Protein AF-0000000084939589 (afdb_homodimer)

Radius of gyration: 26.12 Å; Cα contacts (8 Å, |Δi|>4): 1296; chains: 2; bounding box: 62×68×57 Å

Foldseek 3Di:
DAKEWEWEDDLFKIKIFIDDPNHTPDIDIGGDNVADADVQAGAVVVVVVVVVVVCVPPDAQYEYEYADAAFDDFVQGAHDDDDSHDPRPDRSCVVNVVPPRHDYYTYYHQLLLLFLLLLVVVVDPVFQWEKEWEAALFIFIWIGHRNHTDLDPRRCPRVQQCDFLDDPDPPRRHGRRCQAHPSNLVVVVCVVVVHPDDDDPVNLVVCVVVVPPVSVVSLLSNLLSLLVSLVVCCVVRVGQAYAYAYPCLVPPVSLVSNLVSNVVVLVVVPCSVVDPDRSSVHYYYRPCHPCSNRSSRVVVVVVVVVVVVD/DAKEWEWEDDLFKIKIFIDDPNHTPDIDIGGDNVADADVQAGAVVVVVVSVVVVCVPPDAQYEYEYADAAFDDFVQGAHDDDDSHDPRPDRPCVVNVVPPRHDYYTYYHQLLLLFLLLLVVVVDPVFQWEKEWEAALFIFIWIGHRNHTDLDPRRCPGVQQCDFLDDPDPPRRHGRRCQAHPSNLVVVVCVVVVHPDDADPVNLVVCVVVVPPVSVVSLLSNLLSLLVSLVVCCVVRVGQAYEYAYPCLVPPVSVVSNLVSNVVVLVVVPCSVVDPDRSSVHYYYRPCHPCSNRSSRVVVVVVVVVVVVD

pLDDT: mean 92.33, std 8.98, range [49.62, 98.75]

Nearest PDB structures (foldseek):
  4htl-assembly1_A  TM=8.713E-01  e=1.530E-22  Listeria monocytogenes EGD-e
  6jdc-assembly1_A-2  TM=8.194E-01  e=4.041E-21  Haemophilus influenzae 86-028NP
  4ija-assembly1_B  TM=8.456E-01  e=1.588E-20  Staphylococcus aureus subsp. aureus N315
  6jdo-assembly1_A  TM=7.759E-01  e=5.127E-21  Pasteurella multocida
  4ija-assembly1_A  TM=8.273E-01  e=5.543E-20  Staphylococcus aureus subsp. aureus N315

Structure (mmCIF, N/CA/C/O backbone):
data_AF-0000000084939589-model_v1
#
loop_
_entity.id
_entity.type
_entity.pdbx_description
1 polymer 'Transcriptional regulator/sugar kinase'
#
loop_
_atom_site.group_PDB
_atom_site.id
_atom_site.type_symbol
_atom_site.label_atom_id
_atom_site.label_alt_id
_atom_site.label_comp_id
_atom_site.label_asym_id
_atom_site.label_entity_id
_atom_site.label_seq_id
_atom_site.pdbx_PDB_ins_code
_atom_site.Cartn_x
_atom_site.Cartn_y
_atom_site.Cartn_z
_atom_site.occupancy
_atom_site.B_iso_or_equiv
_atom_site.auth_seq_id
_atom_site.auth_comp_id
_atom_site.auth_asym_id
_atom_site.auth_atom_id
_atom_site.pdbx_PDB_model_num
ATOM 1 N N . MET A 1 1 ? -28.562 29.375 7.695 1 58.03 1 MET A N 1
ATOM 2 C CA . MET A 1 1 ? -27.125 29.453 7.457 1 58.03 1 MET A CA 1
ATOM 3 C C . MET A 1 1 ? -26.375 28.359 8.203 1 58.03 1 MET A C 1
ATOM 5 O O . MET A 1 1 ? -26.562 28.188 9.414 1 58.03 1 MET A O 1
ATOM 9 N N . ASN A 1 2 ? -25.719 27.391 7.355 1 87.06 2 ASN A N 1
ATOM 10 C CA . ASN A 1 2 ? -25.047 26.25 7.977 1 87.06 2 ASN A CA 1
ATOM 11 C C . ASN A 1 2 ? -23.562 26.516 8.164 1 87.06 2 ASN A C 1
ATOM 13 O O . ASN A 1 2 ? -22.828 26.641 7.184 1 87.06 2 ASN A O 1
ATOM 17 N N . LYS A 1 3 ? -23.172 27.016 9.453 1 97 3 LYS A N 1
ATOM 18 C CA . LYS A 1 3 ? -21.797 27.375 9.789 1 97 3 LYS A CA 1
ATOM 19 C C . LYS A 1 3 ? -21.016 26.141 10.219 1 97 3 LYS A C 1
ATOM 21 O O . LYS A 1 3 ? -21.484 25.328 11.016 1 97 3 LYS A O 1
ATOM 26 N N . LYS A 1 4 ? -19.859 25.984 9.641 1 98.31 4 LYS A N 1
ATOM 27 C CA . LYS A 1 4 ? -18.938 24.922 10.016 1 98.31 4 LYS A CA 1
ATOM 28 C C . LYS A 1 4 ? -17.562 25.484 10.391 1 98.31 4 LYS A C 1
ATOM 30 O O . LYS A 1 4 ? -16.969 26.234 9.617 1 98.31 4 LYS A O 1
ATOM 35 N N . ILE A 1 5 ? -17.109 25.203 11.555 1 98.44 5 ILE A N 1
ATOM 36 C CA . ILE A 1 5 ? -15.812 25.641 12.047 1 98.44 5 ILE A CA 1
ATOM 37 C C . ILE A 1 5 ? -14.852 24.453 12.117 1 98.44 5 ILE A C 1
ATOM 39 O O . ILE A 1 5 ? -15.148 23.438 12.742 1 98.44 5 ILE A O 1
ATOM 43 N N . THR A 1 6 ? -13.703 24.578 11.414 1 98.75 6 THR A N 1
ATOM 44 C CA . THR A 1 6 ? -12.766 23.469 11.297 1 98.75 6 THR A CA 1
ATOM 45 C C . THR A 1 6 ? -11.391 23.875 11.805 1 98.75 6 THR A C 1
ATOM 47 O O . THR A 1 6 ? -10.977 25.016 11.656 1 98.75 6 THR A O 1
ATOM 50 N N . TYR A 1 7 ? -10.711 22.953 12.422 1 98.56 7 TYR A N 1
ATOM 51 C CA . TYR A 1 7 ? -9.359 23.125 12.938 1 98.56 7 TYR A CA 1
ATOM 52 C C . TYR A 1 7 ? -8.445 22 12.453 1 98.56 7 TYR A C 1
ATOM 54 O O . TYR A 1 7 ? -8.859 20.844 12.398 1 98.56 7 TYR A O 1
ATOM 62 N N . ASP A 1 8 ? -7.277 22.312 12.086 1 97.69 8 ASP A N 1
ATOM 63 C CA . ASP A 1 8 ? -6.203 21.375 11.773 1 97.69 8 ASP A CA 1
ATOM 64 C C . ASP A 1 8 ? -5.027 21.547 12.734 1 97.69 8 ASP A C 1
ATOM 66 O O . ASP A 1 8 ? -4.312 22.547 12.672 1 97.69 8 ASP A O 1
ATOM 70 N N . LEU A 1 9 ? -4.836 20.562 13.586 1 95.31 9 LEU A N 1
ATOM 71 C CA . LEU A 1 9 ? -3.807 20.641 14.617 1 95.31 9 LEU A CA 1
ATOM 72 C C . LEU A 1 9 ? -2.434 20.312 14.039 1 95.31 9 LEU A C 1
ATOM 74 O O . LEU A 1 9 ? -2.223 19.234 13.492 1 95.31 9 LEU A O 1
ATOM 78 N N . GLY A 1 10 ? -1.564 21.266 14.141 1 87 10 GLY A N 1
ATOM 79 C CA . GLY A 1 10 ? -0.163 21.031 13.836 1 87 10 GLY A CA 1
ATOM 80 C C . GLY A 1 10 ? 0.704 20.875 15.07 1 87 10 GLY A C 1
ATOM 81 O O . GLY A 1 10 ? 0.193 20.828 16.188 1 87 10 GLY A O 1
ATOM 82 N N . GLY A 1 11 ? 1.977 20.797 14.891 1 77 11 GLY A N 1
ATOM 83 C CA . GLY A 1 11 ? 2.895 20.609 16 1 77 11 GLY A CA 1
ATOM 84 C C . GLY A 1 11 ? 3.064 21.844 16.859 1 77 11 GLY A C 1
ATOM 85 O O . GLY A 1 11 ? 3.418 21.766 18.031 1 77 11 GLY A O 1
ATOM 86 N N . SER A 1 12 ? 2.859 23.047 16.25 1 81.94 12 SER A N 1
ATOM 87 C CA . SER A 1 12 ? 3.117 24.281 17 1 81.94 12 SER A CA 1
ATOM 88 C C . SER A 1 12 ? 1.988 25.281 16.812 1 81.94 12 SER A C 1
ATOM 90 O O . SER A 1 12 ? 1.967 26.328 17.469 1 81.94 12 SER A O 1
ATOM 92 N N . SER A 1 13 ? 1.131 24.969 15.938 1 90.94 13 SER A N 1
ATOM 93 C CA . SER A 1 13 ? 0.028 25.875 15.641 1 90.94 13 SER A CA 1
ATOM 94 C C . SER A 1 13 ? -1.214 25.109 15.195 1 90.94 13 SER A C 1
ATOM 96 O O . SER A 1 13 ? -1.143 23.922 14.906 1 90.94 13 SER A O 1
ATOM 98 N N . ILE A 1 14 ? -2.314 25.812 15.234 1 96.44 14 ILE A N 1
ATOM 99 C CA . ILE A 1 14 ? -3.605 25.297 14.797 1 96.44 14 ILE A CA 1
ATOM 100 C C . ILE A 1 14 ? -4.152 26.156 13.656 1 96.44 14 ILE A C 1
ATOM 102 O O . ILE A 1 14 ? -4.301 27.359 13.797 1 96.44 14 ILE A O 1
ATOM 106 N N . LYS A 1 15 ? -4.402 25.531 12.555 1 96.81 15 LYS A N 1
ATOM 107 C CA . LYS A 1 15 ? -5.074 26.234 11.469 1 96.81 15 LYS A CA 1
ATOM 108 C C . LYS A 1 15 ? -6.59 26.172 11.625 1 96.81 15 LYS A C 1
ATOM 110 O O . LYS A 1 15 ? -7.141 25.125 11.992 1 96.81 15 LYS A O 1
ATOM 115 N N . LYS A 1 16 ? -7.211 27.297 11.414 1 98.25 16 LYS A N 1
ATOM 116 C CA . LYS A 1 16 ? -8.656 27.422 11.539 1 98.25 16 LYS A CA 1
ATOM 117 C C . LYS A 1 16 ? -9.289 27.922 10.242 1 98.25 16 LYS A C 1
ATOM 119 O O . LYS A 1 16 ? -8.789 28.875 9.648 1 98.25 16 LYS A O 1
ATOM 124 N N . ILE A 1 17 ? -10.305 27.266 9.742 1 98.5 17 ILE A N 1
ATOM 125 C CA . ILE A 1 17 ? -11.117 27.766 8.641 1 98.5 17 ILE A CA 1
ATOM 126 C C . ILE A 1 17 ? -12.594 27.719 9.016 1 98.5 17 ILE A C 1
ATOM 128 O O . ILE A 1 17 ? -13.086 26.688 9.492 1 98.5 17 ILE A O 1
ATOM 132 N N . VAL A 1 18 ? -13.273 28.812 8.859 1 98.19 18 VAL A N 1
ATOM 133 C CA . VAL A 1 18 ? -14.711 28.891 9.078 1 98.19 18 VAL A CA 1
ATOM 134 C C . VAL A 1 18 ? -15.438 28.922 7.738 1 98.19 18 VAL A C 1
ATOM 136 O O . VAL A 1 18 ? -15.117 29.734 6.867 1 98.19 18 VAL A O 1
ATOM 139 N N . PHE A 1 19 ? -16.328 27.969 7.609 1 98 19 PHE A N 1
ATOM 140 C CA . PHE A 1 19 ? -17.156 27.906 6.414 1 98 19 PHE A CA 1
ATOM 141 C C . PHE A 1 19 ? -18.578 28.359 6.715 1 98 19 PHE A C 1
ATOM 143 O O . PHE A 1 19 ? -19.141 28 7.75 1 98 19 PHE A O 1
ATOM 150 N N . ASN A 1 20 ? -19.125 29.203 5.848 1 96.56 20 ASN A N 1
ATOM 151 C CA . ASN A 1 20 ? -20.531 29.609 5.863 1 96.56 20 ASN A CA 1
ATOM 152 C C . ASN A 1 20 ? -21.203 29.297 4.531 1 96.56 20 ASN A C 1
ATOM 154 O O . ASN A 1 20 ? -20.766 29.766 3.48 1 96.56 20 ASN A O 1
ATOM 158 N N . ASP A 1 21 ? -22.234 28.5 4.547 1 95 21 ASP A N 1
ATOM 159 C CA . ASP A 1 21 ? -22.922 28.047 3.342 1 95 21 ASP A CA 1
ATOM 160 C C . ASP A 1 21 ? -21.938 27.484 2.322 1 95 21 ASP A C 1
ATOM 162 O O . ASP A 1 21 ? -21.938 27.891 1.161 1 95 21 ASP A O 1
ATOM 166 N N . ASP A 1 22 ? -20.938 26.734 2.865 1 93.12 22 ASP A N 1
ATOM 167 C CA . ASP A 1 22 ? -19.984 25.922 2.121 1 93.12 22 ASP A CA 1
ATOM 168 C C . ASP A 1 22 ? -18.938 26.797 1.432 1 93.12 22 ASP A C 1
ATOM 170 O O . ASP A 1 22 ? -18.25 26.344 0.52 1 93.12 22 ASP A O 1
ATOM 174 N N . LYS A 1 23 ? -18.922 28.062 1.898 1 96 23 LYS A N 1
ATOM 175 C CA . LYS A 1 23 ? -17.891 28.984 1.429 1 96 23 LYS A CA 1
ATOM 176 C C . LYS A 1 23 ? -16.984 29.438 2.576 1 96 23 LYS A C 1
ATOM 178 O O . LYS A 1 23 ? -17.438 29.578 3.711 1 96 23 LYS A O 1
ATOM 183 N N . VAL A 1 24 ? -15.773 29.688 2.23 1 97.19 24 VAL A N 1
ATOM 184 C CA . VAL A 1 24 ? -14.836 30.141 3.248 1 97.19 24 VAL A CA 1
ATOM 185 C C . VAL A 1 24 ? -15.195 31.547 3.695 1 97.19 24 VAL A C 1
ATOM 187 O O . VAL A 1 24 ? -15.219 32.469 2.883 1 97.19 24 VAL A O 1
ATOM 190 N N . GLU A 1 25 ? -15.492 31.641 4.938 1 95.31 25 GLU A N 1
ATOM 191 C CA . GLU A 1 25 ? -15.75 32.938 5.52 1 95.31 25 GLU A CA 1
ATOM 192 C C . GLU A 1 25 ? -14.461 33.594 5.988 1 95.31 25 GLU A C 1
ATOM 194 O O . GLU A 1 25 ? -14.211 34.781 5.688 1 95.31 25 GLU A O 1
ATOM 199 N N . PHE A 1 26 ? -13.625 32.781 6.754 1 94.69 26 PHE A N 1
ATOM 200 C CA . PHE A 1 26 ? -12.312 33.312 7.117 1 94.69 26 PHE A CA 1
ATOM 201 C C . PHE A 1 26 ? -11.375 32.188 7.535 1 94.69 26 PHE A C 1
ATOM 203 O O . PHE A 1 26 ? -11.812 31.078 7.797 1 94.69 26 PHE A O 1
ATOM 210 N N . LYS A 1 27 ? -10.133 32.562 7.523 1 96.88 27 LYS A N 1
ATOM 211 C CA . LYS A 1 27 ? -9.039 31.688 7.969 1 96.88 27 LYS A CA 1
ATOM 212 C C . LYS A 1 27 ? -8.242 32.344 9.094 1 96.88 27 LYS A C 1
ATOM 214 O O . LYS A 1 27 ? -8.148 33.594 9.156 1 96.88 27 LYS A O 1
ATOM 219 N N . ASP A 1 28 ? -7.773 31.547 9.984 1 96.56 28 ASP A N 1
ATOM 220 C CA . ASP A 1 28 ? -6.973 32.031 11.102 1 96.56 28 ASP A CA 1
ATOM 221 C C . ASP A 1 28 ? -5.945 31 11.539 1 96.56 28 ASP A C 1
ATOM 223 O O . ASP A 1 28 ? -5.973 29.859 11.078 1 96.56 28 ASP A O 1
ATOM 227 N N . ILE A 1 29 ? -4.992 31.453 12.234 1 95.75 29 ILE A N 1
ATOM 228 C CA . ILE A 1 29 ? -3.992 30.562 12.828 1 95.75 29 ILE A CA 1
ATOM 229 C C . ILE A 1 29 ? -3.877 30.844 14.328 1 95.75 29 ILE A C 1
ATOM 231 O O . ILE A 1 29 ? -3.746 32 14.734 1 95.75 29 ILE A O 1
ATOM 235 N N . LEU A 1 30 ? -4.027 29.766 15.148 1 95.19 30 LEU A N 1
ATOM 236 C CA . LEU A 1 30 ? -3.82 29.859 16.594 1 95.19 30 LEU A CA 1
ATOM 237 C C . LEU A 1 30 ? -2.469 29.266 16.969 1 95.19 30 LEU A C 1
ATOM 239 O O . LEU A 1 30 ? -2.119 28.172 16.531 1 95.19 30 LEU A O 1
ATOM 243 N N . TYR A 1 31 ? -1.761 29.953 17.734 1 91.38 31 TYR A N 1
ATOM 244 C CA . TYR A 1 31 ? -0.448 29.469 18.141 1 91.38 31 TYR A CA 1
ATOM 245 C C . TYR A 1 31 ? -0.47 29.016 19.594 1 91.38 31 TYR A C 1
ATOM 247 O O . TYR A 1 31 ? -1.193 29.578 20.422 1 91.38 31 TYR A O 1
ATOM 255 N N . PHE A 1 32 ? 0.268 27.984 19.922 1 88.62 32 PHE A N 1
ATOM 256 C CA . PHE A 1 32 ? 0.357 27.5 21.297 1 88.62 32 PHE A CA 1
ATOM 257 C C . PHE A 1 32 ? 1.798 27.156 21.656 1 88.62 32 PHE A C 1
ATOM 259 O O . PHE A 1 32 ? 2.051 26.172 22.344 1 88.62 32 PHE A O 1
ATOM 266 N N . THR A 1 33 ? 2.664 27.938 21.234 1 81.25 33 THR A N 1
ATOM 267 C CA . THR A 1 33 ? 4.086 27.719 21.469 1 81.25 33 THR A CA 1
ATOM 268 C C . THR A 1 33 ? 4.418 27.859 22.953 1 81.25 33 THR A C 1
ATOM 270 O O . THR A 1 33 ? 5.488 27.453 23.391 1 81.25 33 THR A O 1
ATOM 273 N N . HIS A 1 34 ? 3.531 28.375 23.703 1 84.5 34 HIS A N 1
ATOM 274 C CA . HIS A 1 34 ? 3.77 28.609 25.125 1 84.5 34 HIS A CA 1
ATOM 275 C C . HIS A 1 34 ? 3.5 27.359 25.953 1 84.5 34 HIS A C 1
ATOM 277 O O . HIS A 1 34 ? 3.871 27.297 27.125 1 84.5 34 HIS A O 1
ATOM 283 N N . LEU A 1 35 ? 2.873 26.375 25.297 1 88.69 35 LEU A N 1
ATOM 284 C CA . LEU A 1 35 ? 2.537 25.172 26.047 1 88.69 35 LEU A CA 1
ATOM 285 C C . LEU A 1 35 ? 3.793 24.375 26.391 1 88.69 35 LEU A C 1
ATOM 287 O O . LEU A 1 35 ? 4.691 24.25 25.547 1 88.69 35 LEU A O 1
ATOM 291 N N . GLU A 1 36 ? 3.855 23.906 27.578 1 86.5 36 GLU A N 1
ATOM 292 C CA . GLU A 1 36 ? 4.969 23.078 28.016 1 86.5 36 GLU A CA 1
ATOM 293 C C . GLU A 1 36 ? 4.93 21.703 27.344 1 86.5 36 GLU A C 1
ATOM 295 O O . GLU A 1 36 ? 3.893 21.047 27.344 1 86.5 36 GLU A O 1
ATOM 300 N N . LYS A 1 37 ? 6.059 21.391 26.859 1 86.12 37 LYS A N 1
ATOM 301 C CA . LYS A 1 37 ? 6.156 20.109 26.172 1 86.12 37 LYS A CA 1
ATOM 302 C C . LYS A 1 37 ? 6.641 19.016 27.125 1 86.12 37 LYS A C 1
ATOM 304 O O . LYS A 1 37 ? 7.355 19.297 28.094 1 86.12 37 LYS A O 1
ATOM 309 N N . LYS A 1 38 ? 6.117 17.953 27.016 1 85.06 38 LYS A N 1
ATOM 310 C CA . LYS A 1 38 ? 6.68 16.75 27.594 1 85.06 38 LYS A CA 1
ATOM 311 C C . LYS A 1 38 ? 7.559 16 26.594 1 85.06 38 LYS A C 1
ATOM 313 O O . LYS A 1 38 ? 7.055 15.227 25.781 1 85.06 38 LYS A O 1
ATOM 318 N N . GLY A 1 39 ? 8.867 16.25 26.688 1 78.88 39 GLY A N 1
ATOM 319 C CA . GLY A 1 39 ? 9.703 15.781 25.594 1 78.88 39 GLY A CA 1
ATOM 320 C C . GLY A 1 39 ? 9.445 16.5 24.281 1 78.88 39 GLY A C 1
ATOM 321 O O . GLY A 1 39 ? 9.531 17.734 24.219 1 78.88 39 GLY A O 1
ATOM 322 N N . PHE A 1 40 ? 9.109 15.719 23.328 1 77 40 PHE A N 1
ATOM 323 C CA . PHE A 1 40 ? 8.836 16.312 22.016 1 77 40 PHE A CA 1
ATOM 324 C C . PHE A 1 40 ? 7.332 16.422 21.781 1 77 40 PHE A C 1
ATOM 326 O O . PHE A 1 40 ? 6.895 16.922 20.75 1 77 40 PHE A O 1
ATOM 333 N N . GLN A 1 41 ? 6.578 16.031 22.812 1 86.44 41 GLN A N 1
ATOM 334 C CA . GLN A 1 41 ? 5.129 15.977 22.641 1 86.44 41 GLN A CA 1
ATOM 335 C C . GLN A 1 41 ? 4.449 17.094 23.438 1 86.44 41 GLN A C 1
ATOM 337 O O . GLN A 1 41 ? 4.992 17.578 24.422 1 86.44 41 GLN A O 1
ATOM 342 N N . VAL A 1 42 ? 3.297 17.531 23 1 90.25 42 VAL A N 1
ATOM 343 C CA . VAL A 1 42 ? 2.443 18.5 23.672 1 90.25 42 VAL A CA 1
ATOM 344 C C . VAL A 1 42 ? 1.183 17.812 24.188 1 90.25 42 VAL A C 1
ATOM 346 O O . VAL A 1 42 ? 0.61 16.953 23.5 1 90.25 42 VAL A O 1
ATOM 349 N N . PRO A 1 43 ? 0.78 18.156 25.344 1 91.88 43 PRO A N 1
ATOM 350 C CA . PRO A 1 43 ? -0.464 17.562 25.828 1 91.88 43 PRO A CA 1
ATOM 351 C C . PRO A 1 43 ? -1.676 17.938 24.984 1 91.88 43 PRO A C 1
ATOM 353 O O . PRO A 1 43 ? -2.016 19.125 24.891 1 91.88 43 PRO A O 1
ATOM 356 N N . LEU A 1 44 ? -2.348 16.969 24.5 1 93.44 44 LEU A N 1
ATOM 357 C CA . LEU A 1 44 ? -3.439 17.203 23.562 1 93.44 44 LEU A CA 1
ATOM 358 C C . LEU A 1 44 ? -4.57 17.984 24.234 1 93.44 44 LEU A C 1
ATOM 360 O O . LEU A 1 44 ? -5.168 18.859 23.609 1 93.44 44 LEU A O 1
ATOM 364 N N . GLU A 1 45 ? -4.898 17.641 25.453 1 93 45 GLU A N 1
ATOM 365 C CA . GLU A 1 45 ? -6 18.281 26.156 1 93 45 GLU A CA 1
ATOM 366 C C . GLU A 1 45 ? -5.812 19.797 26.219 1 93 45 GLU A C 1
ATOM 368 O O . GLU A 1 45 ? -6.773 20.547 26.078 1 93 45 GLU A O 1
ATOM 373 N N . LYS A 1 46 ? -4.547 20.219 26.438 1 93.56 46 LYS A N 1
ATOM 374 C CA . LYS A 1 46 ? -4.246 21.641 26.5 1 93.56 46 LYS A CA 1
ATOM 375 C C . LYS A 1 46 ? -4.449 22.312 25.141 1 93.56 46 LYS A C 1
ATOM 377 O O . LYS A 1 46 ? -4.883 23.469 25.078 1 93.56 46 LYS A O 1
ATOM 382 N N . VAL A 1 47 ? -4.086 21.594 24.156 1 94.69 47 VAL A N 1
ATOM 383 C CA . VAL A 1 47 ? -4.277 22.125 22.812 1 94.69 47 VAL A CA 1
ATOM 384 C C . VAL A 1 47 ? -5.77 22.266 22.516 1 94.69 47 VAL A C 1
ATOM 386 O O . VAL A 1 47 ? -6.207 23.281 21.953 1 94.69 47 VAL A O 1
ATOM 389 N N . LEU A 1 48 ? -6.555 21.297 22.922 1 95.19 48 LEU A N 1
ATOM 390 C CA . LEU A 1 48 ? -8 21.328 22.703 1 95.19 48 LEU A CA 1
ATOM 391 C C . LEU A 1 48 ? -8.648 22.438 23.516 1 95.19 48 LEU A C 1
ATOM 393 O O . LEU A 1 48 ? -9.656 23.016 23.094 1 95.19 48 LEU A O 1
ATOM 397 N N . ASP A 1 49 ? -8.023 22.781 24.641 1 95.25 49 ASP A N 1
ATOM 398 C CA . ASP A 1 49 ? -8.516 23.906 25.438 1 95.25 49 ASP A CA 1
ATOM 399 C C . ASP A 1 49 ? -8.43 25.219 24.656 1 95.25 49 ASP A C 1
ATOM 401 O O . ASP A 1 49 ? -9.273 26.094 24.812 1 95.25 49 ASP A O 1
ATOM 405 N N . ILE A 1 50 ? -7.422 25.312 23.875 1 96.06 50 ILE A N 1
ATOM 406 C CA . ILE A 1 50 ? -7.25 26.5 23.062 1 96.06 50 ILE A CA 1
ATOM 407 C C . ILE A 1 50 ? -8.406 26.625 22.062 1 96.06 50 ILE A C 1
ATOM 409 O O . ILE A 1 50 ? -8.938 27.719 21.859 1 96.06 50 ILE A O 1
ATOM 413 N N . ILE A 1 51 ? -8.773 25.531 21.469 1 97.06 51 ILE A N 1
ATOM 414 C CA . ILE A 1 51 ? -9.891 25.5 20.547 1 97.06 51 ILE A CA 1
ATOM 415 C C . ILE A 1 51 ? -11.188 25.844 21.281 1 97.06 51 ILE A C 1
ATOM 417 O O . ILE A 1 51 ? -11.992 26.641 20.797 1 97.06 51 ILE A O 1
ATOM 421 N N . LEU A 1 52 ? -11.359 25.234 22.422 1 96.12 52 LEU A N 1
ATOM 422 C CA . LEU A 1 52 ? -12.547 25.5 23.234 1 96.12 52 LEU A CA 1
ATOM 423 C C . LEU A 1 52 ? -12.672 26.984 23.547 1 96.12 52 LEU A C 1
ATOM 425 O O . LEU A 1 52 ? -13.758 27.562 23.453 1 96.12 52 LEU A O 1
ATOM 429 N N . ASP A 1 53 ? -11.539 27.578 23.922 1 95.75 53 ASP A N 1
ATOM 430 C CA . ASP A 1 53 ? -11.516 29 24.25 1 95.75 53 ASP A CA 1
ATOM 431 C C . ASP A 1 53 ? -11.852 29.859 23.031 1 95.75 53 ASP A C 1
ATOM 433 O O . ASP A 1 53 ? -12.516 30.891 23.156 1 95.75 53 ASP A O 1
ATOM 437 N N . ASP A 1 54 ? -11.344 29.438 21.922 1 96.19 54 ASP A N 1
ATOM 438 C CA . ASP A 1 54 ? -11.602 30.141 20.672 1 96.19 54 ASP A CA 1
ATOM 439 C C . ASP A 1 54 ? -13.086 30.109 20.297 1 96.19 54 ASP A C 1
ATOM 441 O O . ASP A 1 54 ? -13.602 31.031 19.672 1 96.19 54 ASP A O 1
ATOM 445 N N . LEU A 1 55 ? -13.773 29.062 20.719 1 96.81 55 LEU A N 1
ATOM 446 C CA . LEU A 1 55 ? -15.148 28.812 20.312 1 96.81 55 LEU A CA 1
ATOM 447 C C . LEU A 1 55 ? -16.125 29.406 21.328 1 96.81 55 LEU A C 1
ATOM 449 O O . LEU A 1 55 ? -17.328 29.531 21.047 1 96.81 55 LEU A O 1
ATOM 453 N N . LYS A 1 56 ? -15.688 29.812 22.484 1 92.06 56 LYS A N 1
ATOM 454 C CA . LYS A 1 56 ? -16.547 30.219 23.594 1 92.06 56 LYS A CA 1
ATOM 455 C C . LYS A 1 56 ? -17.406 31.422 23.234 1 92.06 56 LYS A C 1
ATOM 457 O O . LYS A 1 56 ? -18.531 31.562 23.734 1 92.06 56 LYS A O 1
ATOM 462 N N . ASN A 1 57 ? -16.953 32.25 22.359 1 89.19 57 ASN A N 1
ATOM 463 C CA . ASN A 1 57 ? -17.672 33.469 22.062 1 89.19 57 ASN A CA 1
ATOM 464 C C . ASN A 1 57 ? -18.516 33.312 20.781 1 89.19 57 ASN A C 1
ATOM 466 O O . ASN A 1 57 ? -19.141 34.281 20.328 1 89.19 57 ASN A O 1
ATOM 470 N N . GLU A 1 58 ? -18.484 32.156 20.219 1 92.56 58 GLU A N 1
ATOM 471 C CA . GLU A 1 58 ? -19.312 31.922 19.047 1 92.56 58 GLU A CA 1
ATOM 472 C C . GLU A 1 58 ? -20.797 31.938 19.406 1 92.56 58 GLU A C 1
ATOM 474 O O . GLU A 1 58 ? -21.234 31.188 20.297 1 92.56 58 GLU A O 1
ATOM 479 N N . LYS A 1 59 ? -21.609 32.719 18.766 1 91.25 59 LYS A N 1
ATOM 480 C CA . LYS A 1 59 ? -23.016 32.875 19.094 1 91.25 59 LYS A CA 1
ATOM 481 C C . LYS A 1 59 ? -23.906 32.094 18.141 1 91.25 59 LYS A C 1
ATOM 483 O O . LYS A 1 59 ? -25.016 31.672 18.516 1 91.25 59 LYS A O 1
ATOM 488 N N . ASP A 1 60 ? -23.5 31.875 16.953 1 94.25 60 ASP A N 1
ATOM 489 C CA . ASP A 1 60 ? -24.266 31.125 15.969 1 94.25 60 ASP A CA 1
ATOM 490 C C . ASP A 1 60 ? -24.172 29.625 16.203 1 94.25 60 ASP A C 1
ATOM 492 O O . ASP A 1 60 ? -23.219 29.156 16.828 1 94.25 60 ASP A O 1
ATOM 496 N N . TYR A 1 61 ? -25.219 28.953 15.75 1 96.06 61 TYR A N 1
ATOM 497 C CA . TYR A 1 61 ? -25.125 27.5 15.695 1 96.06 61 TYR A CA 1
ATOM 498 C C . TYR A 1 61 ? -24.078 27.062 14.664 1 96.06 61 TYR A C 1
ATOM 500 O O . TYR A 1 61 ? -23.984 27.656 13.586 1 96.06 61 TYR A O 1
ATOM 508 N N . PHE A 1 62 ? -23.281 26.062 15.023 1 97.06 62 PHE A N 1
ATOM 509 C CA . PHE A 1 62 ? -22.219 25.641 14.109 1 97.06 62 PHE A CA 1
ATOM 510 C C . PHE A 1 62 ? -21.938 24.156 14.266 1 97.06 62 PHE A C 1
ATOM 512 O O . PHE A 1 62 ? -22.344 23.547 15.258 1 97.06 62 PHE A O 1
ATOM 519 N N . ASP A 1 63 ? -21.391 23.531 13.227 1 97.19 63 ASP A N 1
ATOM 520 C CA . ASP A 1 63 ? -20.734 22.234 13.297 1 97.19 63 ASP A CA 1
ATOM 521 C C . ASP A 1 63 ? -19.234 22.359 13.516 1 97.19 63 ASP A C 1
ATOM 523 O O . ASP A 1 63 ? -18.625 23.328 13.047 1 97.19 63 ASP A O 1
ATOM 527 N N . LEU A 1 64 ? -18.656 21.406 14.211 1 97.94 64 LEU A N 1
ATOM 528 C CA . LEU A 1 64 ? -17.234 21.453 14.547 1 97.94 64 LEU A CA 1
ATOM 529 C C . LEU A 1 64 ? -16.484 20.281 13.938 1 97.94 64 LEU A C 1
ATOM 531 O O . LEU A 1 64 ? -16.922 19.141 14.047 1 97.94 64 LEU A O 1
ATOM 535 N N . GLY A 1 65 ? -15.43 20.547 13.195 1 98.25 65 GLY A N 1
ATOM 536 C CA . GLY A 1 65 ? -14.508 19.531 12.711 1 98.25 65 GLY A CA 1
ATOM 537 C C . GLY A 1 65 ? -13.07 19.781 13.141 1 98.25 65 GLY A C 1
ATOM 538 O O . GLY A 1 65 ? -12.578 20.906 13.062 1 98.25 65 GLY A O 1
ATOM 539 N N . ILE A 1 66 ? -12.359 18.75 13.625 1 98.12 66 ILE A N 1
ATOM 540 C CA . ILE A 1 66 ? -10.961 18.891 14.031 1 98.12 66 ILE A CA 1
ATOM 541 C C . ILE A 1 66 ? -10.133 17.766 13.414 1 98.12 66 ILE A C 1
ATOM 543 O O . ILE A 1 66 ? -10.453 16.578 13.57 1 98.12 66 ILE A O 1
ATOM 547 N N . SER A 1 67 ? -9.125 18.078 12.68 1 97.5 67 SER A N 1
ATOM 548 C CA . SER A 1 67 ? -8.102 17.156 12.211 1 97.5 67 SER A CA 1
ATOM 549 C C . SER A 1 67 ? -6.957 17.031 13.211 1 97.5 67 SER A C 1
ATOM 551 O O . SER A 1 67 ? -6.379 18.047 13.625 1 97.5 67 SER A O 1
ATOM 553 N N . ILE A 1 68 ? -6.625 15.836 13.594 1 94.94 68 ILE A N 1
ATOM 554 C CA . ILE A 1 68 ? -5.703 15.594 14.703 1 94.94 68 ILE A CA 1
ATOM 555 C C . ILE A 1 68 ? -4.613 14.625 14.258 1 94.94 68 ILE A C 1
ATOM 557 O O . ILE A 1 68 ? -4.902 13.602 13.625 1 94.94 68 ILE A O 1
ATOM 561 N N . PRO A 1 69 ? -3.348 14.867 14.586 1 90.88 69 PRO A N 1
ATOM 562 C CA . PRO A 1 69 ? -2.295 13.891 14.32 1 90.88 69 PRO A CA 1
ATOM 563 C C . PRO A 1 69 ? -2.457 12.609 15.133 1 90.88 69 PRO A C 1
ATOM 565 O O . PRO A 1 69 ? -2.971 12.648 16.25 1 90.88 69 PRO A O 1
ATOM 568 N N . GLY A 1 70 ? -2.031 11.492 14.531 1 87.38 70 GLY A N 1
ATOM 569 C CA . GLY A 1 70 ? -2.053 10.219 15.234 1 87.38 70 GLY A CA 1
ATOM 570 C C . GLY A 1 70 ? -3.123 9.273 14.727 1 87.38 70 GLY A C 1
ATOM 571 O O . GLY A 1 70 ? -3.752 9.531 13.695 1 87.38 70 GLY A O 1
ATOM 572 N N . VAL A 1 71 ? -3.256 8.148 15.406 1 88.5 71 VAL A N 1
ATOM 573 C CA . VAL A 1 71 ? -4.273 7.164 15.062 1 88.5 71 VAL A CA 1
ATOM 574 C C . VAL A 1 71 ? -5.555 7.449 15.844 1 88.5 71 VAL A C 1
ATOM 576 O O . VAL A 1 71 ? -5.523 7.613 17.062 1 88.5 71 VAL A O 1
ATOM 579 N N . LEU A 1 72 ? -6.676 7.477 15.062 1 91.5 72 LEU A N 1
ATOM 580 C CA . LEU A 1 72 ? -7.945 7.898 15.648 1 91.5 72 LEU A CA 1
ATOM 581 C C . LEU A 1 72 ? -9.055 6.91 15.305 1 91.5 72 LEU A C 1
ATOM 583 O O . LEU A 1 72 ? -9.094 6.375 14.195 1 91.5 72 LEU A O 1
ATOM 587 N N . ASP A 1 73 ? -9.859 6.727 16.281 1 91.38 73 ASP A N 1
ATOM 588 C CA . ASP A 1 73 ? -11.203 6.238 15.977 1 91.38 73 ASP A CA 1
ATOM 589 C C . ASP A 1 73 ? -12.18 7.398 15.812 1 91.38 73 ASP A C 1
ATOM 591 O O . ASP A 1 73 ? -12.711 7.914 16.797 1 91.38 73 ASP A O 1
ATOM 595 N N . SER A 1 74 ? -12.375 7.789 14.586 1 91.31 74 SER A N 1
ATOM 596 C CA . SER A 1 74 ? -13.156 8.992 14.312 1 91.31 74 SER A CA 1
ATOM 597 C C . SER A 1 74 ? -14.633 8.773 14.641 1 91.31 74 SER A C 1
ATOM 599 O O . SER A 1 74 ? -15.359 9.727 14.914 1 91.31 74 SER A O 1
ATOM 601 N N . GLU A 1 75 ? -15.055 7.562 14.578 1 89.38 75 GLU A N 1
ATOM 602 C CA . GLU A 1 75 ? -16.453 7.262 14.906 1 89.38 75 GLU A CA 1
ATOM 603 C C . GLU A 1 75 ? -16.719 7.426 16.391 1 89.38 75 GLU A C 1
ATOM 605 O O . GLU A 1 75 ? -17.719 8.023 16.797 1 89.38 75 GLU A O 1
ATOM 610 N N . LYS A 1 76 ? -15.82 6.984 17.203 1 90.75 76 LYS A N 1
ATOM 611 C CA . LYS A 1 76 ? -15.984 7.078 18.656 1 90.75 76 LYS A CA 1
ATOM 612 C C . LYS A 1 76 ? -15.336 8.344 19.203 1 90.75 76 LYS A C 1
ATOM 614 O O . LYS A 1 76 ? -15.367 8.586 20.406 1 90.75 76 LYS A O 1
ATOM 619 N N . LYS A 1 77 ? -14.727 9.102 18.328 1 91.75 77 LYS A N 1
ATOM 620 C CA . LYS A 1 77 ? -14.062 10.352 18.672 1 91.75 77 LYS A CA 1
ATOM 621 C C . LYS A 1 77 ? -12.969 10.117 19.719 1 91.75 77 LYS A C 1
ATOM 623 O O . LYS A 1 77 ? -12.922 10.805 20.734 1 91.75 77 LYS A O 1
ATOM 628 N N . LYS A 1 78 ? -12.156 9.156 19.422 1 90.81 78 LYS A N 1
ATOM 629 C CA . LYS A 1 78 ? -11.086 8.781 20.328 1 90.81 78 LYS A CA 1
ATOM 630 C C . LYS A 1 78 ? -9.734 8.789 19.641 1 90.81 78 LYS A C 1
ATOM 632 O O . LYS A 1 78 ? -9.609 8.305 18.5 1 90.81 78 LYS A O 1
ATOM 637 N N . VAL A 1 79 ? -8.812 9.352 20.328 1 89.06 79 VAL A N 1
ATOM 638 C CA . VAL A 1 79 ? -7.426 9.227 19.891 1 89.06 79 VAL A CA 1
ATOM 639 C C . VAL A 1 79 ? -6.812 7.957 20.484 1 89.06 79 VAL A C 1
ATOM 641 O O . VAL A 1 79 ? -6.789 7.777 21.703 1 89.06 79 VAL A O 1
ATOM 644 N N . ILE A 1 80 ? -6.281 7.121 19.625 1 85.56 80 ILE A N 1
ATOM 645 C CA . ILE A 1 80 ? -5.863 5.781 20.047 1 85.56 80 ILE A CA 1
ATOM 646 C C . ILE A 1 80 ? -4.383 5.797 20.406 1 85.56 80 ILE A C 1
ATOM 648 O O . ILE A 1 80 ? -3.969 5.121 21.359 1 85.56 80 ILE A O 1
ATOM 652 N N . THR A 1 81 ? -3.604 6.52 19.672 1 81.81 81 THR A N 1
ATOM 653 C CA . THR A 1 81 ? -2.16 6.516 19.891 1 81.81 81 THR A CA 1
ATOM 654 C C . THR A 1 81 ? -1.639 7.938 20.078 1 81.81 81 THR A C 1
ATOM 656 O O . THR A 1 81 ? -2.186 8.883 19.516 1 81.81 81 THR A O 1
ATOM 659 N N . GLU A 1 82 ? -0.578 7.969 20.875 1 77.75 82 GLU A N 1
ATOM 660 C CA . GLU A 1 82 ? 0.141 9.234 20.984 1 77.75 82 GLU A CA 1
ATOM 661 C C . GLU A 1 82 ? 0.961 9.508 19.719 1 77.75 82 GLU A C 1
ATOM 663 O O . GLU A 1 82 ? 1.308 8.578 18.984 1 77.75 82 GLU A O 1
ATOM 668 N N . SER A 1 83 ? 1.189 10.695 19.469 1 81.62 83 SER A N 1
ATOM 669 C CA . SER A 1 83 ? 1.972 11.203 18.344 1 81.62 83 SER A CA 1
ATOM 670 C C . SER A 1 83 ? 2.678 12.508 18.719 1 81.62 83 SER A C 1
ATOM 672 O O . SER A 1 83 ? 3.514 12.531 19.625 1 81.62 83 SER A O 1
ATOM 674 N N . ALA A 1 84 ? 2.436 13.5 17.938 1 77.94 84 ALA A N 1
ATOM 675 C CA . ALA A 1 84 ? 2.938 14.812 18.344 1 77.94 84 ALA A CA 1
ATOM 676 C C . ALA A 1 84 ? 2.295 15.266 19.656 1 77.94 84 ALA A C 1
ATOM 678 O O . ALA A 1 84 ? 2.82 16.141 20.344 1 77.94 84 ALA A O 1
ATOM 679 N N . PHE A 1 85 ? 1.274 14.578 19.953 1 85.06 85 PHE A N 1
ATOM 680 C CA . PHE A 1 85 ? 0.528 14.898 21.172 1 85.06 85 PHE A CA 1
ATOM 681 C C . PHE A 1 85 ? 0.547 13.727 22.141 1 85.06 85 PHE A C 1
ATOM 683 O O . PHE A 1 85 ? 0.565 12.57 21.734 1 85.06 85 PHE A O 1
ATOM 690 N N . CYS A 1 86 ? 0.525 14.086 23.391 1 83.94 86 CYS A N 1
ATOM 691 C CA . CYS A 1 86 ? 0.48 13.07 24.438 1 83.94 86 CYS A CA 1
ATOM 692 C C . CYS A 1 86 ? -0.752 13.25 25.328 1 83.94 86 CYS A C 1
ATOM 694 O O . CYS A 1 86 ? -1.615 14.078 25.031 1 83.94 86 CYS A O 1
ATOM 696 N N . ASP A 1 87 ? -0.952 12.352 26.328 1 85 87 ASP A N 1
ATOM 697 C CA . ASP A 1 87 ? -2.088 12.383 27.234 1 85 87 ASP A CA 1
ATOM 698 C C . ASP A 1 87 ? -3.41 12.391 26.469 1 85 87 ASP A C 1
ATOM 700 O O . ASP A 1 87 ? -4.254 13.258 26.688 1 85 87 ASP A O 1
ATOM 704 N N . VAL A 1 88 ? -3.531 11.328 25.672 1 83.81 88 VAL A N 1
ATOM 705 C CA . VAL A 1 88 ? -4.637 11.359 24.719 1 83.81 88 VAL A CA 1
ATOM 706 C C . VAL A 1 88 ? -5.848 10.641 25.297 1 83.81 88 VAL A C 1
ATOM 708 O O . VAL A 1 88 ? -6.906 10.586 24.672 1 83.81 88 VAL A O 1
ATOM 711 N N . GLU A 1 89 ? -5.68 10.125 26.469 1 83.38 89 GLU A N 1
ATOM 712 C CA . GLU A 1 89 ? -6.766 9.359 27.078 1 83.38 89 GLU A CA 1
ATOM 713 C C . GLU A 1 89 ? -7.758 10.281 27.781 1 83.38 89 GLU A C 1
ATOM 715 O O . GLU A 1 89 ? -7.629 10.539 28.984 1 83.38 89 GLU A O 1
ATOM 720 N N . PHE A 1 90 ? -8.664 10.828 27.172 1 85.38 90 PHE A N 1
ATOM 721 C CA . PHE A 1 90 ? -9.75 11.656 27.688 1 85.38 90 PHE A CA 1
ATOM 722 C C . PHE A 1 90 ? -10.922 11.688 26.719 1 85.38 90 PHE A C 1
ATOM 724 O O . PHE A 1 90 ? -10.805 11.227 25.578 1 85.38 90 PHE A O 1
ATOM 731 N N . ASP A 1 91 ? -12.047 12.117 27.188 1 87.12 91 ASP A N 1
ATOM 732 C CA . ASP A 1 91 ? -13.273 12.164 26.391 1 87.12 91 ASP A CA 1
ATOM 733 C C . ASP A 1 91 ? -13.367 13.477 25.609 1 87.12 91 ASP A C 1
ATOM 735 O O . ASP A 1 91 ? -13.797 14.5 26.156 1 87.12 91 ASP A O 1
ATOM 739 N N . ILE A 1 92 ? -13.039 13.383 24.328 1 92.69 92 ILE A N 1
ATOM 740 C CA . ILE A 1 92 ? -13.031 14.57 23.484 1 92.69 92 ILE A CA 1
ATOM 741 C C . ILE A 1 92 ? -14.469 15.055 23.281 1 92.69 92 ILE A C 1
ATOM 743 O O . ILE A 1 92 ? -14.719 16.266 23.266 1 92.69 92 ILE A O 1
ATOM 747 N N . ASN A 1 93 ? -15.328 14.156 23.109 1 90.44 93 ASN A N 1
ATOM 748 C CA . ASN A 1 93 ? -16.734 14.5 22.922 1 90.44 93 ASN A CA 1
ATOM 749 C C . ASN A 1 93 ? -17.281 15.289 24.109 1 90.44 93 ASN A C 1
ATOM 751 O O . ASN A 1 93 ? -17.984 16.281 23.938 1 90.44 93 ASN A O 1
ATOM 755 N N . ALA A 1 94 ? -17.016 14.805 25.266 1 91 94 ALA A N 1
ATOM 756 C CA . ALA A 1 94 ? -17.484 15.469 26.484 1 91 94 ALA A CA 1
ATOM 757 C C . ALA A 1 94 ? -16.922 16.891 26.578 1 91 94 ALA A C 1
ATOM 759 O O . ALA A 1 94 ? -17.609 17.797 27.062 1 91 94 ALA A O 1
ATOM 760 N N . LYS A 1 95 ? -15.727 17.031 26.188 1 92.06 95 LYS A N 1
ATOM 761 C CA . LYS A 1 95 ? -15.055 18.328 26.266 1 92.06 95 LYS A CA 1
ATOM 762 C C . LYS A 1 95 ? -15.797 19.359 25.438 1 92.06 95 LYS A C 1
ATOM 764 O O . LYS A 1 95 ? -15.992 20.5 25.875 1 92.06 95 LYS A O 1
ATOM 769 N N . PHE A 1 96 ? -16.234 18.984 24.266 1 95.06 96 PHE A N 1
ATOM 770 C CA . PHE A 1 96 ? -16.828 19.969 23.359 1 95.06 96 PHE A CA 1
ATOM 771 C C . PHE A 1 96 ? -18.344 19.953 23.453 1 95.06 96 PHE A C 1
ATOM 773 O O . PHE A 1 96 ? -19.016 20.875 22.984 1 95.06 96 PHE A O 1
ATOM 780 N N . SER A 1 97 ? -18.906 18.953 24.062 1 91.06 97 SER A N 1
ATOM 781 C CA . SER A 1 97 ? -20.359 18.844 24.203 1 91.06 97 SER A CA 1
ATOM 782 C C . SER A 1 97 ? -20.906 19.969 25.062 1 91.06 97 SER A C 1
ATOM 784 O O . SER A 1 97 ? -22.125 20.234 25.062 1 91.06 97 SER A O 1
ATOM 786 N N . LYS A 1 98 ? -20.078 20.672 25.781 1 89 98 LYS A N 1
ATOM 787 C CA . LYS A 1 98 ? -20.484 21.781 26.641 1 89 98 LYS A CA 1
ATOM 788 C C . LYS A 1 98 ? -20.875 23 25.828 1 89 98 LYS A C 1
ATOM 790 O O . LYS A 1 98 ? -21.5 23.922 26.344 1 89 98 LYS A O 1
ATOM 795 N N . LEU A 1 99 ? -20.453 23 24.594 1 94.06 99 LEU A N 1
ATOM 796 C CA . LEU A 1 99 ? -20.828 24.094 23.703 1 94.06 99 LEU A CA 1
ATOM 797 C C . LEU A 1 99 ? -22.25 23.922 23.203 1 94.06 99 LEU A C 1
ATOM 799 O O . LEU A 1 99 ? -22.531 23.125 22.312 1 94.06 99 LEU A O 1
ATOM 803 N N . TYR A 1 100 ? -23.188 24.766 23.672 1 91.44 100 TYR A N 1
ATOM 804 C CA . TYR A 1 100 ? -24.625 24.609 23.469 1 91.44 100 TYR A CA 1
ATOM 805 C C . TYR A 1 100 ? -25 24.828 22 1 91.44 100 TYR A C 1
ATOM 807 O O . TYR A 1 100 ? -26.016 24.312 21.531 1 91.44 100 TYR A O 1
ATOM 815 N N . ASN A 1 101 ? -24.234 25.562 21.328 1 94.62 101 ASN A N 1
ATOM 816 C CA . ASN A 1 101 ? -24.578 25.891 19.938 1 94.62 101 ASN A CA 1
ATOM 817 C C . ASN A 1 101 ? -23.844 24.984 18.953 1 94.62 101 ASN A C 1
ATOM 819 O O . ASN A 1 101 ? -23.922 25.203 17.734 1 94.62 101 ASN A O 1
ATOM 823 N N . MET A 1 102 ? -23.141 24.031 19.422 1 95.25 102 MET A N 1
ATOM 824 C CA . MET A 1 102 ? -22.516 23.047 18.531 1 95.25 102 MET A CA 1
ATOM 825 C C . MET A 1 102 ? -23.516 21.969 18.125 1 95.25 102 MET A C 1
ATOM 827 O O . MET A 1 102 ? -24.078 21.297 19 1 95.25 102 MET A O 1
ATOM 831 N N . GLN A 1 103 ? -23.656 21.719 16.891 1 95.12 103 GLN A N 1
ATOM 832 C CA . GLN A 1 103 ? -24.688 20.797 16.422 1 95.12 103 GLN A CA 1
ATOM 833 C C . GLN A 1 103 ? -24.078 19.422 16.094 1 95.12 103 GLN A C 1
ATOM 835 O O . GLN A 1 103 ? -24.656 18.391 16.453 1 95.12 103 GLN A O 1
ATOM 840 N N . ASN A 1 104 ? -23.047 19.438 15.383 1 95.38 104 ASN A N 1
ATOM 841 C CA . ASN A 1 104 ? -22.344 18.219 15.008 1 95.38 104 ASN A CA 1
ATOM 842 C C . ASN A 1 104 ? -20.844 18.344 15.25 1 95.38 104 ASN A C 1
ATOM 844 O O . ASN A 1 104 ? -20.297 19.438 15.25 1 95.38 104 ASN A O 1
ATOM 848 N N . PHE A 1 105 ? -20.219 17.203 15.516 1 96.56 105 PHE A N 1
ATOM 849 C CA . PHE A 1 105 ? -18.797 17.172 15.828 1 96.56 105 PHE A CA 1
ATOM 850 C C . PHE A 1 105 ? -18.109 16.016 15.125 1 96.56 105 PHE A C 1
ATOM 852 O O . PHE A 1 105 ? -18.531 14.859 15.273 1 96.56 105 PHE A O 1
ATOM 859 N N . GLU A 1 106 ? -17.094 16.297 14.273 1 96.5 106 GLU A N 1
ATOM 860 C CA . GLU A 1 106 ? -16.312 15.281 13.586 1 96.5 106 GLU A CA 1
ATOM 861 C C . GLU A 1 106 ? -14.82 15.477 13.812 1 96.5 106 GLU A C 1
ATOM 863 O O . GLU A 1 106 ? -14.336 16.609 13.859 1 96.5 106 GLU A O 1
ATOM 868 N N . ILE A 1 107 ? -14.078 14.367 13.984 1 97.06 107 ILE A N 1
ATOM 869 C CA . ILE A 1 107 ? -12.625 14.398 14.023 1 97.06 107 ILE A CA 1
ATOM 870 C C . ILE A 1 107 ? -12.055 13.406 13.008 1 97.06 107 ILE A C 1
ATOM 872 O O . ILE A 1 107 ? -12.727 12.445 12.633 1 97.06 107 ILE A O 1
ATOM 876 N N . GLU A 1 108 ? -10.875 13.641 12.547 1 97.25 108 GLU A N 1
ATOM 877 C CA . GLU A 1 108 ? -10.164 12.734 11.648 1 97.25 108 GLU A CA 1
ATOM 878 C C . GLU A 1 108 ? -8.648 12.906 11.773 1 97.25 108 GLU A C 1
ATOM 880 O O . GLU A 1 108 ? -8.172 13.953 12.203 1 97.25 108 GLU A O 1
ATOM 885 N N . ASN A 1 109 ? -7.93 11.836 11.508 1 95.69 109 ASN A N 1
ATOM 886 C CA . ASN A 1 109 ? -6.477 11.93 11.406 1 95.69 109 ASN A CA 1
ATOM 887 C C . ASN A 1 109 ? -6.055 12.984 10.383 1 95.69 109 ASN A C 1
ATOM 889 O O . ASN A 1 109 ? -6.672 13.109 9.32 1 95.69 109 ASN A O 1
ATOM 893 N N . ASP A 1 110 ? -4.988 13.633 10.641 1 94.94 110 ASP A N 1
ATOM 894 C CA . ASP A 1 110 ? -4.547 14.758 9.82 1 94.94 110 ASP A CA 1
ATOM 895 C C . ASP A 1 110 ? -4.246 14.312 8.391 1 94.94 110 ASP A C 1
ATOM 897 O O . ASP A 1 110 ? -4.691 14.945 7.434 1 94.94 110 ASP A O 1
ATOM 901 N N . GLY A 1 111 ? -3.449 13.266 8.203 1 95.5 111 GLY A N 1
ATOM 902 C CA . GLY A 1 111 ? -3.168 12.758 6.867 1 95.5 111 GLY A CA 1
ATOM 903 C C . GLY A 1 111 ? -4.414 12.32 6.121 1 95.5 111 GLY A C 1
ATOM 904 O O . GLY A 1 111 ? -4.586 12.656 4.945 1 95.5 111 GLY A O 1
ATOM 905 N N . LYS A 1 112 ? -5.254 11.625 6.797 1 97.81 112 LYS A N 1
ATOM 906 C CA . LYS A 1 112 ? -6.508 11.148 6.219 1 97.81 112 LYS A CA 1
ATOM 907 C C . LYS A 1 112 ? -7.445 12.312 5.902 1 97.81 112 LYS A C 1
ATOM 909 O O . LYS A 1 112 ? -8.086 12.336 4.852 1 97.81 112 LYS A O 1
ATOM 914 N N . SER A 1 113 ? -7.496 13.234 6.805 1 98.38 113 SER A N 1
ATOM 915 C CA . SER A 1 113 ? -8.328 14.406 6.574 1 98.38 113 SER A CA 1
ATOM 916 C C . SER A 1 113 ? -7.871 15.18 5.34 1 98.38 113 SER A C 1
ATOM 918 O O . SER A 1 113 ? -8.695 15.586 4.516 1 98.38 113 SER A O 1
ATOM 920 N N . ALA A 1 114 ? -6.578 15.344 5.25 1 98.25 114 ALA A N 1
ATOM 921 C CA . ALA A 1 114 ? -6.027 16.047 4.098 1 98.25 114 ALA A CA 1
ATOM 922 C C . ALA A 1 114 ? -6.352 15.32 2.797 1 98.25 114 ALA A C 1
ATOM 924 O O . ALA A 1 114 ? -6.762 15.938 1.812 1 98.25 114 ALA A O 1
ATOM 925 N N . ALA A 1 115 ? -6.191 14.039 2.789 1 98.75 115 ALA A N 1
ATOM 926 C CA . ALA A 1 115 ? -6.5 13.242 1.605 1 98.75 115 ALA A CA 1
ATOM 927 C C . ALA A 1 115 ? -7.973 13.367 1.232 1 98.75 115 ALA A C 1
ATOM 929 O O . ALA A 1 115 ? -8.312 13.555 0.061 1 98.75 115 ALA A O 1
ATOM 930 N N . PHE A 1 116 ? -8.797 13.25 2.254 1 98.75 116 PHE A N 1
ATOM 931 C CA . PHE A 1 116 ? -10.234 13.336 2.023 1 98.75 116 PHE A CA 1
ATOM 932 C C . PHE A 1 116 ? -10.617 14.711 1.486 1 98.75 116 PHE A C 1
ATOM 934 O O . PHE A 1 116 ? -11.422 14.82 0.558 1 98.75 116 PHE A O 1
ATOM 941 N N . GLY A 1 117 ? -10.023 15.719 2.082 1 98.75 117 GLY A N 1
ATOM 942 C CA . GLY A 1 117 ? -10.242 17.078 1.599 1 98.75 117 GLY A CA 1
ATOM 943 C C . GLY A 1 117 ? -9.859 17.25 0.142 1 98.75 117 GLY A C 1
ATOM 944 O O . GLY A 1 117 ? -10.656 17.75 -0.656 1 98.75 117 GLY A O 1
ATOM 945 N N . GLU A 1 118 ? -8.656 16.844 -0.238 1 98.69 118 GLU A N 1
ATOM 946 C CA . GLU A 1 118 ? -8.164 16.953 -1.608 1 98.69 118 GLU A CA 1
ATOM 947 C C . GLU A 1 118 ? -9.055 16.172 -2.576 1 98.69 118 GLU A C 1
ATOM 949 O O . GLU A 1 118 ? -9.344 16.656 -3.676 1 98.69 118 GLU A O 1
ATOM 954 N N . PHE A 1 119 ? -9.461 15.047 -2.139 1 98.69 119 PHE A N 1
ATOM 955 C CA . PHE A 1 119 ? -10.273 14.156 -2.955 1 98.69 119 PHE A CA 1
ATOM 956 C C . PHE A 1 119 ? -11.648 14.766 -3.223 1 98.69 119 PHE A C 1
ATOM 958 O O . PHE A 1 119 ? -12.07 14.867 -4.375 1 98.69 119 PHE A O 1
ATOM 965 N N . LYS A 1 120 ? -12.289 15.164 -2.203 1 98.44 120 LYS A N 1
ATOM 966 C CA . LYS A 1 120 ? -13.641 15.703 -2.32 1 98.44 120 LYS A CA 1
ATOM 967 C C . LYS A 1 120 ? -13.641 17.047 -3.041 1 98.44 120 LYS A C 1
ATOM 969 O O . LYS A 1 120 ? -14.555 17.344 -3.811 1 98.44 120 LYS A O 1
ATOM 974 N N . PHE A 1 121 ? -12.633 17.859 -2.785 1 98.31 121 PHE A N 1
ATOM 975 C CA . PHE A 1 121 ? -12.523 19.188 -3.402 1 98.31 121 PHE A CA 1
ATOM 976 C C . PHE A 1 121 ? -12.469 19.062 -4.922 1 98.31 121 PHE A C 1
ATOM 978 O O . PHE A 1 121 ? -13.008 19.922 -5.633 1 98.31 121 PHE A O 1
ATOM 985 N N . ARG A 1 122 ? -11.805 18.062 -5.426 1 97.56 122 ARG A N 1
ATOM 986 C CA . ARG A 1 122 ? -11.648 17.859 -6.859 1 97.56 122 ARG A CA 1
ATOM 987 C C . ARG A 1 122 ? -12.961 17.453 -7.508 1 97.56 122 ARG A C 1
ATOM 989 O O . ARG A 1 122 ? -13.18 17.703 -8.695 1 97.56 122 ARG A O 1
ATOM 996 N N . ASN A 1 123 ? -13.773 16.828 -6.766 1 96.19 123 ASN A N 1
ATOM 997 C CA . ASN A 1 123 ? -15.078 16.422 -7.258 1 96.19 123 ASN A CA 1
ATOM 998 C C . ASN A 1 123 ? -14.984 15.773 -8.641 1 96.19 123 ASN A C 1
ATOM 1000 O O . ASN A 1 123 ? -15.719 16.141 -9.555 1 96.19 123 ASN A O 1
ATOM 1004 N N . ASP A 1 124 ? -14.008 14.969 -8.883 1 96.62 124 ASP A N 1
ATOM 1005 C CA . ASP A 1 124 ? -13.766 14.273 -10.141 1 96.62 124 ASP A CA 1
ATOM 1006 C C . ASP A 1 124 ? -14.305 12.844 -10.094 1 96.62 124 ASP A C 1
ATOM 1008 O O . ASP A 1 124 ? -13.75 11.992 -9.391 1 96.62 124 ASP A O 1
ATOM 1012 N N . PRO A 1 125 ? -15.344 12.516 -10.812 1 95.06 125 PRO A N 1
ATOM 1013 C CA . PRO A 1 125 ? -15.938 11.18 -10.766 1 95.06 125 PRO A CA 1
ATOM 1014 C C . PRO A 1 125 ? -15.016 10.102 -11.312 1 95.06 125 PRO A C 1
ATOM 1016 O O . PRO A 1 125 ? -15.234 8.914 -11.078 1 95.06 125 PRO A O 1
ATOM 1019 N N . LYS A 1 126 ? -14 10.445 -12.031 1 94.75 126 LYS A N 1
ATOM 1020 C CA . LYS A 1 126 ? -13.062 9.484 -12.602 1 94.75 126 LYS A CA 1
ATOM 1021 C C . LYS A 1 126 ? -11.977 9.109 -11.586 1 94.75 126 LYS A C 1
ATOM 1023 O O . LYS A 1 126 ? -11.25 8.133 -11.789 1 94.75 126 LYS A O 1
ATOM 1028 N N . LEU A 1 127 ? -11.914 9.867 -10.562 1 96.38 127 LEU A N 1
ATOM 1029 C CA . LEU A 1 127 ? -10.953 9.594 -9.5 1 96.38 127 LEU A CA 1
ATOM 1030 C C . LEU A 1 127 ? -11.508 8.57 -8.516 1 96.38 127 LEU A C 1
ATOM 1032 O O . LEU A 1 127 ? -12.414 8.875 -7.742 1 96.38 127 LEU A O 1
ATOM 1036 N N . ILE A 1 128 ? -10.977 7.371 -8.539 1 97.19 128 ILE A N 1
ATOM 1037 C CA . ILE A 1 128 ? -11.508 6.258 -7.758 1 97.19 128 ILE A CA 1
ATOM 1038 C C . ILE A 1 128 ? -10.508 5.879 -6.664 1 97.19 128 ILE A C 1
ATOM 1040 O O . ILE A 1 128 ? -10.898 5.637 -5.52 1 97.19 128 ILE A O 1
ATOM 1044 N N . ASN A 1 129 ? -9.297 5.789 -7.027 1 97.88 129 ASN A N 1
ATOM 1045 C CA . ASN A 1 129 ? -8.195 5.516 -6.109 1 97.88 129 ASN A CA 1
ATOM 1046 C C . ASN A 1 129 ? -7.211 6.68 -6.055 1 97.88 129 ASN A C 1
ATOM 1048 O O . ASN A 1 129 ? -6.703 7.117 -7.09 1 97.88 129 ASN A O 1
ATOM 1052 N N . PHE A 1 130 ? -6.996 7.203 -4.836 1 98.31 130 PHE A N 1
ATOM 1053 C CA . PHE A 1 130 ? -6.309 8.477 -4.648 1 98.31 130 PHE A CA 1
ATOM 1054 C C . PHE A 1 130 ? -5.398 8.422 -3.426 1 98.31 130 PHE A C 1
ATOM 1056 O O . PHE A 1 130 ? -5.75 7.816 -2.408 1 98.31 130 PHE A O 1
ATOM 1063 N N . ILE A 1 131 ? -4.176 8.977 -3.562 1 98.69 131 ILE A N 1
ATOM 1064 C CA . ILE A 1 131 ? -3.27 9.117 -2.428 1 98.69 131 ILE A CA 1
ATOM 1065 C C . ILE A 1 131 ? -2.842 10.57 -2.279 1 98.69 131 ILE A C 1
ATOM 1067 O O . ILE A 1 131 ? -2.582 11.258 -3.273 1 98.69 131 ILE A O 1
ATOM 1071 N N . HIS A 1 132 ? -2.895 11.047 -1.086 1 98.75 132 HIS A N 1
ATOM 1072 C CA . HIS A 1 132 ? -2.316 12.352 -0.756 1 98.75 132 HIS A CA 1
ATOM 1073 C C . HIS A 1 132 ? -1.177 12.203 0.247 1 98.75 132 HIS A C 1
ATOM 1075 O O . HIS A 1 132 ? -1.332 11.547 1.279 1 98.75 132 HIS A O 1
ATOM 1081 N N . ILE A 1 133 ? -0.055 12.742 -0.098 1 98.31 133 ILE A N 1
ATOM 1082 C CA . ILE A 1 133 ? 1.041 12.781 0.865 1 98.31 133 ILE A CA 1
ATOM 1083 C C . ILE A 1 133 ? 1.36 14.227 1.229 1 98.31 133 ILE A C 1
ATOM 1085 O O . ILE A 1 133 ? 1.212 15.133 0.402 1 98.31 133 ILE A O 1
ATOM 1089 N N . THR A 1 134 ? 1.698 14.438 2.434 1 96.12 134 THR A N 1
ATOM 1090 C CA . THR A 1 134 ? 2.131 15.734 2.932 1 96.12 134 THR A CA 1
ATOM 1091 C C . THR A 1 134 ? 3.598 15.695 3.354 1 96.12 134 THR A C 1
ATOM 1093 O O . THR A 1 134 ? 3.971 14.922 4.238 1 96.12 134 THR A O 1
ATOM 1096 N N . ILE A 1 135 ? 4.387 16.5 2.713 1 96 135 ILE A N 1
ATOM 1097 C CA . ILE A 1 135 ? 5.801 16.594 3.062 1 96 135 ILE A CA 1
ATOM 1098 C C . ILE A 1 135 ? 6.023 17.75 4.027 1 96 135 ILE A C 1
ATOM 1100 O O . ILE A 1 135 ? 6 18.906 3.627 1 96 135 ILE A O 1
ATOM 1104 N N . GLY A 1 136 ? 6.227 17.469 5.25 1 91 136 GLY A N 1
ATOM 1105 C CA . GLY A 1 136 ? 6.551 18.391 6.32 1 91 136 GLY A CA 1
ATOM 1106 C C . GLY A 1 136 ? 7.73 17.938 7.164 1 91 136 GLY A C 1
ATOM 1107 O O . GLY A 1 136 ? 8.789 17.609 6.629 1 91 136 GLY A O 1
ATOM 1108 N N . SER A 1 137 ? 7.469 17.906 8.531 1 84.62 137 SER A N 1
ATOM 1109 C CA . SER A 1 137 ? 8.508 17.328 9.383 1 84.62 137 SER A CA 1
ATOM 1110 C C . SER A 1 137 ? 8.789 15.875 9.023 1 84.62 137 SER A C 1
ATOM 1112 O O . SER A 1 137 ? 9.93 15.43 9.062 1 84.62 137 SER A O 1
ATOM 1114 N N . ALA A 1 138 ? 7.727 15.211 8.789 1 88.56 138 ALA A N 1
ATOM 1115 C CA . ALA A 1 138 ? 7.805 13.828 8.312 1 88.56 138 ALA A CA 1
ATOM 1116 C C . ALA A 1 138 ? 6.953 13.633 7.062 1 88.56 138 ALA A C 1
ATOM 1118 O O . ALA A 1 138 ? 6.914 14.5 6.188 1 88.56 138 ALA A O 1
ATOM 1119 N N . LEU A 1 139 ? 6.426 12.414 6.883 1 93.44 139 LEU A N 1
ATOM 1120 C CA . LEU A 1 139 ? 5.613 12.078 5.723 1 93.44 139 LEU A CA 1
ATOM 1121 C C . LEU A 1 139 ? 4.195 11.703 6.141 1 93.44 139 LEU A C 1
ATOM 1123 O O . LEU A 1 139 ? 3.977 10.633 6.719 1 93.44 139 LEU A O 1
ATOM 1127 N N . GLY A 1 140 ? 3.229 12.617 5.941 1 94.06 140 GLY A N 1
ATOM 1128 C CA . GLY A 1 140 ? 1.826 12.266 6.098 1 94.06 140 GLY A CA 1
ATOM 1129 C C . GLY A 1 140 ? 1.248 11.57 4.879 1 94.06 140 GLY A C 1
ATOM 1130 O O . GLY A 1 140 ? 1.677 11.82 3.75 1 94.06 140 GLY A O 1
ATOM 1131 N N . CYS A 1 141 ? 0.258 10.789 5.148 1 97.44 141 CYS A N 1
ATOM 1132 C CA . CYS A 1 141 ? -0.308 10.039 4.035 1 97.44 141 CYS A CA 1
ATOM 1133 C C . CYS A 1 141 ? -1.761 9.672 4.309 1 97.44 141 CYS A C 1
ATOM 1135 O O . CYS A 1 141 ? -2.113 9.32 5.434 1 97.44 141 CYS A O 1
ATOM 1137 N N . GLY A 1 142 ? -2.586 9.844 3.391 1 98.5 142 GLY A N 1
ATOM 1138 C CA . GLY A 1 142 ? -3.949 9.344 3.352 1 98.5 142 GLY A CA 1
ATOM 1139 C C . GLY A 1 142 ? -4.301 8.664 2.041 1 98.5 142 GLY A C 1
ATOM 1140 O O . GLY A 1 142 ? -3.791 9.039 0.985 1 98.5 142 GLY A O 1
ATOM 1141 N N . ILE A 1 143 ? -5.168 7.688 2.131 1 98.75 143 ILE A N 1
ATOM 1142 C CA . ILE A 1 143 ? -5.469 6.852 0.972 1 98.75 143 ILE A CA 1
ATOM 1143 C C . ILE A 1 143 ? -6.977 6.797 0.751 1 98.75 143 ILE A C 1
ATOM 1145 O O . ILE A 1 143 ? -7.746 6.629 1.702 1 98.75 143 ILE A O 1
ATOM 1149 N N . ILE A 1 144 ? -7.379 7.062 -0.451 1 98.69 144 ILE A N 1
ATOM 1150 C CA . ILE A 1 144 ? -8.734 6.812 -0.917 1 98.69 144 ILE A CA 1
ATOM 1151 C C . ILE A 1 144 ? -8.758 5.566 -1.797 1 98.69 144 ILE A C 1
ATOM 1153 O O . ILE A 1 144 ? -8.016 5.473 -2.773 1 98.69 144 ILE A O 1
ATOM 1157 N N . ILE A 1 145 ? -9.523 4.598 -1.45 1 98.25 145 ILE A N 1
ATOM 1158 C CA . ILE A 1 145 ? -9.695 3.377 -2.23 1 98.25 145 ILE A CA 1
ATOM 1159 C C . ILE A 1 145 ? -11.164 3.195 -2.588 1 98.25 145 ILE A C 1
ATOM 1161 O O . ILE A 1 145 ? -12.031 3.221 -1.711 1 98.25 145 ILE A O 1
ATOM 1165 N N . ASN A 1 146 ? -11.453 3.021 -3.883 1 96.62 146 ASN A N 1
ATOM 1166 C CA . ASN A 1 146 ? -12.828 2.883 -4.367 1 96.62 146 ASN A CA 1
ATOM 1167 C C . ASN A 1 146 ? -13.703 4.043 -3.906 1 96.62 146 ASN A C 1
ATOM 1169 O O . ASN A 1 146 ? -14.797 3.83 -3.373 1 96.62 146 ASN A O 1
ATOM 1173 N N . SER A 1 147 ? -13.141 5.215 -3.883 1 97 147 SER A N 1
ATOM 1174 C CA . SER A 1 147 ? -13.805 6.5 -3.648 1 97 147 SER A CA 1
ATOM 1175 C C . SER A 1 147 ? -14.172 6.668 -2.178 1 97 147 SER A C 1
ATOM 1177 O O . SER A 1 147 ? -15.07 7.445 -1.846 1 97 147 SER A O 1
ATOM 1179 N N . LYS A 1 148 ? -13.539 5.902 -1.329 1 96.81 148 LYS A N 1
ATOM 1180 C CA . LYS A 1 148 ? -13.766 6.016 0.109 1 96.81 148 LYS A CA 1
ATOM 1181 C C . LYS A 1 148 ? -12.445 6.152 0.863 1 96.81 148 LYS A C 1
ATOM 1183 O O . LYS A 1 148 ? -11.445 5.535 0.49 1 96.81 148 LYS A O 1
ATOM 1188 N N . LEU A 1 149 ? -12.508 6.945 1.884 1 97.88 149 LEU A N 1
ATOM 1189 C CA . LEU A 1 149 ? -11.328 7.051 2.744 1 97.88 149 LEU A CA 1
ATOM 1190 C C . LEU A 1 149 ? -10.984 5.699 3.363 1 97.88 149 LEU A C 1
ATOM 1192 O O . LEU A 1 149 ? -11.836 5.062 3.988 1 97.88 149 LEU A O 1
ATOM 1196 N N . TYR A 1 150 ? -9.805 5.254 3.127 1 97.94 150 TYR A N 1
ATOM 1197 C CA . TYR A 1 150 ? -9.352 3.969 3.65 1 97.94 150 TYR A CA 1
ATOM 1198 C C . TYR A 1 150 ? -8.672 4.141 5 1 97.94 150 TYR A C 1
ATOM 1200 O O . TYR A 1 150 ? -7.617 4.781 5.098 1 97.94 150 TYR A O 1
ATOM 1208 N N . LYS A 1 151 ? -9.219 3.611 6.031 1 95.81 151 LYS A N 1
ATOM 1209 C CA . LYS A 1 151 ? -8.711 3.84 7.379 1 95.81 151 LYS A CA 1
ATOM 1210 C C . LYS A 1 151 ? -7.91 2.641 7.879 1 95.81 151 LYS A C 1
ATOM 1212 O O . LYS A 1 151 ? -7.156 2.75 8.844 1 95.81 151 LYS A O 1
ATOM 1217 N N . GLY A 1 152 ? -8.086 1.445 7.195 1 94.38 152 GLY A N 1
ATOM 1218 C CA . GLY A 1 152 ? -7.469 0.216 7.664 1 94.38 152 GLY A CA 1
ATOM 1219 C C . GLY A 1 152 ? -8.258 -0.462 8.773 1 94.38 152 GLY A C 1
ATOM 1220 O O . GLY A 1 152 ? -9.258 0.075 9.25 1 94.38 152 GLY A O 1
ATOM 1221 N N . SER A 1 153 ? -7.859 -1.633 9.133 1 92.38 153 SER A N 1
ATOM 1222 C CA . SER A 1 153 ? -8.594 -2.449 10.094 1 92.38 153 SER A CA 1
ATOM 1223 C C . SER A 1 153 ? -8.492 -1.874 11.5 1 92.38 153 SER A C 1
ATOM 1225 O O . SER A 1 153 ? -9.406 -2.051 12.32 1 92.38 153 SER A O 1
ATOM 1227 N N . ASN A 1 154 ? -7.426 -1.168 11.766 1 90.38 154 ASN A N 1
ATOM 1228 C CA . ASN A 1 154 ? -7.199 -0.614 13.094 1 90.38 154 ASN A CA 1
ATOM 1229 C C . ASN A 1 154 ? -7.031 0.902 13.047 1 90.38 154 ASN A C 1
ATOM 1231 O O . ASN A 1 154 ? -6.406 1.489 13.938 1 90.38 154 ASN A O 1
ATOM 1235 N N . PHE A 1 155 ? -7.453 1.503 11.945 1 92.12 155 PHE A N 1
ATOM 1236 C CA . PHE A 1 155 ? -7.41 2.945 11.734 1 92.12 155 PHE A CA 1
ATOM 1237 C C . PHE A 1 155 ? -5.98 3.414 11.5 1 92.12 155 PHE A C 1
ATOM 1239 O O . PHE A 1 155 ? -5.66 4.586 11.711 1 92.12 155 PHE A O 1
ATOM 1246 N N . GLU A 1 156 ? -5.113 2.5 11.055 1 92.25 156 GLU A N 1
ATOM 1247 C CA . GLU A 1 156 ? -3.695 2.838 10.961 1 92.25 156 GLU A CA 1
ATOM 1248 C C . GLU A 1 156 ? -3.236 2.895 9.508 1 92.25 156 GLU A C 1
ATOM 1250 O O . GLU A 1 156 ? -2.039 2.99 9.227 1 92.25 156 GLU A O 1
ATOM 1255 N N . ALA A 1 157 ? -4.195 2.82 8.609 1 95.44 157 ALA A N 1
ATOM 1256 C CA . ALA A 1 157 ? -3.793 2.92 7.211 1 95.44 157 ALA A CA 1
ATOM 1257 C C . ALA A 1 157 ? -3.115 4.258 6.93 1 95.44 157 ALA A C 1
ATOM 1259 O O . ALA A 1 157 ? -3.516 5.289 7.469 1 95.44 157 ALA A O 1
ATOM 1260 N N . GLY A 1 158 ? -2.105 4.227 6.102 1 95.19 158 GLY A N 1
ATOM 1261 C CA . GLY A 1 158 ? -1.457 5.453 5.668 1 95.19 158 GLY A CA 1
ATOM 1262 C C . GLY A 1 158 ? -0.336 5.891 6.594 1 95.19 158 GLY A C 1
ATOM 1263 O O . GLY A 1 158 ? 0.154 7.02 6.492 1 95.19 158 GLY A O 1
ATOM 1264 N N . GLN A 1 159 ? 0.065 5.043 7.477 1 91.75 159 GLN A N 1
ATOM 1265 C CA . GLN A 1 159 ? 1.224 5.348 8.305 1 91.75 159 GLN A CA 1
ATOM 1266 C C . GLN A 1 159 ? 2.525 5.105 7.547 1 91.75 159 GLN A C 1
ATOM 1268 O O . GLN A 1 159 ? 3.416 4.406 8.039 1 91.75 159 GLN A O 1
ATOM 1273 N N . ALA A 1 160 ? 2.666 5.781 6.477 1 93.69 160 ALA A N 1
ATOM 1274 C CA . ALA A 1 160 ? 3.77 5.559 5.547 1 93.69 160 ALA A CA 1
ATOM 1275 C C . ALA A 1 160 ? 5.094 6.016 6.145 1 93.69 160 ALA A C 1
ATOM 1277 O O . ALA A 1 160 ? 6.156 5.492 5.797 1 93.69 160 ALA A O 1
ATOM 1278 N N . SER A 1 161 ? 5.043 6.996 7.035 1 92.06 161 SER A N 1
ATOM 1279 C CA . SER A 1 161 ? 6.242 7.527 7.668 1 92.06 161 SER A CA 1
ATOM 1280 C C . SER A 1 161 ? 7.023 6.43 8.383 1 92.06 161 SER A C 1
ATOM 1282 O O . SER A 1 161 ? 8.25 6.504 8.5 1 92.06 161 SER A O 1
ATOM 1284 N N . GLY A 1 162 ? 6.32 5.449 8.805 1 91.38 162 GLY A N 1
ATOM 1285 C CA . GLY A 1 162 ? 6.945 4.398 9.602 1 91.38 162 GLY A CA 1
ATOM 1286 C C . GLY A 1 162 ? 7.453 3.24 8.758 1 91.38 162 GLY A C 1
ATOM 1287 O O . GLY A 1 162 ? 8.062 2.307 9.289 1 91.38 162 GLY A O 1
ATOM 1288 N N . MET A 1 163 ? 7.312 3.248 7.477 1 94.56 163 MET A N 1
ATOM 1289 C CA . MET A 1 163 ? 7.82 2.191 6.605 1 94.56 163 MET A CA 1
ATOM 1290 C C . MET A 1 163 ? 9.344 2.195 6.574 1 94.56 163 MET A C 1
ATOM 1292 O O . MET A 1 163 ? 9.969 3.256 6.637 1 94.56 163 MET A O 1
ATOM 1296 N N . PHE A 1 164 ? 9.906 1.042 6.453 1 96.12 164 PHE A N 1
ATOM 1297 C CA . PHE A 1 164 ? 11.359 0.962 6.289 1 96.12 164 PHE A CA 1
ATOM 1298 C C . PHE A 1 164 ? 11.789 1.567 4.961 1 96.12 164 PHE A C 1
ATOM 1300 O O . PHE A 1 164 ? 11.164 1.317 3.926 1 96.12 164 PHE A O 1
ATOM 1307 N N . SER A 1 165 ? 12.867 2.295 5.008 1 97.12 165 SER A N 1
ATOM 1308 C CA . SER A 1 165 ? 13.406 2.908 3.797 1 97.12 165 SER A CA 1
ATOM 1309 C C . SER A 1 165 ? 14.133 1.881 2.932 1 97.12 165 SER A C 1
ATOM 1311 O O . SER A 1 165 ? 14.273 2.07 1.723 1 97.12 165 SER A O 1
ATOM 1313 N N . SER A 1 166 ? 14.594 0.863 3.572 1 97.44 166 SER A N 1
ATOM 1314 C CA . SER A 1 166 ? 15.305 -0.196 2.867 1 97.44 166 SER A CA 1
ATOM 1315 C C . SER A 1 166 ? 14.938 -1.57 3.418 1 97.44 166 SER A C 1
ATOM 1317 O O . SER A 1 166 ? 15.039 -1.808 4.625 1 97.44 166 SER A O 1
ATOM 1319 N N . ILE A 1 167 ? 14.562 -2.453 2.508 1 96.69 167 ILE A N 1
ATOM 1320 C CA . ILE A 1 167 ? 14.273 -3.807 2.965 1 96.69 167 ILE A CA 1
ATOM 1321 C C . ILE A 1 167 ? 15.492 -4.703 2.732 1 96.69 167 ILE A C 1
ATOM 1323 O O . ILE A 1 167 ? 15.578 -5.805 3.281 1 96.69 167 ILE A O 1
ATOM 1327 N N . ASN A 1 168 ? 16.406 -4.281 1.92 1 96.06 168 ASN A N 1
ATOM 1328 C CA . ASN A 1 168 ? 17.5 -5.172 1.517 1 96.06 168 ASN A CA 1
ATOM 1329 C C . ASN A 1 168 ? 18.766 -4.891 2.299 1 96.06 168 ASN A C 1
ATOM 1331 O O . ASN A 1 168 ? 19.828 -5.422 1.972 1 96.06 168 ASN A O 1
ATOM 1335 N N . ASP A 1 169 ? 18.781 -3.99 3.287 1 95 169 ASP A N 1
ATOM 1336 C CA . ASP A 1 169 ? 19.812 -3.787 4.297 1 95 169 ASP A CA 1
ATOM 1337 C C . ASP A 1 169 ? 19.281 -4.078 5.695 1 95 169 ASP A C 1
ATOM 1339 O O . ASP A 1 169 ? 18.625 -3.229 6.309 1 95 169 ASP A O 1
ATOM 1343 N N . LYS A 1 170 ? 19.641 -5.262 6.219 1 91.88 170 LYS A N 1
ATOM 1344 C CA . LYS A 1 170 ? 19.062 -5.727 7.477 1 91.88 170 LYS A CA 1
ATOM 1345 C C . LYS A 1 170 ? 19.453 -4.816 8.633 1 91.88 170 LYS A C 1
ATOM 1347 O O . LYS A 1 170 ? 18.797 -4.809 9.68 1 91.88 170 LYS A O 1
ATOM 1352 N N . ASN A 1 171 ? 20.484 -4.027 8.422 1 93 171 ASN A N 1
ATOM 1353 C CA . ASN A 1 171 ? 20.984 -3.172 9.492 1 93 171 ASN A CA 1
ATOM 1354 C C . ASN A 1 171 ? 20.438 -1.752 9.383 1 93 171 ASN A C 1
ATOM 1356 O O . ASN A 1 171 ? 20.562 -0.953 10.305 1 93 171 ASN A O 1
ATOM 1360 N N . ASP A 1 172 ? 19.891 -1.432 8.219 1 92.81 172 ASP A N 1
ATOM 1361 C CA . ASP A 1 172 ? 19.297 -0.108 8.055 1 92.81 172 ASP A CA 1
ATOM 1362 C C . ASP A 1 172 ? 17.938 -0.021 8.734 1 92.81 172 ASP A C 1
ATOM 1364 O O . ASP A 1 172 ? 17 -0.727 8.359 1 92.81 172 ASP A O 1
ATOM 1368 N N . LYS A 1 173 ? 17.875 0.879 9.68 1 90.69 173 LYS A N 1
ATOM 1369 C CA . LYS A 1 173 ? 16.641 1.013 10.453 1 90.69 173 LYS A CA 1
ATOM 1370 C C . LYS A 1 173 ? 15.922 2.311 10.109 1 90.69 173 LYS A C 1
ATOM 1372 O O . LYS A 1 173 ? 15 2.721 10.812 1 90.69 173 LYS A O 1
ATOM 1377 N N . SER A 1 174 ? 16.375 2.926 9.055 1 92.56 174 SER A N 1
ATOM 1378 C CA . SER A 1 174 ? 15.758 4.184 8.648 1 92.56 174 SER A CA 1
ATOM 1379 C C . SER A 1 174 ? 14.328 3.963 8.18 1 92.56 174 SER A C 1
ATOM 1381 O O . SER A 1 174 ? 13.984 2.881 7.699 1 92.56 174 SER A O 1
ATOM 1383 N N . ALA A 1 175 ? 13.531 4.969 8.383 1 93.69 175 ALA A N 1
ATOM 1384 C CA . ALA A 1 175 ? 12.133 4.945 7.965 1 93.69 175 ALA A CA 1
ATOM 1385 C C . ALA A 1 175 ? 11.859 6.008 6.902 1 93.69 175 ALA A C 1
ATOM 1387 O O . ALA A 1 175 ? 12.672 6.906 6.691 1 93.69 175 ALA A O 1
ATOM 1388 N N . TYR A 1 176 ? 10.758 5.836 6.242 1 95.12 176 TYR A N 1
ATOM 1389 C CA . TYR A 1 176 ? 10.375 6.789 5.211 1 95.12 176 TYR A CA 1
ATOM 1390 C C . TYR A 1 176 ? 10.391 8.219 5.75 1 95.12 176 TYR A C 1
ATOM 1392 O O . TYR A 1 176 ? 10.789 9.148 5.047 1 95.12 176 TYR A O 1
ATOM 1400 N N . ALA A 1 177 ? 9.977 8.43 7.008 1 91.88 177 ALA A N 1
ATOM 1401 C CA . ALA A 1 177 ? 9.977 9.758 7.629 1 91.88 177 ALA A CA 1
ATOM 1402 C C . ALA A 1 177 ? 11.352 10.406 7.543 1 91.88 177 ALA A C 1
ATOM 1404 O O . ALA A 1 177 ? 11.469 11.586 7.207 1 91.88 177 ALA A O 1
ATOM 1405 N N . LEU A 1 178 ? 12.344 9.641 7.805 1 91.81 178 LEU A N 1
ATOM 1406 C CA . LEU A 1 178 ? 13.711 10.141 7.891 1 91.81 178 LEU A CA 1
ATOM 1407 C C . LEU A 1 178 ? 14.25 10.492 6.504 1 91.81 178 LEU A C 1
ATOM 1409 O O . LEU A 1 178 ? 15.148 11.32 6.375 1 91.81 178 LEU A O 1
ATOM 1413 N N . ASP A 1 179 ? 13.688 9.891 5.516 1 96.06 179 ASP A N 1
ATOM 1414 C CA . ASP A 1 179 ? 14.312 10.023 4.203 1 96.06 179 ASP A CA 1
ATOM 1415 C C . ASP A 1 179 ? 13.445 10.875 3.271 1 96.06 179 ASP A C 1
ATOM 1417 O O . ASP A 1 179 ? 13.914 11.312 2.215 1 96.06 179 ASP A O 1
ATOM 1421 N N . THR A 1 180 ? 12.234 11.164 3.656 1 97 180 THR A N 1
ATOM 1422 C CA . THR A 1 180 ? 11.359 11.883 2.738 1 97 180 THR A CA 1
ATOM 1423 C C . THR A 1 180 ? 10.883 13.195 3.359 1 97 180 THR A C 1
ATOM 1425 O O . THR A 1 180 ? 10.359 14.062 2.66 1 97 180 THR A O 1
ATOM 1428 N N . GLY A 1 181 ? 11.039 13.414 4.609 1 95.69 181 GLY A N 1
ATOM 1429 C CA . GLY A 1 181 ? 10.562 14.617 5.27 1 95.69 181 GLY A CA 1
ATOM 1430 C C . GLY A 1 181 ? 11.461 15.82 5.043 1 95.69 181 GLY A C 1
ATOM 1431 O O . GLY A 1 181 ? 12.688 15.688 5.016 1 95.69 181 GLY A O 1
ATOM 1432 N N . LEU A 1 182 ? 10.898 17.016 4.934 1 95.19 182 LEU A N 1
ATOM 1433 C CA . LEU A 1 182 ? 11.672 18.25 4.863 1 95.19 182 LEU A CA 1
ATOM 1434 C C . LEU A 1 182 ? 12.375 18.531 6.188 1 95.19 182 LEU A C 1
ATOM 1436 O O . LEU A 1 182 ? 13.516 18.984 6.207 1 95.19 182 LEU A O 1
ATOM 1440 N N . GLY A 1 183 ? 11.602 18.281 7.262 1 92.06 183 GLY A N 1
ATOM 1441 C CA . GLY A 1 183 ? 12.211 18.453 8.57 1 92.06 183 GLY A CA 1
ATOM 1442 C C . GLY A 1 183 ? 13.477 17.625 8.75 1 92.06 183 GLY A C 1
ATOM 1443 O O . GLY A 1 183 ? 14.469 18.109 9.297 1 92.06 183 GLY A O 1
ATOM 1444 N N . THR A 1 184 ? 13.461 16.469 8.281 1 92.31 184 THR A N 1
ATOM 1445 C CA . THR A 1 184 ? 14.602 15.586 8.43 1 92.31 184 THR A CA 1
ATOM 1446 C C . THR A 1 184 ? 15.734 16 7.496 1 92.31 184 THR A C 1
ATOM 1448 O O . THR A 1 184 ? 16.906 15.844 7.828 1 92.31 184 THR A O 1
ATOM 1451 N N . LEU A 1 185 ? 15.414 16.484 6.309 1 95.81 185 LEU A N 1
ATOM 1452 C CA . LEU A 1 185 ? 16.406 17.062 5.418 1 95.81 185 LEU A CA 1
ATOM 1453 C C . LEU A 1 185 ? 17.172 18.188 6.109 1 95.81 185 LEU A C 1
ATOM 1455 O O . LEU A 1 185 ? 18.406 18.219 6.066 1 95.81 185 LEU A O 1
ATOM 1459 N N . ILE A 1 186 ? 16.438 19.031 6.719 1 95.44 186 ILE A N 1
ATOM 1460 C CA . ILE A 1 186 ? 17.016 20.172 7.414 1 95.44 186 ILE A CA 1
ATOM 1461 C C . ILE A 1 186 ? 17.891 19.688 8.57 1 95.44 186 ILE A C 1
ATOM 1463 O O . ILE A 1 186 ? 19 20.203 8.773 1 95.44 186 ILE A O 1
ATOM 1467 N N . MET A 1 187 ? 17.406 18.75 9.266 1 93.94 187 MET A N 1
ATOM 1468 C CA . MET A 1 187 ? 18.156 18.172 10.375 1 93.94 187 MET A CA 1
ATOM 1469 C C . MET A 1 187 ? 19.484 17.609 9.891 1 93.94 187 MET A C 1
ATOM 1471 O O . MET A 1 187 ? 20.531 17.828 10.508 1 93.94 187 MET A O 1
ATOM 1475 N N . LYS A 1 188 ? 19.453 16.859 8.812 1 95.06 188 LYS A N 1
ATOM 1476 C CA . LYS A 1 188 ? 20.656 16.281 8.242 1 95.06 188 LYS A CA 1
ATOM 1477 C C . LYS A 1 188 ? 21.641 17.375 7.832 1 95.06 188 LYS A C 1
ATOM 1479 O O . LYS A 1 188 ? 22.844 17.266 8.086 1 95.06 188 LYS A O 1
ATOM 1484 N N . TYR A 1 189 ? 21.109 18.391 7.219 1 96.44 189 TYR A N 1
ATOM 1485 C CA . TYR A 1 189 ? 21.953 19.516 6.801 1 96.44 189 TYR A CA 1
ATOM 1486 C C . TYR A 1 189 ? 22.609 20.172 8.008 1 96.44 189 TYR A C 1
ATOM 1488 O O . TYR A 1 189 ? 23.812 20.422 8.008 1 96.44 189 TYR A O 1
ATOM 1496 N N . LYS A 1 190 ? 21.828 20.469 8.992 1 96 190 LYS A N 1
ATOM 1497 C CA . LYS A 1 190 ? 22.328 21.109 10.203 1 96 190 LYS A CA 1
ATOM 1498 C C . LYS A 1 190 ? 23.422 20.281 10.859 1 96 190 LYS A C 1
ATOM 1500 O O . LYS A 1 190 ? 24.406 20.828 11.375 1 96 190 LYS A O 1
ATOM 1505 N N . LYS A 1 191 ? 23.25 19.031 10.867 1 95.25 191 LYS A N 1
ATOM 1506 C CA . LYS A 1 191 ? 24.234 18.141 11.453 1 95.25 191 LYS A CA 1
ATOM 1507 C C . LYS A 1 191 ? 25.562 18.203 10.688 1 95.25 191 LYS A C 1
ATOM 1509 O O . LYS A 1 191 ? 26.625 18.203 11.289 1 95.25 191 LYS A O 1
ATOM 1514 N N . ILE A 1 192 ? 25.484 18.234 9.398 1 95.44 192 ILE A N 1
ATOM 1515 C CA . ILE A 1 192 ? 26.672 18.234 8.539 1 95.44 192 ILE A CA 1
ATOM 1516 C C . ILE A 1 192 ? 27.453 19.531 8.742 1 95.44 192 ILE A C 1
ATOM 1518 O O . ILE A 1 192 ? 28.688 19.516 8.836 1 95.44 192 ILE A O 1
ATOM 1522 N N . ILE A 1 193 ? 26.703 20.672 8.867 1 94.38 193 ILE A N 1
ATOM 1523 C CA . ILE A 1 193 ? 27.391 21.953 8.961 1 94.38 193 ILE A CA 1
ATOM 1524 C C . ILE A 1 193 ? 27.578 22.344 10.422 1 94.38 193 ILE A C 1
ATOM 1526 O O . ILE A 1 193 ? 28.016 23.453 10.727 1 94.38 193 ILE A O 1
ATOM 1530 N N . ASN A 1 194 ? 27.141 21.469 11.32 1 93.81 194 ASN A N 1
ATOM 1531 C CA . ASN A 1 194 ? 27.266 21.672 12.758 1 93.81 194 ASN A CA 1
ATOM 1532 C C . ASN A 1 194 ? 26.641 23 13.18 1 93.81 194 ASN A C 1
ATOM 1534 O O . ASN A 1 194 ? 27.297 23.828 13.82 1 93.81 194 ASN A O 1
ATOM 1538 N N . SER A 1 195 ? 25.5 23.25 12.781 1 91 195 SER A N 1
ATOM 1539 C CA . SER A 1 195 ? 24.781 24.484 13.086 1 91 195 SER A CA 1
ATOM 1540 C C . SER A 1 195 ? 23.531 24.219 13.914 1 91 195 SER A C 1
ATOM 1542 O O . SER A 1 195 ? 22.844 23.219 13.703 1 91 195 SER A O 1
ATOM 1544 N N . ASN A 1 196 ? 23.234 25.141 14.797 1 88.75 196 ASN A N 1
ATOM 1545 C CA . ASN A 1 196 ? 22 25.062 15.594 1 88.75 196 ASN A CA 1
ATOM 1546 C C . ASN A 1 196 ? 21.016 26.156 15.195 1 88.75 196 ASN A C 1
ATOM 1548 O O . ASN A 1 196 ? 20 26.344 15.867 1 88.75 196 ASN A O 1
ATOM 1552 N N . GLU A 1 197 ? 21.328 26.828 14.164 1 86.81 197 GLU A N 1
ATOM 1553 C CA . GLU A 1 197 ? 20.453 27.906 13.703 1 86.81 197 GLU A CA 1
ATOM 1554 C C . GLU A 1 197 ? 19.156 27.344 13.125 1 86.81 197 GLU A C 1
ATOM 1556 O O . GLU A 1 197 ? 19.094 26.188 12.734 1 86.81 197 GLU A O 1
ATOM 1561 N N . ASN A 1 198 ? 18.188 28.25 13.227 1 88.06 198 ASN A N 1
ATOM 1562 C CA . ASN A 1 198 ? 16.938 27.891 12.586 1 88.06 198 ASN A CA 1
ATOM 1563 C C . ASN A 1 198 ? 17.016 28 11.07 1 88.06 198 ASN A C 1
ATOM 1565 O O . ASN A 1 198 ? 17.281 29.078 10.539 1 88.06 198 ASN A O 1
ATOM 1569 N N . ILE A 1 199 ? 16.969 26.938 10.406 1 91.5 199 ILE A N 1
ATOM 1570 C CA . ILE A 1 199 ? 17.047 26.828 8.953 1 91.5 199 ILE A CA 1
ATOM 1571 C C . ILE A 1 199 ? 15.68 26.438 8.391 1 91.5 199 ILE A C 1
ATOM 1573 O O . ILE A 1 199 ? 15.047 25.516 8.891 1 91.5 199 ILE A O 1
ATOM 1577 N N . SER A 1 200 ? 15.164 27.203 7.453 1 90.75 200 SER A N 1
ATOM 1578 C CA . SER A 1 200 ? 13.883 26.938 6.816 1 90.75 200 SER A CA 1
ATOM 1579 C C . SER A 1 200 ? 14.07 26.203 5.488 1 90.75 200 SER A C 1
ATOM 1581 O O . SER A 1 200 ? 15.188 26.109 4.98 1 90.75 200 SER A O 1
ATOM 1583 N N . GLY A 1 201 ? 12.969 25.719 5.012 1 92.75 201 GLY A N 1
ATOM 1584 C CA . GLY A 1 201 ? 12.992 25.125 3.68 1 92.75 201 GLY A CA 1
ATOM 1585 C C . GLY A 1 201 ? 13.422 26.125 2.607 1 92.75 201 GLY A C 1
ATOM 1586 O O . GLY A 1 201 ? 14.172 25.766 1.697 1 92.75 201 GLY A O 1
ATOM 1587 N N . LYS A 1 202 ? 12.969 27.312 2.799 1 93.38 202 LYS A N 1
ATOM 1588 C CA . LYS A 1 202 ? 13.344 28.359 1.862 1 93.38 202 LYS A CA 1
ATOM 1589 C C . LYS A 1 202 ? 14.852 28.562 1.84 1 93.38 202 LYS A C 1
ATOM 1591 O O . LYS A 1 202 ? 15.445 28.766 0.776 1 93.38 202 LYS A O 1
ATOM 1596 N N . TYR A 1 203 ? 15.406 28.484 2.99 1 94.94 203 TYR A N 1
ATOM 1597 C CA . TYR A 1 203 ? 16.859 28.625 3.092 1 94.94 203 TYR A CA 1
ATOM 1598 C C . TYR A 1 203 ? 17.562 27.5 2.34 1 94.94 203 TYR A C 1
ATOM 1600 O O . TYR A 1 203 ? 18.531 27.75 1.623 1 94.94 203 TYR A O 1
ATOM 1608 N N . ILE A 1 204 ? 17.094 26.312 2.482 1 96.44 204 ILE A N 1
ATOM 1609 C CA . ILE A 1 204 ? 17.688 25.156 1.812 1 96.44 204 ILE A CA 1
ATOM 1610 C C . ILE A 1 204 ? 17.672 25.375 0.301 1 96.44 204 ILE A C 1
ATOM 1612 O O . ILE A 1 204 ? 18.672 25.141 -0.375 1 96.44 204 ILE A O 1
ATOM 1616 N N . PHE A 1 205 ? 16.609 25.875 -0.259 1 96.62 205 PHE A N 1
ATOM 1617 C CA . PHE A 1 205 ? 16.5 26.031 -1.705 1 96.62 205 PHE A CA 1
ATOM 1618 C C . PHE A 1 205 ? 17.297 27.234 -2.188 1 96.62 205 PHE A C 1
ATOM 1620 O O . PHE A 1 205 ? 17.781 27.25 -3.322 1 96.62 205 PHE A O 1
ATOM 1627 N N . THR A 1 206 ? 17.391 28.25 -1.287 1 96.94 206 THR A N 1
ATOM 1628 C CA . THR A 1 206 ? 18.312 29.344 -1.609 1 96.94 206 THR A CA 1
ATOM 1629 C C . THR A 1 206 ? 19.734 28.812 -1.782 1 96.94 206 THR A C 1
ATOM 1631 O O . THR A 1 206 ? 20.391 29.109 -2.773 1 96.94 206 THR A O 1
ATOM 1634 N N . LYS A 1 207 ? 20.141 28.016 -0.858 1 96.94 207 LYS A N 1
ATOM 1635 C CA . LYS A 1 207 ? 21.484 27.438 -0.908 1 96.94 207 LYS A CA 1
ATOM 1636 C C . LYS A 1 207 ? 21.625 26.484 -2.098 1 96.94 207 LYS A C 1
ATOM 1638 O O . LYS A 1 207 ? 22.688 26.406 -2.707 1 96.94 207 LYS A O 1
ATOM 1643 N N . PHE A 1 208 ? 20.578 25.766 -2.387 1 97.5 208 PHE A N 1
ATOM 1644 C CA . PHE A 1 208 ? 20.578 24.891 -3.549 1 97.5 208 PHE A CA 1
ATOM 1645 C C . PHE A 1 208 ? 20.828 25.688 -4.828 1 97.5 208 PHE A C 1
ATOM 1647 O O . PHE A 1 208 ? 21.656 25.297 -5.645 1 97.5 208 PHE A O 1
ATOM 1654 N N . ASN A 1 209 ? 20.141 26.766 -4.965 1 97.56 209 ASN A N 1
ATOM 1655 C CA . ASN A 1 209 ? 20.25 27.578 -6.16 1 97.56 209 ASN A CA 1
ATOM 1656 C C . ASN A 1 209 ? 21.594 28.297 -6.238 1 97.56 209 ASN A C 1
ATOM 1658 O O . ASN A 1 209 ? 22.062 28.625 -7.328 1 97.56 209 ASN A O 1
ATOM 1662 N N . GLU A 1 210 ? 22.203 28.438 -5.102 1 97.94 210 GLU A N 1
ATOM 1663 C CA . GLU A 1 210 ? 23.562 28.984 -5.043 1 97.94 210 GLU A CA 1
ATOM 1664 C C . GLU A 1 210 ? 24.594 27.891 -5.301 1 97.94 210 GLU A C 1
ATOM 1666 O O . GLU A 1 210 ? 25.797 28.125 -5.203 1 97.94 210 GLU A O 1
ATOM 1671 N N . LYS A 1 211 ? 24.125 26.688 -5.504 1 97.81 211 LYS A N 1
ATOM 1672 C CA . LYS A 1 211 ? 24.953 25.531 -5.855 1 97.81 211 LYS A CA 1
ATOM 1673 C C . LYS A 1 211 ? 25.844 25.109 -4.684 1 97.81 211 LYS A C 1
ATOM 1675 O O . LYS A 1 211 ? 27 24.75 -4.883 1 97.81 211 LYS A O 1
ATOM 1680 N N . ASP A 1 212 ? 25.328 25.344 -3.516 1 97.25 212 ASP A N 1
ATOM 1681 C CA . ASP A 1 212 ? 26.016 24.766 -2.361 1 97.25 212 ASP A CA 1
ATOM 1682 C C . ASP A 1 212 ? 26.141 23.25 -2.496 1 97.25 212 ASP A C 1
ATOM 1684 O O . ASP A 1 212 ? 25.141 22.547 -2.605 1 97.25 212 ASP A O 1
ATOM 1688 N N . GLN A 1 213 ? 27.312 22.75 -2.4 1 97.62 213 GLN A N 1
ATOM 1689 C CA . GLN A 1 213 ? 27.594 21.359 -2.732 1 97.62 213 GLN A CA 1
ATOM 1690 C C . GLN A 1 213 ? 26.891 20.422 -1.766 1 97.62 213 GLN A C 1
ATOM 1692 O O . GLN A 1 213 ? 26.359 19.391 -2.178 1 97.62 213 GLN A O 1
ATOM 1697 N N . ILE A 1 214 ? 26.922 20.75 -0.557 1 97.31 214 ILE A N 1
ATOM 1698 C CA . ILE A 1 214 ? 26.312 19.906 0.46 1 97.31 214 ILE A CA 1
ATOM 1699 C C . ILE A 1 214 ? 24.797 19.844 0.241 1 97.31 214 ILE A C 1
ATOM 1701 O O . ILE A 1 214 ? 24.203 18.766 0.218 1 97.31 214 ILE A O 1
ATOM 1705 N N . VAL A 1 215 ? 24.188 20.984 0.044 1 97.69 215 VAL A N 1
ATOM 1706 C CA . VAL A 1 215 ? 22.75 21.078 -0.123 1 97.69 215 VAL A CA 1
ATOM 1707 C C . VAL A 1 215 ? 22.328 20.375 -1.419 1 97.69 215 VAL A C 1
ATOM 1709 O O . VAL A 1 215 ? 21.312 19.688 -1.46 1 97.69 215 VAL A O 1
ATOM 1712 N N . CYS A 1 216 ? 23.109 20.578 -2.449 1 98.12 216 CYS A N 1
ATOM 1713 C CA . CYS A 1 216 ? 22.812 19.953 -3.725 1 98.12 216 CYS A CA 1
ATOM 1714 C C . CYS A 1 216 ? 22.781 18.422 -3.586 1 98.12 216 CYS A C 1
ATOM 1716 O O . CYS A 1 216 ? 21.859 17.781 -4.094 1 98.12 216 CYS A O 1
ATOM 1718 N N . LYS A 1 217 ? 23.719 17.906 -2.902 1 97.75 217 LYS A N 1
ATOM 1719 C CA . LYS A 1 217 ? 23.766 16.469 -2.684 1 97.75 217 LYS A CA 1
ATOM 1720 C C . LYS A 1 217 ? 22.578 16 -1.86 1 97.75 217 LYS A C 1
ATOM 1722 O O . LYS A 1 217 ? 21.922 15.008 -2.213 1 97.75 217 LYS A O 1
ATOM 1727 N N . LEU A 1 218 ? 22.266 16.672 -0.795 1 97.75 218 LEU A N 1
ATOM 1728 C CA . LEU A 1 218 ? 21.172 16.297 0.107 1 97.75 218 LEU A CA 1
ATOM 1729 C C . LEU A 1 218 ? 19.828 16.359 -0.604 1 97.75 218 LEU A C 1
ATOM 1731 O O . LEU A 1 218 ? 19 15.469 -0.46 1 97.75 218 LEU A O 1
ATOM 1735 N N . VAL A 1 219 ? 19.656 17.406 -1.361 1 98.19 219 VAL A N 1
ATOM 1736 C CA . VAL A 1 219 ? 18.391 17.609 -2.061 1 98.19 219 VAL A CA 1
ATOM 1737 C C . VAL A 1 219 ? 18.234 16.562 -3.156 1 98.19 219 VAL A C 1
ATOM 1739 O O . VAL A 1 219 ? 17.125 16.047 -3.383 1 98.19 219 VAL A O 1
ATOM 1742 N N . ASP A 1 220 ? 19.328 16.25 -3.799 1 98 220 ASP A N 1
ATOM 1743 C CA . ASP A 1 220 ? 19.297 15.203 -4.816 1 98 220 ASP A CA 1
ATOM 1744 C C . ASP A 1 220 ? 18.859 13.867 -4.223 1 98 220 ASP A C 1
ATOM 1746 O O . ASP A 1 220 ? 17.984 13.195 -4.777 1 98 220 ASP A O 1
ATOM 1750 N N . GLU A 1 221 ? 19.422 13.516 -3.125 1 97.81 221 GLU A N 1
ATOM 1751 C CA . GLU A 1 221 ? 19.078 12.273 -2.439 1 97.81 221 GLU A CA 1
ATOM 1752 C C . GLU A 1 221 ? 17.641 12.32 -1.922 1 97.81 221 GLU A C 1
ATOM 1754 O O . GLU A 1 221 ? 16.906 11.336 -2.039 1 97.81 221 GLU A O 1
ATOM 1759 N N . TRP A 1 222 ? 17.281 13.438 -1.395 1 98.19 222 TRP A N 1
ATOM 1760 C CA . TRP A 1 222 ? 15.961 13.633 -0.803 1 98.19 222 TRP A CA 1
ATOM 1761 C C . TRP A 1 222 ? 14.867 13.516 -1.861 1 98.19 222 TRP A C 1
ATOM 1763 O O . TRP A 1 222 ? 13.898 12.781 -1.684 1 98.19 222 TRP A O 1
ATOM 1773 N N . THR A 1 223 ? 15.023 14.164 -2.975 1 98.31 223 THR A N 1
ATOM 1774 C CA . THR A 1 223 ? 14.023 14.117 -4.031 1 98.31 223 THR A CA 1
ATOM 1775 C C . THR A 1 223 ? 13.969 12.742 -4.68 1 98.31 223 THR A C 1
ATOM 1777 O O . THR A 1 223 ? 12.906 12.273 -5.086 1 98.31 223 THR A O 1
ATOM 1780 N N . SER A 1 224 ? 15.086 12.07 -4.746 1 98.06 224 SER A N 1
ATOM 1781 C CA . SER A 1 224 ? 15.125 10.695 -5.234 1 98.06 224 SER A CA 1
ATOM 1782 C C . SER A 1 224 ? 14.336 9.758 -4.32 1 98.06 224 SER A C 1
ATOM 1784 O O . SER A 1 224 ? 13.594 8.898 -4.793 1 98.06 224 SER A O 1
ATOM 1786 N N . SER A 1 225 ? 14.531 9.953 -3.053 1 98.38 225 SER A N 1
ATOM 1787 C CA . SER A 1 225 ? 13.82 9.133 -2.076 1 98.38 225 SER A CA 1
ATOM 1788 C C . SER A 1 225 ? 12.312 9.312 -2.197 1 98.38 225 SER A C 1
ATOM 1790 O O . SER A 1 225 ? 11.555 8.344 -2.156 1 98.38 225 SER A O 1
ATOM 1792 N N . ILE A 1 226 ? 11.883 10.531 -2.334 1 98.19 226 ILE A N 1
ATOM 1793 C CA . ILE A 1 226 ? 10.461 10.836 -2.475 1 98.19 226 ILE A CA 1
ATOM 1794 C C . ILE A 1 226 ? 9.922 10.188 -3.75 1 98.19 226 ILE A C 1
ATOM 1796 O O . ILE A 1 226 ? 8.859 9.562 -3.732 1 98.19 226 ILE A O 1
ATOM 1800 N N . ALA A 1 227 ? 10.633 10.32 -4.801 1 97.31 227 ALA A N 1
ATOM 1801 C CA . ALA A 1 227 ? 10.227 9.75 -6.082 1 97.31 227 ALA A CA 1
ATOM 1802 C C . ALA A 1 227 ? 10.062 8.234 -5.98 1 97.31 227 ALA A C 1
ATOM 1804 O O . ALA A 1 227 ? 9.055 7.684 -6.426 1 97.31 227 ALA A O 1
ATOM 1805 N N . LYS A 1 228 ? 11.039 7.582 -5.426 1 96.94 228 LYS A N 1
ATOM 1806 C CA . LYS A 1 228 ? 10.992 6.133 -5.281 1 96.94 228 LYS A CA 1
ATOM 1807 C C . LYS A 1 228 ? 9.836 5.703 -4.391 1 96.94 228 LYS A C 1
ATOM 1809 O O . LYS A 1 228 ? 9.188 4.684 -4.648 1 96.94 228 LYS A O 1
ATOM 1814 N N . ALA A 1 229 ? 9.594 6.461 -3.334 1 97.75 229 ALA A N 1
ATOM 1815 C CA . ALA A 1 229 ? 8.445 6.184 -2.473 1 97.75 229 ALA A CA 1
ATOM 1816 C C . ALA A 1 229 ? 7.141 6.234 -3.26 1 97.75 229 ALA A C 1
ATOM 1818 O O . ALA A 1 229 ? 6.293 5.348 -3.131 1 97.75 229 ALA A O 1
ATOM 1819 N N . ILE A 1 230 ? 6.992 7.234 -4.086 1 97.38 230 ILE A N 1
ATOM 1820 C CA . ILE A 1 230 ? 5.785 7.422 -4.883 1 97.38 230 ILE A CA 1
ATOM 1821 C C . ILE A 1 230 ? 5.637 6.27 -5.871 1 97.38 230 ILE A C 1
ATOM 1823 O O . ILE A 1 230 ? 4.539 5.73 -6.051 1 97.38 230 ILE A O 1
ATOM 1827 N N . ILE A 1 231 ? 6.703 5.875 -6.477 1 95.19 231 ILE A N 1
ATOM 1828 C CA . ILE A 1 231 ? 6.676 4.75 -7.402 1 95.19 231 ILE A CA 1
ATOM 1829 C C . ILE A 1 231 ? 6.25 3.482 -6.664 1 95.19 231 ILE A C 1
ATOM 1831 O O . ILE A 1 231 ? 5.438 2.705 -7.172 1 95.19 231 ILE A O 1
ATOM 1835 N N . ASN A 1 232 ? 6.789 3.299 -5.469 1 96.56 232 ASN A N 1
ATOM 1836 C CA . ASN A 1 232 ? 6.414 2.141 -4.668 1 96.56 232 ASN A CA 1
ATOM 1837 C C . ASN A 1 232 ? 4.922 2.141 -4.348 1 96.56 232 ASN A C 1
ATOM 1839 O O . ASN A 1 232 ? 4.266 1.102 -4.438 1 96.56 232 ASN A O 1
ATOM 1843 N N . PHE A 1 233 ? 4.402 3.322 -3.98 1 97.25 233 PHE A N 1
ATOM 1844 C CA . PHE A 1 233 ? 2.969 3.424 -3.725 1 97.25 233 PHE A CA 1
ATOM 1845 C C . PHE A 1 233 ? 2.17 3.041 -4.965 1 97.25 233 PHE A C 1
ATOM 1847 O O . PHE A 1 233 ? 1.156 2.348 -4.867 1 97.25 233 PHE A O 1
ATOM 1854 N N . HIS A 1 234 ? 2.619 3.453 -6.082 1 95.06 234 HIS A N 1
ATOM 1855 C CA . HIS A 1 234 ? 1.901 3.168 -7.32 1 95.06 234 HIS A CA 1
ATOM 1856 C C . HIS A 1 234 ? 1.961 1.684 -7.664 1 95.06 234 HIS A C 1
ATOM 1858 O O . HIS A 1 234 ? 0.961 1.098 -8.086 1 95.06 234 HIS A O 1
ATOM 1864 N N . GLN A 1 235 ? 3.094 1.106 -7.48 1 93.31 235 GLN A N 1
ATOM 1865 C CA . GLN A 1 235 ? 3.262 -0.315 -7.762 1 93.31 235 GLN A CA 1
ATOM 1866 C C . GLN A 1 235 ? 2.332 -1.16 -6.895 1 93.31 235 GLN A C 1
ATOM 1868 O O . GLN A 1 235 ? 1.783 -2.162 -7.359 1 93.31 235 GLN A O 1
ATOM 1873 N N . LEU A 1 236 ? 2.184 -0.749 -5.738 1 96.5 236 LEU A N 1
ATOM 1874 C CA . LEU A 1 236 ? 1.388 -1.538 -4.805 1 96.5 236 LEU A CA 1
ATOM 1875 C C . LEU A 1 236 ? -0.1 -1.252 -4.977 1 96.5 236 LEU A C 1
ATOM 1877 O O . LEU A 1 236 ? -0.921 -2.172 -4.953 1 96.5 236 LEU A O 1
ATOM 1881 N N . LEU A 1 237 ? -0.446 0.056 -5.238 1 97.19 237 LEU A N 1
ATOM 1882 C CA . LEU A 1 237 ? -1.851 0.418 -5.082 1 97.19 237 LEU A CA 1
ATOM 1883 C C . LEU A 1 237 ? -2.443 0.876 -6.41 1 97.19 237 LEU A C 1
ATOM 1885 O O . LEU A 1 237 ? -3.666 0.98 -6.547 1 97.19 237 LEU A O 1
ATOM 1889 N N . ASP A 1 238 ? -1.638 1.154 -7.371 1 94.94 238 ASP A N 1
ATOM 1890 C CA . ASP A 1 238 ? -2.133 1.511 -8.695 1 94.94 238 ASP A CA 1
ATOM 1891 C C . ASP A 1 238 ? -3.203 2.596 -8.609 1 94.94 238 ASP A C 1
ATOM 1893 O O . ASP A 1 238 ? -4.32 2.414 -9.094 1 94.94 238 ASP A O 1
ATOM 1897 N N . PHE A 1 239 ? -2.824 3.736 -8.07 1 96.5 239 PHE A N 1
ATOM 1898 C CA . PHE A 1 239 ? -3.75 4.84 -7.855 1 96.5 239 PHE A CA 1
ATOM 1899 C C . PHE A 1 239 ? -3.963 5.629 -9.141 1 96.5 239 PHE A C 1
ATOM 1901 O O . PHE A 1 239 ? -3.158 5.539 -10.07 1 96.5 239 PHE A O 1
ATOM 1908 N N . ASP A 1 240 ? -5.051 6.477 -9.188 1 96.69 240 ASP A N 1
ATOM 1909 C CA . ASP A 1 240 ? -5.367 7.367 -10.305 1 96.69 240 ASP A CA 1
ATOM 1910 C C . ASP A 1 240 ? -4.555 8.656 -10.227 1 96.69 240 ASP A C 1
ATOM 1912 O O . ASP A 1 240 ? -4.184 9.227 -11.25 1 96.69 240 ASP A O 1
ATOM 1916 N N . LEU A 1 241 ? -4.34 9.055 -9.047 1 97.38 241 LEU A N 1
ATOM 1917 C CA . LEU A 1 241 ? -3.691 10.344 -8.805 1 97.38 241 LEU A CA 1
ATOM 1918 C C . LEU A 1 241 ? -3.057 10.375 -7.418 1 97.38 241 LEU A C 1
ATOM 1920 O O . LEU A 1 241 ? -3.631 9.867 -6.453 1 97.38 241 LEU A O 1
ATOM 1924 N N . LEU A 1 242 ? -1.898 10.859 -7.367 1 98.25 242 LEU A N 1
ATOM 1925 C CA . LEU A 1 242 ? -1.257 11.195 -6.102 1 98.25 242 LEU A CA 1
ATOM 1926 C C . LEU A 1 242 ? -0.957 12.688 -6.023 1 98.25 242 LEU A C 1
ATOM 1928 O O . LEU A 1 242 ? -0.394 13.258 -6.961 1 98.25 242 LEU A O 1
ATOM 1932 N N . THR A 1 243 ? -1.346 13.328 -4.941 1 98.38 243 THR A N 1
ATOM 1933 C CA . THR A 1 243 ? -1.039 14.742 -4.762 1 98.38 243 THR A CA 1
ATOM 1934 C C . THR A 1 243 ? -0.048 14.938 -3.619 1 98.38 243 THR A C 1
ATOM 1936 O O . THR A 1 243 ? -0.066 14.195 -2.639 1 98.38 243 THR A O 1
ATOM 1939 N N . ILE A 1 244 ? 0.768 15.906 -3.789 1 98.31 244 ILE A N 1
ATOM 1940 C CA . ILE A 1 244 ? 1.773 16.25 -2.791 1 98.31 244 ILE A CA 1
ATOM 1941 C C . ILE A 1 244 ? 1.411 17.578 -2.131 1 98.31 244 ILE A C 1
ATOM 1943 O O . ILE A 1 244 ? 1.234 18.594 -2.814 1 98.31 244 ILE A O 1
ATOM 1947 N N . GLY A 1 245 ? 1.251 17.516 -0.852 1 97.25 245 GLY A N 1
ATOM 1948 C CA . GLY A 1 245 ? 1.021 18.719 -0.066 1 97.25 245 GLY A CA 1
ATOM 1949 C C . GLY A 1 245 ? 2.199 19.094 0.815 1 97.25 245 GLY A C 1
ATOM 1950 O O . GLY A 1 245 ? 3.311 18.594 0.615 1 97.25 245 GLY A O 1
ATOM 1951 N N . GLY A 1 246 ? 1.964 20.016 1.753 1 92.94 246 GLY A N 1
ATOM 1952 C CA . GLY A 1 246 ? 3.016 20.609 2.562 1 92.94 246 GLY A CA 1
ATOM 1953 C C . GLY A 1 246 ? 3.535 21.922 2 1 92.94 246 GLY A C 1
ATOM 1954 O O . GLY A 1 246 ? 3.426 22.172 0.798 1 92.94 246 GLY A O 1
ATOM 1955 N N . GLY A 1 247 ? 4.125 22.688 2.869 1 90.31 247 GLY A N 1
ATOM 1956 C CA . GLY A 1 247 ? 4.605 24 2.447 1 90.31 247 GLY A CA 1
ATOM 1957 C C . GLY A 1 247 ? 5.562 23.938 1.271 1 90.31 247 GLY A C 1
ATOM 1958 O O . GLY A 1 247 ? 5.512 24.781 0.376 1 90.31 247 GLY A O 1
ATOM 1959 N N . VAL A 1 248 ? 6.352 22.953 1.229 1 93.69 248 VAL A N 1
ATOM 1960 C CA . VAL A 1 248 ? 7.395 22.828 0.215 1 93.69 248 VAL A CA 1
ATOM 1961 C C . VAL A 1 248 ? 6.758 22.562 -1.148 1 93.69 248 VAL A C 1
ATOM 1963 O O . VAL A 1 248 ? 7.355 22.859 -2.186 1 93.69 248 VAL A O 1
ATOM 1966 N N . SER A 1 249 ? 5.566 21.984 -1.188 1 94.75 249 SER A N 1
ATOM 1967 C CA . SER A 1 249 ? 4.906 21.641 -2.445 1 94.75 249 SER A CA 1
ATOM 1968 C C . SER A 1 249 ? 4.559 22.906 -3.236 1 94.75 249 SER A C 1
ATOM 1970 O O . SER A 1 249 ? 4.277 22.828 -4.434 1 94.75 249 SER A O 1
ATOM 1972 N N . GLU A 1 250 ? 4.543 24.016 -2.576 1 92.94 250 GLU A N 1
ATOM 1973 C CA . GLU A 1 250 ? 4.293 25.281 -3.25 1 92.94 250 GLU A CA 1
ATOM 1974 C C . GLU A 1 250 ? 5.496 25.703 -4.09 1 92.94 250 GLU A C 1
ATOM 1976 O O . GLU A 1 250 ? 5.383 26.594 -4.941 1 92.94 250 GLU A O 1
ATOM 1981 N N . ASN A 1 251 ? 6.645 25.203 -3.771 1 94.75 251 ASN A N 1
ATOM 1982 C CA . ASN A 1 251 ? 7.848 25.453 -4.559 1 94.75 251 ASN A CA 1
ATOM 1983 C C . ASN A 1 251 ? 7.82 24.703 -5.883 1 94.75 251 ASN A C 1
ATOM 1985 O O . ASN A 1 251 ? 7.973 23.469 -5.902 1 94.75 251 ASN A O 1
ATOM 1989 N N . LYS A 1 252 ? 7.672 25.438 -6.973 1 95.81 252 LYS A N 1
ATOM 1990 C CA . LYS A 1 252 ? 7.566 24.844 -8.305 1 95.81 252 LYS A CA 1
ATOM 1991 C C . LYS A 1 252 ? 8.828 24.047 -8.656 1 95.81 252 LYS A C 1
ATOM 1993 O O . LYS A 1 252 ? 8.75 23.031 -9.336 1 95.81 252 LYS A O 1
ATOM 1998 N N . GLN A 1 253 ? 9.891 24.547 -8.227 1 97.31 253 GLN A N 1
ATOM 1999 C CA . GLN A 1 253 ? 11.156 23.859 -8.484 1 97.31 253 GLN A CA 1
ATOM 2000 C C . GLN A 1 253 ? 11.188 22.484 -7.812 1 97.31 253 GLN A C 1
ATOM 2002 O O . GLN A 1 253 ? 11.594 21.5 -8.43 1 97.31 253 GLN A O 1
ATOM 2007 N N . PHE A 1 254 ? 10.773 22.438 -6.625 1 97.38 254 PHE A N 1
ATOM 2008 C CA . PHE A 1 254 ? 10.703 21.172 -5.895 1 97.38 254 PHE A CA 1
ATOM 2009 C C . PHE A 1 254 ? 9.828 20.156 -6.629 1 97.38 254 PHE A C 1
ATOM 2011 O O . PHE A 1 254 ? 10.234 19.016 -6.848 1 97.38 254 PHE A O 1
ATOM 2018 N N . MET A 1 255 ? 8.648 20.609 -7 1 97.5 255 MET A N 1
ATOM 2019 C CA . MET A 1 255 ? 7.715 19.719 -7.691 1 97.5 255 MET A CA 1
ATOM 2020 C C . MET A 1 255 ? 8.328 19.188 -8.977 1 97.5 255 MET A C 1
ATOM 2022 O O . MET A 1 255 ? 8.227 17.984 -9.266 1 97.5 255 MET A O 1
ATOM 2026 N N . LYS A 1 256 ? 8.953 20.031 -9.719 1 97.56 256 LYS A N 1
ATOM 2027 C CA . LYS A 1 256 ? 9.602 19.625 -10.961 1 97.56 256 LYS A CA 1
ATOM 2028 C C . LYS A 1 256 ? 10.695 18.594 -10.695 1 97.56 256 LYS A C 1
ATOM 2030 O O . LYS A 1 256 ? 10.828 17.609 -11.43 1 97.56 256 LYS A O 1
ATOM 2035 N N . MET A 1 257 ? 11.477 18.859 -9.664 1 97.75 257 MET A N 1
ATOM 2036 C CA . MET A 1 257 ? 12.562 17.953 -9.312 1 97.75 257 MET A CA 1
ATOM 2037 C C . MET A 1 257 ? 12.031 16.562 -8.984 1 97.75 257 MET A C 1
ATOM 2039 O O . MET A 1 257 ? 12.594 15.562 -9.422 1 97.75 257 MET A O 1
ATOM 2043 N N . VAL A 1 258 ? 10.953 16.484 -8.227 1 97.75 258 VAL A N 1
ATOM 2044 C CA . VAL A 1 258 ? 10.367 15.203 -7.84 1 97.75 258 VAL A CA 1
ATOM 2045 C C . VAL A 1 258 ? 9.852 14.477 -9.078 1 97.75 258 VAL A C 1
ATOM 2047 O O . VAL A 1 258 ? 10.117 13.289 -9.266 1 97.75 258 VAL A O 1
ATOM 2050 N N . ILE A 1 259 ? 9.141 15.18 -9.953 1 96.25 259 ILE A N 1
ATOM 2051 C CA . ILE A 1 259 ? 8.586 14.586 -11.164 1 96.25 259 ILE A CA 1
ATOM 2052 C C . ILE A 1 259 ? 9.719 14.078 -12.055 1 96.25 259 ILE A C 1
ATOM 2054 O O . ILE A 1 259 ? 9.641 12.969 -12.594 1 96.25 259 ILE A O 1
ATOM 2058 N N . ASP A 1 260 ? 10.766 14.883 -12.18 1 96.19 260 ASP A N 1
ATOM 2059 C CA . ASP A 1 260 ? 11.922 14.477 -12.969 1 96.19 260 ASP A CA 1
ATOM 2060 C C . ASP A 1 260 ? 12.562 13.211 -12.398 1 96.19 260 ASP A C 1
ATOM 2062 O O . ASP A 1 260 ? 12.992 12.328 -13.148 1 96.19 260 ASP A O 1
ATOM 2066 N N . LYS A 1 261 ? 12.664 13.141 -11.102 1 96.62 261 LYS A N 1
ATOM 2067 C CA . LYS A 1 261 ? 13.242 11.961 -10.453 1 96.62 261 LYS A CA 1
ATOM 2068 C C . LYS A 1 261 ? 12.344 10.742 -10.648 1 96.62 261 LYS A C 1
ATOM 2070 O O . LYS A 1 261 ? 12.828 9.617 -10.773 1 96.62 261 LYS A O 1
ATOM 2075 N N . ILE A 1 262 ? 11.023 10.922 -10.641 1 95.25 262 ILE A N 1
ATOM 2076 C CA . ILE A 1 262 ? 10.109 9.82 -10.93 1 95.25 262 ILE A CA 1
ATOM 2077 C C . ILE A 1 262 ? 10.383 9.281 -12.328 1 95.25 262 ILE A C 1
ATOM 2079 O O . ILE A 1 262 ? 10.516 8.07 -12.523 1 95.25 262 ILE A O 1
ATOM 2083 N N . LYS A 1 263 ? 10.453 10.164 -13.289 1 92 263 LYS A N 1
ATOM 2084 C CA . LYS A 1 263 ? 10.75 9.773 -14.664 1 92 263 LYS A CA 1
ATOM 2085 C C . LYS A 1 263 ? 12.078 9.031 -14.758 1 92 263 LYS A C 1
ATOM 2087 O O . LYS A 1 263 ? 12.188 8.008 -15.438 1 92 263 LYS A O 1
ATOM 2092 N N . PHE A 1 264 ? 13.047 9.539 -14.016 1 92.25 264 PHE A N 1
ATOM 2093 C CA . PHE A 1 264 ? 14.383 8.961 -14.016 1 92.25 264 PHE A CA 1
ATOM 2094 C C . PHE A 1 264 ? 14.367 7.543 -13.453 1 92.25 264 PHE A C 1
ATOM 2096 O O . PHE A 1 264 ? 14.875 6.613 -14.086 1 92.25 264 PHE A O 1
ATOM 2103 N N . HIS A 1 265 ? 13.734 7.359 -12.336 1 90.94 265 HIS A N 1
ATOM 2104 C CA . HIS A 1 265 ? 13.766 6.074 -11.641 1 90.94 265 HIS A CA 1
ATOM 2105 C C . HIS A 1 265 ? 12.82 5.074 -12.297 1 90.94 265 HIS A C 1
ATOM 2107 O O . HIS A 1 265 ? 13.016 3.861 -12.195 1 90.94 265 HIS A O 1
ATOM 2113 N N . ARG A 1 266 ? 11.781 5.504 -12.938 1 81.62 266 ARG A N 1
ATOM 2114 C CA . ARG A 1 266 ? 10.828 4.617 -13.594 1 81.62 266 ARG A CA 1
ATOM 2115 C C . ARG A 1 266 ? 11.461 3.91 -14.781 1 81.62 266 ARG A C 1
ATOM 2117 O O . ARG A 1 266 ? 11.039 2.816 -15.164 1 81.62 266 ARG A O 1
ATOM 2124 N N . ASN A 1 267 ? 12.281 4.594 -15.398 1 67.69 267 ASN A N 1
ATOM 2125 C CA . ASN A 1 267 ? 12.984 3.975 -16.516 1 67.69 267 ASN A CA 1
ATOM 2126 C C . ASN A 1 267 ? 13.68 2.682 -16.094 1 67.69 267 ASN A C 1
ATOM 2128 O O . ASN A 1 267 ? 14.023 1.854 -16.938 1 67.69 267 ASN A O 1
ATOM 2132 N N . PHE A 1 268 ? 13.781 2.521 -14.961 1 53.06 268 PHE A N 1
ATOM 2133 C CA . PHE A 1 268 ? 14.469 1.341 -14.461 1 53.06 268 PHE A CA 1
ATOM 2134 C C . PHE A 1 268 ? 13.484 0.342 -13.867 1 53.06 268 PHE A C 1
ATOM 2136 O O . PHE A 1 268 ? 13.875 -0.73 -13.406 1 53.06 268 PHE A O 1
ATOM 2143 N N . ASP A 1 269 ? 12.227 0.761 -13.898 1 55.28 269 ASP A N 1
ATOM 2144 C CA . ASP A 1 269 ? 11.211 -0.148 -13.367 1 55.28 269 ASP A CA 1
ATOM 2145 C C . ASP A 1 269 ? 10.93 -1.286 -14.344 1 55.28 269 ASP A C 1
ATOM 2147 O O . ASP A 1 269 ? 10.602 -1.045 -15.508 1 55.28 269 ASP A O 1
ATOM 2151 N N . ALA A 1 270 ? 11.422 -2.43 -14.031 1 50.69 270 ALA A N 1
ATOM 2152 C CA . ALA A 1 270 ? 11.289 -3.609 -14.891 1 50.69 270 ALA A CA 1
ATOM 2153 C C . ALA A 1 270 ? 9.898 -3.678 -15.516 1 50.69 270 ALA A C 1
ATOM 2155 O O . ALA A 1 270 ? 9.75 -4.105 -16.656 1 50.69 270 ALA A O 1
ATOM 2156 N N . ASN A 1 271 ? 8.875 -3.268 -14.766 1 51.75 271 ASN A N 1
ATOM 2157 C CA . ASN A 1 271 ? 7.496 -3.424 -15.227 1 51.75 271 ASN A CA 1
ATOM 2158 C C . ASN A 1 271 ? 7.039 -2.217 -16.031 1 51.75 271 ASN A C 1
ATOM 2160 O O . ASN A 1 271 ? 5.914 -2.195 -16.547 1 51.75 271 ASN A O 1
ATOM 2164 N N . SER A 1 272 ? 7.91 -1.171 -15.984 1 50.69 272 SER A N 1
ATOM 2165 C CA . SER A 1 272 ? 7.488 0.07 -16.625 1 50.69 272 SER A CA 1
ATOM 2166 C C . SER A 1 272 ? 7.297 -0.123 -18.125 1 50.69 272 SER A C 1
ATOM 2168 O O . SER A 1 272 ? 6.441 0.522 -18.734 1 50.69 272 SER A O 1
ATOM 2170 N N . LYS A 1 273 ? 8.141 -1.096 -18.594 1 50.97 273 LYS A N 1
ATOM 2171 C CA . LYS A 1 273 ? 7.973 -1.272 -20.031 1 50.97 273 LYS A CA 1
ATOM 2172 C C . LYS A 1 273 ? 6.582 -1.815 -20.359 1 50.97 273 LYS A C 1
ATOM 2174 O O . LYS A 1 273 ? 6.094 -1.644 -21.484 1 50.97 273 LYS A O 1
ATOM 2179 N N . PHE A 1 274 ? 6.031 -2.227 -19.297 1 52.5 274 PHE A N 1
ATOM 2180 C CA . PHE A 1 274 ? 4.777 -2.898 -19.609 1 52.5 274 PHE A CA 1
ATOM 2181 C C . PHE A 1 274 ? 3.588 -2.117 -19.062 1 52.5 274 PHE A C 1
ATOM 2183 O O . PHE A 1 274 ? 2.436 -2.43 -19.375 1 52.5 274 PHE A O 1
ATOM 2190 N N . SER A 1 275 ? 3.973 -1.055 -18.219 1 58.47 275 SER A N 1
ATOM 2191 C CA . SER A 1 275 ? 2.822 -0.355 -17.656 1 58.47 275 SER A CA 1
ATOM 2192 C C . SER A 1 275 ? 2.316 0.729 -18.609 1 58.47 275 SER A C 1
ATOM 2194 O O . SER A 1 275 ? 3.107 1.499 -19.156 1 58.47 275 SER A O 1
ATOM 2196 N N . LYS A 1 276 ? 1.114 0.601 -19.109 1 58.38 276 LYS A N 1
ATOM 2197 C CA . LYS A 1 276 ? 0.472 1.565 -20 1 58.38 276 LYS A CA 1
ATOM 2198 C C . LYS A 1 276 ? 0.181 2.875 -19.266 1 58.38 276 LYS A C 1
ATOM 2200 O O . LYS A 1 276 ? -0.151 3.881 -19.891 1 58.38 276 LYS A O 1
ATOM 2205 N N . ASN A 1 277 ? 0.342 2.951 -17.891 1 64 277 ASN A N 1
ATOM 2206 C CA . ASN A 1 277 ? 0.048 4.188 -17.172 1 64 277 ASN A CA 1
ATOM 2207 C C . ASN A 1 277 ? 1.235 4.637 -16.328 1 64 277 ASN A C 1
ATOM 2209 O O . ASN A 1 277 ? 1.347 4.266 -15.156 1 64 277 ASN A O 1
ATOM 2213 N N . PRO A 1 278 ? 1.956 5.457 -16.938 1 68.88 278 PRO A N 1
ATOM 2214 C CA . PRO A 1 278 ? 3.158 5.863 -16.219 1 68.88 278 PRO A CA 1
ATOM 2215 C C . PRO A 1 278 ? 2.844 6.738 -15 1 68.88 278 PRO A C 1
ATOM 2217 O O . PRO A 1 278 ? 2.055 7.68 -15.102 1 68.88 278 PRO A O 1
ATOM 2220 N N . VAL A 1 279 ? 3.438 6.496 -13.875 1 77.31 279 VAL A N 1
ATOM 2221 C CA . VAL A 1 279 ? 3.182 7.117 -12.578 1 77.31 279 VAL A CA 1
ATOM 2222 C C . VAL A 1 279 ? 3.473 8.609 -12.656 1 77.31 279 VAL A C 1
ATOM 2224 O O . VAL A 1 279 ? 2.842 9.414 -11.961 1 77.31 279 VAL A O 1
ATOM 2227 N N . PHE A 1 280 ? 4.352 9.047 -13.539 1 76.94 280 PHE A N 1
ATOM 2228 C CA . PHE A 1 280 ? 4.742 10.453 -13.57 1 76.94 280 PHE A CA 1
ATOM 2229 C C . PHE A 1 280 ? 3.625 11.305 -14.156 1 76.94 280 PHE A C 1
ATOM 2231 O O . PHE A 1 280 ? 3.641 12.531 -14.023 1 76.94 280 PHE A O 1
ATOM 2238 N N . ASN A 1 281 ? 2.592 10.695 -14.672 1 82 281 ASN A N 1
ATOM 2239 C CA . ASN A 1 281 ? 1.471 11.438 -15.234 1 82 281 ASN A CA 1
ATOM 2240 C C . ASN A 1 281 ? 0.352 11.617 -14.211 1 82 281 ASN A C 1
ATOM 2242 O O . ASN A 1 281 ? -0.588 12.383 -14.445 1 82 281 ASN A O 1
ATOM 2246 N N . VAL A 1 282 ? 0.608 11.039 -13.055 1 91.81 282 VAL A N 1
ATOM 2247 C CA . VAL A 1 282 ? -0.529 11.055 -12.141 1 91.81 282 VAL A CA 1
ATOM 2248 C C . VAL A 1 282 ? -0.086 11.562 -10.773 1 91.81 282 VAL A C 1
ATOM 2250 O O . VAL A 1 282 ? -0.568 11.094 -9.742 1 91.81 282 VAL A O 1
ATOM 2253 N N . VAL A 1 283 ? 0.936 12.422 -10.789 1 96.44 283 VAL A N 1
ATOM 2254 C CA . VAL A 1 283 ? 1.402 13.094 -9.578 1 96.44 283 VAL A CA 1
ATOM 2255 C C . VAL A 1 283 ? 1.263 14.609 -9.75 1 96.44 283 VAL A C 1
ATOM 2257 O O . VAL A 1 283 ? 1.74 15.172 -10.734 1 96.44 283 VAL A O 1
ATOM 2260 N N . GLU A 1 284 ? 0.575 15.227 -8.875 1 96.31 284 GLU A N 1
ATOM 2261 C CA . GLU A 1 284 ? 0.448 16.672 -8.977 1 96.31 284 GLU A CA 1
ATOM 2262 C C . GLU A 1 284 ? 0.483 17.328 -7.598 1 96.31 284 GLU A C 1
ATOM 2264 O O . GLU A 1 284 ? 0.422 16.641 -6.574 1 96.31 284 GLU A O 1
ATOM 2269 N N . LYS A 1 285 ? 0.611 18.641 -7.598 1 97.44 285 LYS A N 1
ATOM 2270 C CA . LYS A 1 285 ? 0.583 19.438 -6.367 1 97.44 285 LYS A CA 1
ATOM 2271 C C . LYS A 1 285 ? -0.821 19.469 -5.77 1 97.44 285 LYS A C 1
ATOM 2273 O O . LYS A 1 285 ? -1.812 19.484 -6.5 1 97.44 285 LYS A O 1
ATOM 2278 N N . SER A 1 286 ? -0.883 19.453 -4.484 1 97.81 286 SER A N 1
ATOM 2279 C CA . SER A 1 286 ? -2.141 19.672 -3.775 1 97.81 286 SER A CA 1
ATOM 2280 C C . SER A 1 286 ? -2.828 20.953 -4.25 1 97.81 286 SER A C 1
ATOM 2282 O O . SER A 1 286 ? -2.17 21.969 -4.477 1 97.81 286 SER A O 1
ATOM 2284 N N . LYS A 1 287 ? -4.121 20.938 -4.395 1 97.5 287 LYS A N 1
ATOM 2285 C CA . LYS A 1 287 ? -4.891 22.125 -4.746 1 97.5 287 LYS A CA 1
ATOM 2286 C C . LYS A 1 287 ? -5.25 22.938 -3.506 1 97.5 287 LYS A C 1
ATOM 2288 O O . LYS A 1 287 ? -5.402 24.156 -3.578 1 97.5 287 LYS A O 1
ATOM 2293 N N . LEU A 1 288 ? -5.324 22.234 -2.395 1 97.06 288 LEU A N 1
ATOM 2294 C CA . LEU A 1 288 ? -5.766 22.875 -1.16 1 97.06 288 LEU A CA 1
ATOM 2295 C C . LEU A 1 288 ? -4.57 23.297 -0.305 1 97.06 288 LEU A C 1
ATOM 2297 O O . LEU A 1 288 ? -4.723 24.047 0.652 1 97.06 288 LEU A O 1
ATOM 2301 N N . ASN A 1 289 ? -3.424 22.781 -0.65 1 91.69 289 ASN A N 1
ATOM 2302 C CA . ASN A 1 289 ? -2.199 23.047 0.098 1 91.69 289 ASN A CA 1
ATOM 2303 C C . ASN A 1 289 ? -2.41 22.875 1.599 1 91.69 289 ASN A C 1
ATOM 2305 O O . ASN A 1 289 ? -2.873 21.828 2.045 1 91.69 289 ASN A O 1
ATOM 2309 N N . ASN A 1 290 ? -2.092 23.922 2.34 1 90.5 290 ASN A N 1
ATOM 2310 C CA . ASN A 1 290 ? -2.104 23.812 3.795 1 90.5 290 ASN A CA 1
ATOM 2311 C C . ASN A 1 290 ? -3.527 23.828 4.348 1 90.5 290 ASN A C 1
ATOM 2313 O O . ASN A 1 290 ? -3.738 23.594 5.539 1 90.5 290 ASN A O 1
ATOM 2317 N N . ASP A 1 291 ? -4.496 23.969 3.523 1 96.69 291 ASP A N 1
ATOM 2318 C CA . ASP A 1 291 ? -5.891 24 3.963 1 96.69 291 ASP A CA 1
ATOM 2319 C C . ASP A 1 291 ? -6.512 22.594 3.914 1 96.69 291 ASP A C 1
ATOM 2321 O O . ASP A 1 291 ? -7.629 22.391 4.391 1 96.69 291 ASP A O 1
ATOM 2325 N N . ALA A 1 292 ? -5.809 21.641 3.387 1 97.56 292 ALA A N 1
ATOM 2326 C CA . ALA A 1 292 ? -6.375 20.328 3.07 1 97.56 292 ALA A CA 1
ATOM 2327 C C . ALA A 1 292 ? -6.941 19.656 4.32 1 97.56 292 ALA A C 1
ATOM 2329 O O . ALA A 1 292 ? -8.016 19.047 4.273 1 97.56 292 ALA A O 1
ATOM 2330 N N . GLY A 1 293 ? -6.246 19.766 5.406 1 97.56 293 GLY A N 1
ATOM 2331 C CA . GLY A 1 293 ? -6.719 19.172 6.645 1 97.56 293 GLY A CA 1
ATOM 2332 C C . GLY A 1 293 ? -8.07 19.703 7.086 1 97.56 293 GLY A C 1
ATOM 2333 O O . GLY A 1 293 ? -8.961 18.922 7.445 1 97.56 293 GLY A O 1
ATOM 2334 N N . CYS A 1 294 ? -8.266 21.016 7.059 1 98.62 294 CYS A N 1
ATOM 2335 C CA . CYS A 1 294 ? -9.531 21.656 7.426 1 98.62 294 CYS A CA 1
ATOM 2336 C C . CYS A 1 294 ? -10.641 21.25 6.457 1 98.62 294 CYS A C 1
ATOM 2338 O O . CYS A 1 294 ? -11.766 20.969 6.879 1 98.62 294 CYS A O 1
ATOM 2340 N N . TYR A 1 295 ? -10.281 21.188 5.219 1 98.69 295 TYR A N 1
ATOM 2341 C CA . TYR A 1 295 ? -11.281 20.828 4.215 1 98.69 295 TYR A CA 1
ATOM 2342 C C . TYR A 1 295 ? -11.742 19.391 4.41 1 98.69 295 TYR A C 1
ATOM 2344 O O . TYR A 1 295 ? -12.906 19.062 4.137 1 98.69 295 TYR A O 1
ATOM 2352 N N . GLY A 1 296 ? -10.82 18.5 4.816 1 98.69 296 GLY A N 1
ATOM 2353 C CA . GLY A 1 296 ? -11.203 17.125 5.066 1 98.69 296 GLY A CA 1
ATOM 2354 C C . GLY A 1 296 ? -12.344 17 6.051 1 98.69 296 GLY A C 1
ATOM 2355 O O . GLY A 1 296 ? -13.367 16.375 5.75 1 98.69 296 GLY A O 1
ATOM 2356 N N . VAL A 1 297 ? -12.188 17.562 7.203 1 98.31 297 VAL A N 1
ATOM 2357 C CA . VAL A 1 297 ? -13.211 17.453 8.234 1 98.31 297 VAL A CA 1
ATOM 2358 C C . VAL A 1 297 ? -14.43 18.297 7.844 1 98.31 297 VAL A C 1
ATOM 2360 O O . VAL A 1 297 ? -15.562 17.969 8.211 1 98.31 297 VAL A O 1
ATOM 2363 N N . PHE A 1 298 ? -14.273 19.406 7.039 1 98.56 298 PHE A N 1
ATOM 2364 C CA . PHE A 1 298 ? -15.398 20.141 6.48 1 98.56 298 PHE A CA 1
ATOM 2365 C C . PHE A 1 298 ? -16.297 19.234 5.652 1 98.56 298 PHE A C 1
ATOM 2367 O O . PHE A 1 298 ? -17.5 19.188 5.844 1 98.56 298 PHE A O 1
ATOM 2374 N N . TYR A 1 299 ? -15.672 18.453 4.77 1 98.31 299 TYR A N 1
ATOM 2375 C CA . TYR A 1 299 ? -16.453 17.594 3.893 1 98.31 299 TYR A CA 1
ATOM 2376 C C . TYR A 1 299 ? -17.094 16.453 4.676 1 98.31 299 TYR A C 1
ATOM 2378 O O . TYR A 1 299 ? -18.188 16 4.348 1 98.31 299 TYR A O 1
ATOM 2386 N N . LYS A 1 300 ? -16.406 15.961 5.723 1 97.56 300 LYS A N 1
ATOM 2387 C CA . LYS A 1 300 ? -17.031 14.969 6.594 1 97.56 300 LYS A CA 1
ATOM 2388 C C . LYS A 1 300 ? -18.297 15.5 7.234 1 97.56 300 LYS A C 1
ATOM 2390 O O . LYS A 1 300 ? -19.297 14.789 7.336 1 97.56 300 LYS A O 1
ATOM 2395 N N . LEU A 1 301 ? -18.25 16.734 7.691 1 97.62 301 LEU A N 1
ATOM 2396 C CA . LEU A 1 301 ? -19.422 17.391 8.273 1 97.62 301 LEU A CA 1
ATOM 2397 C C . LEU A 1 301 ? -20.531 17.531 7.234 1 97.62 301 LEU A C 1
ATOM 2399 O O . LEU A 1 301 ? -21.703 17.344 7.547 1 97.62 301 LEU A O 1
ATOM 2403 N N . CYS A 1 302 ? -20.156 17.875 6.035 1 97.06 302 CYS A N 1
ATOM 2404 C CA . CYS A 1 302 ? -21.125 17.984 4.957 1 97.06 302 CYS A CA 1
ATOM 2405 C C . CYS A 1 302 ? -21.828 16.656 4.715 1 97.06 302 CYS A C 1
ATOM 2407 O O . CYS A 1 302 ? -23.047 16.609 4.535 1 97.06 302 CYS A O 1
ATOM 2409 N N . GLU A 1 303 ? -21.031 15.633 4.691 1 95.38 303 GLU A N 1
ATOM 2410 C CA . GLU A 1 303 ? -21.609 14.305 4.469 1 95.38 303 GLU A CA 1
ATOM 2411 C C . GLU A 1 303 ? -22.562 13.922 5.602 1 95.38 303 GLU A C 1
ATOM 2413 O O . GLU A 1 303 ? -23.594 13.289 5.367 1 95.38 303 GLU A O 1
ATOM 2418 N N . LEU A 1 304 ? -22.172 14.219 6.812 1 93.62 304 LEU A N 1
ATOM 2419 C CA . LEU A 1 304 ? -23.016 13.945 7.969 1 93.62 304 LEU A CA 1
ATOM 2420 C C . LEU A 1 304 ? -24.359 14.672 7.848 1 93.62 304 LEU A C 1
ATOM 2422 O O . LEU A 1 304 ? -25.406 14.094 8.141 1 93.62 304 LEU A O 1
ATOM 2426 N N . GLU A 1 305 ? -24.281 15.883 7.473 1 91.75 305 GLU A N 1
ATOM 2427 C CA . GLU A 1 305 ? -25.484 16.688 7.293 1 91.75 305 GLU A CA 1
ATOM 2428 C C . GLU A 1 305 ? -26.391 16.078 6.227 1 91.75 305 GLU A C 1
ATOM 2430 O O . GLU A 1 305 ? -27.625 16.062 6.383 1 91.75 305 GLU A O 1
ATOM 2435 N N . GLU A 1 306 ? -25.812 15.656 5.141 1 90.06 306 GLU A N 1
ATOM 2436 C CA . GLU A 1 306 ? -26.578 15.047 4.059 1 90.06 306 GLU A CA 1
ATOM 2437 C C . GLU A 1 306 ? -27.281 13.773 4.527 1 90.06 306 GLU A C 1
ATOM 2439 O O . GLU A 1 306 ? -28.422 13.508 4.145 1 90.06 306 GLU A O 1
ATOM 2444 N N . LYS A 1 307 ? -26.641 13.031 5.328 1 87.56 307 LYS A N 1
ATOM 2445 C CA . LYS A 1 307 ? -27.203 11.789 5.852 1 87.56 307 LYS A CA 1
ATOM 2446 C C . LYS A 1 307 ? -28.375 12.078 6.785 1 87.56 307 LYS A C 1
ATOM 2448 O O . LYS A 1 307 ? -29.344 11.305 6.844 1 87.56 307 LYS A O 1
ATOM 2453 N N . GLN A 1 308 ? -28.219 13.148 7.496 1 86.69 308 GLN A N 1
ATOM 2454 C CA . GLN A 1 308 ? -29.266 13.531 8.445 1 86.69 308 GLN A CA 1
ATOM 2455 C C . GLN A 1 308 ? -30.484 14.102 7.73 1 86.69 308 GLN A C 1
ATOM 2457 O O . GLN A 1 308 ? -31.609 13.984 8.219 1 86.69 308 GLN A O 1
ATOM 2462 N N . ASN A 1 309 ? -30.219 14.602 6.57 1 84.75 309 ASN A N 1
ATOM 2463 C CA . ASN A 1 309 ? -31.312 15.172 5.793 1 84.75 309 ASN A CA 1
ATOM 2464 C C . ASN A 1 309 ? -31.953 14.133 4.871 1 84.75 309 ASN A C 1
ATOM 2466 O O . ASN A 1 309 ? -33.031 14.375 4.309 1 84.75 309 ASN A O 1
ATOM 2470 N N . ALA A 1 310 ? -31.328 13.148 4.57 1 73 310 ALA A N 1
ATOM 2471 C CA . ALA A 1 310 ? -31.859 12.102 3.701 1 73 310 ALA A CA 1
ATOM 2472 C C . ALA A 1 310 ? -32.781 11.148 4.477 1 73 310 ALA A C 1
ATOM 2474 O O . ALA A 1 310 ? -33.844 10.773 3.996 1 73 310 ALA A O 1
ATOM 2475 N N . MET B 1 1 ? -25.25 -31.422 -11.562 1 58.03 1 MET B N 1
ATOM 2476 C CA . MET B 1 1 ? -23.859 -31.422 -11.133 1 58.03 1 MET B CA 1
ATOM 2477 C C . MET B 1 1 ? -23.094 -30.266 -11.773 1 58.03 1 MET B C 1
ATOM 2479 O O . MET B 1 1 ? -23.109 -30.109 -13 1 58.03 1 MET B O 1
ATOM 2483 N N . ASN B 1 2 ? -22.625 -29.234 -10.852 1 87.06 2 ASN B N 1
ATOM 2484 C CA . ASN B 1 2 ? -21.953 -28.047 -11.383 1 87.06 2 ASN B CA 1
ATOM 2485 C C . ASN B 1 2 ? -20.438 -28.203 -11.359 1 87.06 2 ASN B C 1
ATOM 2487 O O . ASN B 1 2 ? -19.828 -28.297 -10.297 1 87.06 2 ASN B O 1
ATOM 2491 N N . LYS B 1 3 ? -19.859 -28.688 -12.586 1 97 3 LYS B N 1
ATOM 2492 C CA . LYS B 1 3 ? -18.438 -28.953 -12.742 1 97 3 LYS B CA 1
ATOM 2493 C C . LYS B 1 3 ? -17.672 -27.672 -13.062 1 97 3 LYS B C 1
ATOM 2495 O O . LYS B 1 3 ? -18.094 -26.891 -13.914 1 97 3 LYS B O 1
ATOM 2500 N N . LYS B 1 4 ? -16.625 -27.438 -12.328 1 98.31 4 LYS B N 1
ATOM 2501 C CA . LYS B 1 4 ? -15.734 -26.312 -12.578 1 98.31 4 LYS B CA 1
ATOM 2502 C C . LYS B 1 4 ? -14.289 -26.797 -12.766 1 98.31 4 LYS B C 1
ATOM 2504 O O . LYS B 1 4 ? -13.75 -27.5 -11.914 1 98.31 4 LYS B O 1
ATOM 2509 N N . ILE B 1 5 ? -13.695 -26.469 -13.867 1 98.44 5 ILE B N 1
ATOM 2510 C CA . ILE B 1 5 ? -12.32 -26.828 -14.18 1 98.44 5 ILE B CA 1
ATOM 2511 C C . ILE B 1 5 ? -11.438 -25.578 -14.125 1 98.44 5 ILE B C 1
ATOM 2513 O O . ILE B 1 5 ? -11.719 -24.578 -14.797 1 98.44 5 ILE B O 1
ATOM 2517 N N . THR B 1 6 ? -10.391 -25.625 -13.266 1 98.75 6 THR B N 1
ATOM 2518 C CA . THR B 1 6 ? -9.555 -24.453 -13.031 1 98.75 6 THR B CA 1
ATOM 2519 C C . THR B 1 6 ? -8.094 -24.766 -13.352 1 98.75 6 THR B C 1
ATOM 2521 O O . THR B 1 6 ? -7.629 -25.875 -13.133 1 98.75 6 THR B O 1
ATOM 2524 N N . TYR B 1 7 ? -7.41 -23.797 -13.883 1 98.56 7 TYR B N 1
ATOM 2525 C CA . TYR B 1 7 ? -5.992 -23.875 -14.203 1 98.56 7 TYR B CA 1
ATOM 2526 C C . TYR B 1 7 ? -5.23 -22.688 -13.609 1 98.56 7 TYR B C 1
ATOM 2528 O O . TYR B 1 7 ? -5.723 -21.562 -13.617 1 98.56 7 TYR B O 1
ATOM 2536 N N . ASP B 1 8 ? -4.102 -22.938 -13.086 1 97.75 8 ASP B N 1
ATOM 2537 C CA . ASP B 1 8 ? -3.145 -21.922 -12.633 1 97.75 8 ASP B CA 1
ATOM 2538 C C . ASP B 1 8 ? -1.842 -22.016 -13.422 1 97.75 8 ASP B C 1
ATOM 2540 O O . ASP B 1 8 ? -1.074 -22.969 -13.258 1 97.75 8 ASP B O 1
ATOM 2544 N N . LEU B 1 9 ? -1.613 -21 -14.258 1 95.5 9 LEU B N 1
ATOM 2545 C CA . LEU B 1 9 ? -0.448 -21 -15.133 1 95.5 9 LEU B CA 1
ATOM 2546 C C . LEU B 1 9 ? 0.806 -20.578 -14.375 1 95.5 9 LEU B C 1
ATOM 2548 O O . LEU B 1 9 ? 0.861 -19.484 -13.805 1 95.5 9 LEU B O 1
ATOM 2552 N N . GLY B 1 10 ? 1.771 -21.469 -14.359 1 87.19 10 GLY B N 1
ATOM 2553 C CA . GLY B 1 10 ? 3.098 -21.141 -13.859 1 87.19 10 GLY B CA 1
ATOM 2554 C C . GLY B 1 10 ? 4.113 -20.922 -14.969 1 87.19 10 GLY B C 1
ATOM 2555 O O . GLY B 1 10 ? 3.752 -20.859 -16.141 1 87.19 10 GLY B O 1
ATOM 2556 N N . GLY B 1 11 ? 5.324 -20.766 -14.625 1 76.81 11 GLY B N 1
ATOM 2557 C CA . GLY B 1 11 ? 6.371 -20.516 -15.609 1 76.81 11 GLY B CA 1
ATOM 2558 C C . GLY B 1 11 ? 6.73 -21.734 -16.422 1 76.81 11 GLY B C 1
ATOM 2559 O O . GLY B 1 11 ? 7.234 -21.609 -17.547 1 76.81 11 GLY B O 1
ATOM 2560 N N . SER B 1 12 ? 6.535 -22.953 -15.828 1 81.62 12 SER B N 1
ATOM 2561 C CA . SER B 1 12 ? 6.973 -24.156 -16.531 1 81.62 12 SER B CA 1
ATOM 2562 C C . SER B 1 12 ? 5.895 -25.234 -16.5 1 81.62 12 SER B C 1
ATOM 2564 O O . SER B 1 12 ? 6.027 -26.281 -17.156 1 81.62 12 SER B O 1
ATOM 2566 N N . SER B 1 13 ? 4.902 -24.984 -15.758 1 90.81 13 SER B N 1
ATOM 2567 C CA . SER B 1 13 ? 3.836 -25.969 -15.609 1 90.81 13 SER B CA 1
ATOM 2568 C C . SER B 1 13 ? 2.494 -25.297 -15.344 1 90.81 13 SER B C 1
ATOM 2570 O O . SER B 1 13 ? 2.441 -24.094 -15.047 1 90.81 13 SER B O 1
ATOM 2572 N N . ILE B 1 14 ? 1.461 -26.078 -15.523 1 96.5 14 ILE B N 1
ATOM 2573 C CA . ILE B 1 14 ? 0.09 -25.641 -15.273 1 96.5 14 ILE B CA 1
ATOM 2574 C C . ILE B 1 14 ? -0.543 -26.547 -14.211 1 96.5 14 ILE B C 1
ATOM 2576 O O . ILE B 1 14 ? -0.592 -27.766 -14.367 1 96.5 14 ILE B O 1
ATOM 2580 N N . LYS B 1 15 ? -0.987 -25.969 -13.156 1 96.88 15 LYS B N 1
ATOM 2581 C CA . LYS B 1 15 ? -1.753 -26.703 -12.164 1 96.88 15 LYS B CA 1
ATOM 2582 C C . LYS B 1 15 ? -3.234 -26.75 -12.523 1 96.88 15 LYS B C 1
ATOM 2584 O O . LYS B 1 15 ? -3.799 -25.734 -12.953 1 96.88 15 LYS B O 1
ATOM 2589 N N . LYS B 1 16 ? -3.797 -27.922 -12.391 1 98.25 16 LYS B N 1
ATOM 2590 C CA . LYS B 1 16 ? -5.207 -28.125 -12.711 1 98.25 16 LYS B CA 1
ATOM 2591 C C . LYS B 1 16 ? -5.965 -28.688 -11.508 1 98.25 16 LYS B C 1
ATOM 2593 O O . LYS B 1 16 ? -5.492 -29.609 -10.844 1 98.25 16 LYS B O 1
ATOM 2598 N N . ILE B 1 17 ? -7.09 -28.094 -11.148 1 98.5 17 ILE B N 1
ATOM 2599 C CA . ILE B 1 17 ? -8 -28.656 -10.156 1 98.5 17 ILE B CA 1
ATOM 2600 C C . ILE B 1 17 ? -9.414 -28.703 -10.727 1 98.5 17 ILE B C 1
ATOM 2602 O O . ILE B 1 17 ? -9.914 -27.703 -11.266 1 98.5 17 ILE B O 1
ATOM 2606 N N . VAL B 1 18 ? -10.039 -29.844 -10.656 1 98.19 18 VAL B N 1
ATOM 2607 C CA . VAL B 1 18 ? -11.43 -30.016 -11.07 1 98.19 18 VAL B CA 1
ATOM 2608 C C . VAL B 1 18 ? -12.328 -30.094 -9.836 1 98.19 18 VAL B C 1
ATOM 2610 O O . VAL B 1 18 ? -12.07 -30.891 -8.93 1 98.19 18 VAL B O 1
ATOM 2613 N N . PHE B 1 19 ? -13.273 -29.203 -9.836 1 98.06 19 PHE B N 1
ATOM 2614 C CA . PHE B 1 19 ? -14.258 -29.203 -8.758 1 98.06 19 PHE B CA 1
ATOM 2615 C C . PHE B 1 19 ? -15.594 -29.75 -9.25 1 98.06 19 PHE B C 1
ATOM 2617 O O . PHE B 1 19 ? -16.047 -29.422 -10.352 1 98.06 19 PHE B O 1
ATOM 2624 N N . ASN B 1 20 ? -16.188 -30.641 -8.461 1 96.56 20 ASN B N 1
ATOM 2625 C CA . ASN B 1 20 ? -17.547 -31.125 -8.664 1 96.56 20 ASN B CA 1
ATOM 2626 C C . ASN B 1 20 ? -18.422 -30.875 -7.438 1 96.56 20 ASN B C 1
ATOM 2628 O O . ASN B 1 20 ? -18.094 -31.312 -6.332 1 96.56 20 ASN B O 1
ATOM 2632 N N . ASP B 1 21 ? -19.484 -30.125 -7.598 1 95 21 ASP B N 1
ATOM 2633 C CA . ASP B 1 21 ? -20.359 -29.734 -6.496 1 95 21 ASP B CA 1
ATOM 2634 C C . ASP B 1 21 ? -19.547 -29.109 -5.355 1 95 21 ASP B C 1
ATOM 2636 O O . ASP B 1 21 ? -19.672 -29.516 -4.203 1 95 21 ASP B O 1
ATOM 2640 N N . ASP B 1 22 ? -18.547 -28.297 -5.758 1 93.19 22 ASP B N 1
ATOM 2641 C CA . ASP B 1 22 ? -17.766 -27.422 -4.895 1 93.19 22 ASP B CA 1
ATOM 2642 C C . ASP B 1 22 ? -16.75 -28.234 -4.07 1 93.19 22 ASP B C 1
ATOM 2644 O O . ASP B 1 22 ? -16.219 -27.734 -3.082 1 93.19 22 ASP B O 1
ATOM 2648 N N . LYS B 1 23 ? -16.594 -29.5 -4.527 1 95.94 23 LYS B N 1
ATOM 2649 C CA . LYS B 1 23 ? -15.57 -30.344 -3.922 1 95.94 23 LYS B CA 1
ATOM 2650 C C . LYS B 1 23 ? -14.5 -30.719 -4.938 1 95.94 23 LYS B C 1
ATOM 2652 O O . LYS B 1 23 ? -14.789 -30.906 -6.121 1 95.94 23 LYS B O 1
ATOM 2657 N N . VAL B 1 24 ? -13.336 -30.922 -4.43 1 97.12 24 VAL B N 1
ATOM 2658 C CA . VAL B 1 24 ? -12.234 -31.297 -5.312 1 97.12 24 VAL B CA 1
ATOM 2659 C C . VAL B 1 24 ? -12.438 -32.719 -5.801 1 97.12 24 VAL B C 1
ATOM 2661 O O . VAL B 1 24 ? -12.508 -33.656 -4.992 1 97.12 24 VAL B O 1
ATOM 2664 N N . GLU B 1 25 ? -12.562 -32.812 -7.066 1 95.38 25 GLU B N 1
ATOM 2665 C CA . GLU B 1 25 ? -12.656 -34.156 -7.672 1 95.38 25 GLU B CA 1
ATOM 2666 C C . GLU B 1 25 ? -11.266 -34.719 -7.961 1 95.38 25 GLU B C 1
ATOM 2668 O O . GLU B 1 25 ? -10.984 -35.875 -7.629 1 95.38 25 GLU B O 1
ATOM 2673 N N . PHE B 1 26 ? -10.391 -33.844 -8.609 1 94.75 26 PHE B N 1
ATOM 2674 C CA . PHE B 1 26 ? -9.016 -34.281 -8.797 1 94.75 26 PHE B CA 1
ATOM 2675 C C . PHE B 1 26 ? -8.102 -33.094 -9.086 1 94.75 26 PHE B C 1
ATOM 2677 O O . PHE B 1 26 ? -8.57 -32 -9.406 1 94.75 26 PHE B O 1
ATOM 2684 N N . LYS B 1 27 ? -6.855 -33.375 -8.906 1 96.88 27 LYS B N 1
ATOM 2685 C CA . LYS B 1 27 ? -5.773 -32.438 -9.211 1 96.88 27 LYS B CA 1
ATOM 2686 C C . LYS B 1 27 ? -4.797 -33.062 -10.211 1 96.88 27 LYS B C 1
ATOM 2688 O O . LYS B 1 27 ? -4.617 -34.281 -10.266 1 96.88 27 LYS B O 1
ATOM 2693 N N . ASP B 1 28 ? -4.258 -32.219 -11.031 1 96.56 28 ASP B N 1
ATOM 2694 C CA . ASP B 1 28 ? -3.283 -32.656 -12.031 1 96.56 28 ASP B CA 1
ATOM 2695 C C . ASP B 1 28 ? -2.281 -31.531 -12.336 1 96.56 28 ASP B C 1
ATOM 2697 O O . ASP B 1 28 ? -2.449 -30.391 -11.891 1 96.56 28 ASP B O 1
ATOM 2701 N N . ILE B 1 29 ? -1.214 -31.906 -12.898 1 95.81 29 ILE B N 1
ATOM 2702 C CA . ILE B 1 29 ? -0.205 -30.953 -13.359 1 95.81 29 ILE B CA 1
ATOM 2703 C C . ILE B 1 29 ? 0.123 -31.219 -14.828 1 95.81 29 ILE B C 1
ATOM 2705 O O . ILE B 1 29 ? 0.381 -32.375 -15.211 1 95.81 29 ILE B O 1
ATOM 2709 N N . LEU B 1 30 ? 0.018 -30.141 -15.664 1 95.25 30 LEU B N 1
ATOM 2710 C CA . LEU B 1 30 ? 0.422 -30.203 -17.062 1 95.25 30 LEU B CA 1
ATOM 2711 C C . LEU B 1 30 ? 1.767 -29.516 -17.266 1 95.25 30 LEU B C 1
ATOM 2713 O O . LEU B 1 30 ? 1.987 -28.406 -16.766 1 95.25 30 LEU B O 1
ATOM 2717 N N . TYR B 1 31 ? 2.617 -30.156 -17.938 1 91.62 31 TYR B N 1
ATOM 2718 C CA . TYR B 1 31 ? 3.936 -29.578 -18.188 1 91.62 31 TYR B CA 1
ATOM 2719 C C . TYR B 1 31 ? 4.07 -29.094 -19.625 1 91.62 31 TYR B C 1
ATOM 2721 O O . TYR B 1 31 ? 3.494 -29.688 -20.531 1 91.62 31 TYR B O 1
ATOM 2729 N N . PHE B 1 32 ? 4.773 -28.016 -19.844 1 88.88 32 PHE B N 1
ATOM 2730 C CA . PHE B 1 32 ? 5.004 -27.531 -21.188 1 88.88 32 PHE B CA 1
ATOM 2731 C C . PHE B 1 32 ? 6.453 -27.094 -21.359 1 88.88 32 PHE B C 1
ATOM 2733 O O . PHE B 1 32 ? 6.73 -26.094 -22.031 1 88.88 32 PHE B O 1
ATOM 2740 N N . THR B 1 33 ? 7.312 -27.781 -20.812 1 81.81 33 THR B N 1
ATOM 2741 C CA . THR B 1 33 ? 8.734 -27.469 -20.859 1 81.81 33 THR B CA 1
ATOM 2742 C C . THR B 1 33 ? 9.273 -27.578 -22.281 1 81.81 33 THR B C 1
ATOM 2744 O O . THR B 1 33 ? 10.359 -27.078 -22.594 1 81.81 33 THR B O 1
ATOM 2747 N N . HIS B 1 34 ? 8.531 -28.172 -23.141 1 84.75 34 HIS B N 1
ATOM 2748 C CA . HIS B 1 34 ? 8.969 -28.391 -24.516 1 84.75 34 HIS B CA 1
ATOM 2749 C C . HIS B 1 34 ? 8.727 -27.156 -25.375 1 84.75 34 HIS B C 1
ATOM 2751 O O . HIS B 1 34 ? 9.242 -27.047 -26.484 1 84.75 34 HIS B O 1
ATOM 2757 N N . LEU B 1 35 ? 7.961 -26.188 -24.844 1 89.06 35 LEU B N 1
ATOM 2758 C CA . LEU B 1 35 ? 7.648 -25.016 -25.625 1 89.06 35 LEU B CA 1
ATOM 2759 C C . LEU B 1 35 ? 8.875 -24.125 -25.781 1 89.06 35 LEU B C 1
ATOM 2761 O O . LEU B 1 35 ? 9.648 -23.953 -24.844 1 89.06 35 LEU B O 1
ATOM 2765 N N . GLU B 1 36 ? 9.062 -23.656 -26.953 1 86.81 36 GLU B N 1
ATOM 2766 C CA . GLU B 1 36 ? 10.172 -22.75 -27.234 1 86.81 36 GLU B CA 1
ATOM 2767 C C . GLU B 1 36 ? 9.945 -21.391 -26.594 1 86.81 36 GLU B C 1
ATOM 2769 O O . GLU B 1 36 ? 8.867 -20.797 -26.719 1 86.81 36 GLU B O 1
ATOM 2774 N N . LYS B 1 37 ? 10.969 -20.969 -25.953 1 86.62 37 LYS B N 1
ATOM 2775 C CA . LYS B 1 37 ? 10.883 -19.688 -25.266 1 86.62 37 LYS B CA 1
ATOM 2776 C C . LYS B 1 37 ? 11.422 -18.562 -26.156 1 86.62 37 LYS B C 1
ATOM 2778 O O . LYS B 1 37 ? 12.273 -18.797 -27.016 1 86.62 37 LYS B O 1
ATOM 2783 N N . LYS B 1 38 ? 10.797 -17.5 -26.109 1 83.44 38 LYS B N 1
ATOM 2784 C CA . LYS B 1 38 ? 11.359 -16.25 -26.625 1 83.44 38 LYS B CA 1
ATOM 2785 C C . LYS B 1 38 ? 12.055 -15.461 -25.516 1 83.44 38 LYS B C 1
ATOM 2787 O O . LYS B 1 38 ? 11.406 -14.711 -24.781 1 83.44 38 LYS B O 1
ATOM 2792 N N . GLY B 1 39 ? 13.375 -15.695 -25.438 1 78.94 39 GLY B N 1
ATOM 2793 C CA . GLY B 1 39 ? 14.031 -15.164 -24.25 1 78.94 39 GLY B CA 1
ATOM 2794 C C . GLY B 1 39 ? 13.648 -15.898 -22.969 1 78.94 39 GLY B C 1
ATOM 2795 O O . GLY B 1 39 ? 13.789 -17.109 -22.891 1 78.94 39 GLY B O 1
ATOM 2796 N N . PHE B 1 40 ? 13.148 -15.102 -22.109 1 77.44 40 PHE B N 1
ATOM 2797 C CA . PHE B 1 40 ? 12.742 -15.703 -20.844 1 77.44 40 PHE B CA 1
ATOM 2798 C C . PHE B 1 40 ? 11.234 -15.914 -20.797 1 77.44 40 PHE B C 1
ATOM 2800 O O . PHE B 1 40 ? 10.695 -16.422 -19.828 1 77.44 40 PHE B O 1
ATOM 2807 N N . GLN B 1 41 ? 10.594 -15.562 -21.906 1 87 41 GLN B N 1
ATOM 2808 C CA . GLN B 1 41 ? 9.133 -15.617 -21.938 1 87 41 GLN B CA 1
ATOM 2809 C C . GLN B 1 41 ? 8.641 -16.781 -22.797 1 87 41 GLN B C 1
ATOM 2811 O O . GLN B 1 41 ? 9.344 -17.234 -23.703 1 87 41 GLN B O 1
ATOM 2816 N N . VAL B 1 42 ? 7.477 -17.281 -22.516 1 90.69 42 VAL B N 1
ATOM 2817 C CA . VAL B 1 42 ? 6.789 -18.312 -23.281 1 90.69 42 VAL B CA 1
ATOM 2818 C C . VAL B 1 42 ? 5.566 -17.703 -23.969 1 90.69 42 VAL B C 1
ATOM 2820 O O . VAL B 1 42 ? 4.844 -16.906 -23.375 1 90.69 42 VAL B O 1
ATOM 2823 N N . PRO B 1 43 ? 5.348 -18.062 -25.156 1 92.25 43 PRO B N 1
ATOM 2824 C CA . PRO B 1 43 ? 4.137 -17.547 -25.812 1 92.25 43 PRO B CA 1
ATOM 2825 C C . PRO B 1 43 ? 2.857 -18.047 -25.141 1 92.25 43 PRO B C 1
ATOM 2827 O O . PRO B 1 43 ? 2.607 -19.25 -25.078 1 92.25 43 PRO B O 1
ATOM 2830 N N . LEU B 1 44 ? 2.043 -17.156 -24.734 1 93.62 44 LEU B N 1
ATOM 2831 C CA . LEU B 1 44 ? 0.863 -17.484 -23.953 1 93.62 44 LEU B CA 1
ATOM 2832 C C . LEU B 1 44 ? -0.104 -18.359 -24.75 1 93.62 44 LEU B C 1
ATOM 2834 O O . LEU B 1 44 ? -0.703 -19.281 -24.219 1 93.62 44 LEU B O 1
ATOM 2838 N N . GLU B 1 45 ? -0.296 -18.016 -26 1 93.12 45 GLU B N 1
ATOM 2839 C CA . GLU B 1 45 ? -1.243 -18.734 -26.844 1 93.12 45 GLU B CA 1
ATOM 2840 C C . GLU B 1 45 ? -0.931 -20.234 -26.875 1 93.12 45 GLU B C 1
ATOM 2842 O O . GLU B 1 45 ? -1.843 -21.062 -26.875 1 93.12 45 GLU B O 1
ATOM 2847 N N . LYS B 1 46 ? 0.368 -20.562 -26.922 1 93.75 46 LYS B N 1
ATOM 2848 C CA . LYS B 1 46 ? 0.787 -21.953 -26.953 1 93.75 46 LYS B CA 1
ATOM 2849 C C . LYS B 1 46 ? 0.457 -22.656 -25.641 1 93.75 46 LYS B C 1
ATOM 2851 O O . LYS B 1 46 ? 0.108 -23.844 -25.625 1 93.75 46 LYS B O 1
ATOM 2856 N N . VAL B 1 47 ? 0.616 -21.922 -24.609 1 94.88 47 VAL B N 1
ATOM 2857 C CA . VAL B 1 47 ? 0.286 -22.469 -23.297 1 94.88 47 VAL B CA 1
ATOM 2858 C C . VAL B 1 47 ? -1.215 -22.734 -23.219 1 94.88 47 VAL B C 1
ATOM 2860 O O . VAL B 1 47 ? -1.638 -23.797 -22.719 1 94.88 47 VAL B O 1
ATOM 2863 N N . LEU B 1 48 ? -2.014 -21.828 -23.719 1 95.38 48 LEU B N 1
ATOM 2864 C CA . LEU B 1 48 ? -3.465 -21.969 -23.688 1 95.38 48 LEU B CA 1
ATOM 2865 C C . LEU B 1 48 ? -3.922 -23.109 -24.594 1 95.38 48 LEU B C 1
ATOM 2867 O O . LEU B 1 48 ? -4.941 -23.734 -24.328 1 95.38 48 LEU B O 1
ATOM 2871 N N . ASP B 1 49 ? -3.121 -23.406 -25.641 1 95.44 49 ASP B N 1
ATOM 2872 C CA . ASP B 1 49 ? -3.418 -24.562 -26.484 1 95.44 49 ASP B CA 1
ATOM 2873 C C . ASP B 1 49 ? -3.354 -25.859 -25.688 1 95.44 49 ASP B C 1
ATOM 2875 O O . ASP B 1 49 ? -4.109 -26.797 -25.969 1 95.44 49 ASP B O 1
ATOM 2879 N N . ILE B 1 50 ? -2.471 -25.891 -24.766 1 96.19 50 ILE B N 1
ATOM 2880 C CA . ILE B 1 50 ? -2.33 -27.062 -23.922 1 96.19 50 ILE B CA 1
ATOM 2881 C C . ILE B 1 50 ? -3.6 -27.266 -23.109 1 96.19 50 ILE B C 1
ATOM 2883 O O . ILE B 1 50 ? -4.082 -28.391 -22.953 1 96.19 50 ILE B O 1
ATOM 2887 N N . ILE B 1 51 ? -4.113 -26.219 -22.562 1 97.06 51 ILE B N 1
ATOM 2888 C CA . ILE B 1 51 ? -5.352 -26.266 -21.797 1 97.06 51 ILE B CA 1
ATOM 2889 C C . ILE B 1 51 ? -6.508 -26.688 -22.703 1 97.06 51 ILE B C 1
ATOM 2891 O O . ILE B 1 51 ? -7.32 -27.531 -22.328 1 97.06 51 ILE B O 1
ATOM 2895 N N . LEU B 1 52 ? -6.566 -26.078 -23.875 1 96.25 52 LEU B N 1
ATOM 2896 C CA . LEU B 1 52 ? -7.613 -26.422 -24.828 1 96.25 52 LEU B CA 1
ATOM 2897 C C . LEU B 1 52 ? -7.594 -27.906 -25.156 1 96.25 52 LEU B C 1
ATOM 2899 O O . LEU B 1 52 ? -8.641 -28.547 -25.203 1 96.25 52 LEU B O 1
ATOM 2903 N N . ASP B 1 53 ? -6.391 -28.422 -25.359 1 95.75 53 ASP B N 1
ATOM 2904 C CA . ASP B 1 53 ? -6.227 -29.844 -25.688 1 95.75 53 ASP B CA 1
ATOM 2905 C C . ASP B 1 53 ? -6.664 -30.719 -24.516 1 95.75 53 ASP B C 1
ATOM 2907 O O . ASP B 1 53 ? -7.23 -31.797 -24.719 1 95.75 53 ASP B O 1
ATOM 2911 N N . ASP B 1 54 ? -6.34 -30.266 -23.344 1 96.25 54 ASP B N 1
ATOM 2912 C CA . ASP B 1 54 ? -6.711 -31 -22.141 1 96.25 54 ASP B CA 1
ATOM 2913 C C . ASP B 1 54 ? -8.227 -31.062 -21.984 1 96.25 54 ASP B C 1
ATOM 2915 O O . ASP B 1 54 ? -8.766 -32.031 -21.422 1 96.25 54 ASP B O 1
ATOM 2919 N N . LEU B 1 55 ? -8.922 -30.062 -22.484 1 96.88 55 LEU B N 1
ATOM 2920 C CA . LEU B 1 55 ? -10.359 -29.906 -22.266 1 96.88 55 LEU B CA 1
ATOM 2921 C C . LEU B 1 55 ? -11.156 -30.547 -23.406 1 96.88 55 LEU B C 1
ATOM 2923 O O . LEU B 1 55 ? -12.359 -30.766 -23.281 1 96.88 55 LEU B O 1
ATOM 2927 N N . LYS B 1 56 ? -10.539 -30.922 -24.484 1 92.06 56 LYS B N 1
ATOM 2928 C CA . LYS B 1 56 ? -11.211 -31.359 -25.703 1 92.06 56 LYS B CA 1
ATOM 2929 C C . LYS B 1 56 ? -12.039 -32.625 -25.453 1 92.06 56 LYS B C 1
ATOM 2931 O O . LYS B 1 56 ? -13.062 -32.844 -26.094 1 92.06 56 LYS B O 1
ATOM 2936 N N . ASN B 1 57 ? -11.633 -33.406 -24.531 1 89.31 57 ASN B N 1
ATOM 2937 C CA . ASN B 1 57 ? -12.32 -34.688 -24.328 1 89.31 57 ASN B CA 1
ATOM 2938 C C . ASN B 1 57 ? -13.32 -34.594 -23.188 1 89.31 57 ASN B C 1
ATOM 2940 O O . ASN B 1 57 ? -13.938 -35.625 -22.828 1 89.31 57 ASN B O 1
ATOM 2944 N N . GLU B 1 58 ? -13.445 -33.438 -22.609 1 92.62 58 GLU B N 1
ATOM 2945 C CA . GLU B 1 58 ? -14.445 -33.281 -21.562 1 92.62 58 GLU B CA 1
ATOM 2946 C C . GLU B 1 58 ? -15.859 -33.406 -22.125 1 92.62 58 GLU B C 1
ATOM 2948 O O . GLU B 1 58 ? -16.219 -32.688 -23.062 1 92.62 58 GLU B O 1
ATOM 2953 N N . LYS B 1 59 ? -16.703 -34.25 -21.594 1 91.31 59 LYS B N 1
ATOM 2954 C CA . LYS B 1 59 ? -18.0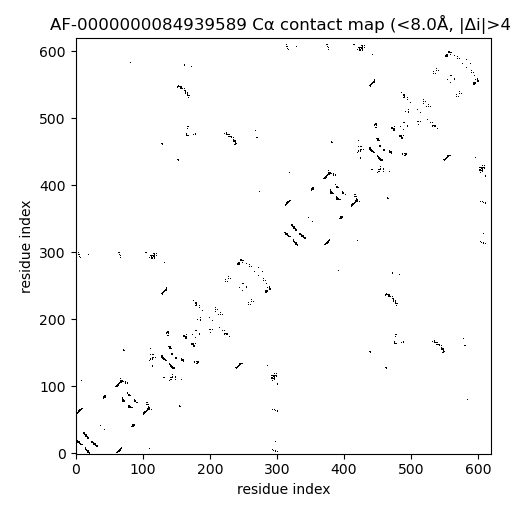47 -34.5 -22.109 1 91.31 59 LYS B CA 1
ATOM 2955 C C . LYS B 1 59 ? -19.094 -33.781 -21.297 1 91.31 59 LYS B C 1
ATOM 2957 O O . LYS B 1 59 ? -20.156 -33.438 -21.812 1 91.31 59 LYS B O 1
ATOM 2962 N N . ASP B 1 60 ? -18.859 -33.531 -20.047 1 94.25 60 ASP B N 1
ATOM 2963 C CA . ASP B 1 60 ? -19.797 -32.844 -19.172 1 94.25 60 ASP B CA 1
ATOM 2964 C C . ASP B 1 60 ? -19.766 -31.328 -19.406 1 94.25 60 ASP B C 1
ATOM 2966 O O . ASP B 1 60 ? -18.781 -30.781 -19.891 1 94.25 60 ASP B O 1
ATOM 2970 N N . TYR B 1 61 ? -20.906 -30.719 -19.109 1 96.06 61 TYR B N 1
ATOM 2971 C CA . TYR B 1 61 ? -20.922 -29.266 -19.047 1 96.06 61 TYR B CA 1
ATOM 2972 C C . TYR B 1 61 ? -20.062 -28.766 -17.875 1 96.06 61 TYR B C 1
ATOM 2974 O O . TYR B 1 61 ? -20.062 -29.359 -16.797 1 96.06 61 TYR B O 1
ATOM 2982 N N . PHE B 1 62 ? -19.281 -27.734 -18.125 1 97.06 62 PHE B N 1
ATOM 2983 C CA . PHE B 1 62 ? -18.391 -27.234 -17.078 1 97.06 62 PHE B CA 1
ATOM 2984 C C . PHE B 1 62 ? -18.188 -25.734 -17.203 1 97.06 62 PHE B C 1
ATOM 2986 O O . PHE B 1 62 ? -18.484 -25.141 -18.25 1 97.06 62 PHE B O 1
ATOM 2993 N N . ASP B 1 63 ? -17.812 -25.078 -16.094 1 97.19 63 ASP B N 1
ATOM 2994 C CA . ASP B 1 63 ? -17.25 -23.734 -16.078 1 97.19 63 ASP B CA 1
ATOM 2995 C C . ASP B 1 63 ? -15.727 -23.766 -16.094 1 97.19 63 ASP B C 1
ATOM 2997 O O . ASP B 1 63 ? -15.117 -24.688 -15.547 1 97.19 63 ASP B O 1
ATOM 3001 N N . LEU B 1 64 ? -15.125 -22.766 -16.703 1 98 64 LEU B N 1
ATOM 3002 C CA . LEU B 1 64 ? -13.672 -22.734 -16.844 1 98 64 LEU B CA 1
ATOM 3003 C C . LEU B 1 64 ? -13.086 -21.5 -16.156 1 98 64 LEU B C 1
ATOM 3005 O O . LEU B 1 64 ? -13.578 -20.391 -16.328 1 98 64 LEU B O 1
ATOM 3009 N N . GLY B 1 65 ? -12.125 -21.703 -15.281 1 98.25 65 GLY B N 1
ATOM 3010 C CA . GLY B 1 65 ? -11.344 -20.641 -14.68 1 98.25 65 GLY B CA 1
ATOM 3011 C C . GLY B 1 65 ? -9.852 -20.781 -14.914 1 98.25 65 GLY B C 1
ATOM 3012 O O . GLY B 1 65 ? -9.297 -21.875 -14.766 1 98.25 65 GLY B O 1
ATOM 3013 N N . ILE B 1 66 ? -9.156 -19.688 -15.305 1 98.12 66 ILE B N 1
ATOM 3014 C CA . ILE B 1 66 ? -7.715 -19.734 -15.523 1 98.12 66 ILE B CA 1
ATOM 3015 C C . ILE B 1 66 ? -7.047 -18.562 -14.805 1 98.12 66 ILE B C 1
ATOM 3017 O O . ILE B 1 66 ? -7.426 -17.406 -15 1 98.12 66 ILE B O 1
ATOM 3021 N N . SER B 1 67 ? -6.125 -18.828 -13.945 1 97.56 67 SER B N 1
ATOM 3022 C CA . SER B 1 67 ? -5.238 -17.844 -13.344 1 97.56 67 SER B CA 1
ATOM 3023 C C . SER B 1 67 ? -3.982 -17.641 -14.18 1 97.56 67 SER B C 1
ATOM 3025 O O . SER B 1 67 ? -3.287 -18.609 -14.508 1 97.56 67 SER B O 1
ATOM 3027 N N . ILE B 1 68 ? -3.686 -16.422 -14.531 1 95.06 68 ILE B N 1
ATOM 3028 C CA . ILE B 1 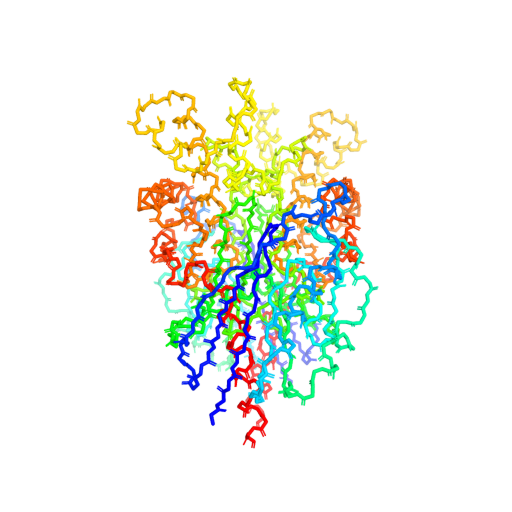68 ? -2.645 -16.109 -15.508 1 95.06 68 ILE B CA 1
ATOM 3029 C C . ILE B 1 68 ? -1.69 -15.062 -14.93 1 95.06 68 ILE B C 1
ATOM 3031 O O . ILE B 1 68 ? -2.129 -14.07 -14.352 1 95.06 68 ILE B O 1
ATOM 3035 N N . PRO B 1 69 ? -0.368 -15.234 -15.086 1 90.94 69 PRO B N 1
ATOM 3036 C CA . PRO B 1 69 ? 0.571 -14.18 -14.688 1 90.94 69 PRO B CA 1
ATOM 3037 C C . PRO B 1 69 ? 0.427 -12.914 -15.531 1 90.94 69 PRO B C 1
ATOM 3039 O O . PRO B 1 69 ? 0.055 -12.984 -16.703 1 90.94 69 PRO B O 1
ATOM 3042 N N . GLY B 1 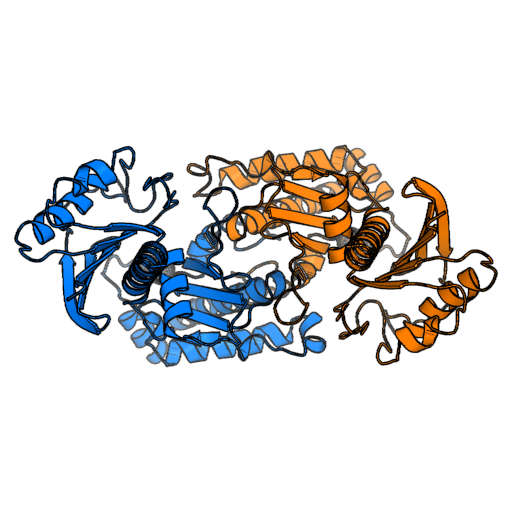70 ? 0.692 -11.766 -14.875 1 87.5 70 GLY B N 1
ATOM 3043 C CA . GLY B 1 70 ? 0.665 -10.5 -15.586 1 87.5 70 GLY B CA 1
ATOM 3044 C C . GLY B 1 70 ? -0.519 -9.625 -15.211 1 87.5 70 GLY B C 1
ATOM 3045 O O . GLY B 1 70 ? -1.253 -9.938 -14.273 1 87.5 70 GLY B O 1
ATOM 3046 N N . VAL B 1 71 ? -0.632 -8.523 -15.906 1 88.44 71 VAL B N 1
ATOM 3047 C CA . VAL B 1 71 ? -1.749 -7.609 -15.695 1 88.44 71 VAL B CA 1
ATOM 3048 C C . VAL B 1 71 ? -2.898 -7.965 -16.641 1 88.44 71 VAL B C 1
ATOM 3050 O O . VAL B 1 71 ? -2.697 -8.109 -17.844 1 88.44 71 VAL B O 1
ATOM 3053 N N . LEU B 1 72 ? -4.102 -8.086 -16.016 1 91.62 72 LEU B N 1
ATOM 3054 C CA . LEU B 1 72 ? -5.258 -8.57 -16.766 1 91.62 72 LEU B CA 1
ATOM 3055 C C . LEU B 1 72 ? -6.461 -7.656 -16.562 1 91.62 72 LEU B C 1
ATOM 3057 O O . LEU B 1 72 ? -6.668 -7.129 -15.469 1 91.62 72 LEU B O 1
ATOM 3061 N N . ASP B 1 73 ? -7.145 -7.516 -17.625 1 91.62 73 ASP B N 1
ATOM 3062 C CA . ASP B 1 73 ? -8.539 -7.117 -17.5 1 91.62 73 ASP B CA 1
ATOM 3063 C C . ASP B 1 73 ? -9.453 -8.344 -17.469 1 91.62 73 ASP B C 1
ATOM 3065 O O . ASP B 1 73 ? -9.82 -8.883 -18.516 1 91.62 73 ASP B O 1
ATOM 3069 N N . SER B 1 74 ? -9.781 -8.75 -16.297 1 91.75 74 SER B N 1
ATOM 3070 C CA . SER B 1 74 ? -10.516 -10 -16.125 1 91.75 74 SER B CA 1
ATOM 3071 C C . SER B 1 74 ? -11.945 -9.883 -16.641 1 91.75 74 SER B C 1
ATOM 3073 O O . SER B 1 74 ? -12.562 -10.883 -17.016 1 91.75 74 SER B O 1
ATOM 3075 N N . GLU B 1 75 ? -12.445 -8.703 -16.625 1 89.75 75 GLU B N 1
ATOM 3076 C CA . GLU B 1 75 ? -13.805 -8.492 -17.125 1 89.75 75 GLU B CA 1
ATOM 3077 C C . GLU B 1 75 ? -13.867 -8.656 -18.641 1 89.75 75 GLU B C 1
ATOM 3079 O O . GLU B 1 75 ? -14.766 -9.32 -19.156 1 89.75 75 GLU B O 1
ATOM 3084 N N . LYS B 1 76 ? -12.898 -8.156 -19.328 1 91 76 LYS B N 1
ATOM 3085 C CA . LYS B 1 76 ? -12.875 -8.25 -20.781 1 91 76 LYS B CA 1
ATOM 3086 C C . LYS B 1 76 ? -12.078 -9.469 -21.25 1 91 76 LYS B C 1
ATOM 3088 O O . LYS B 1 76 ? -11.922 -9.695 -22.453 1 91 76 LYS B O 1
ATOM 3093 N N . LYS B 1 77 ? -11.547 -10.195 -20.297 1 92.12 77 LYS B N 1
ATOM 3094 C CA . LYS B 1 77 ? -10.766 -11.398 -20.562 1 92.12 77 LYS B CA 1
ATOM 3095 C C . LYS B 1 77 ? -9.562 -11.094 -21.453 1 92.12 77 LYS B C 1
ATOM 3097 O O . LYS B 1 77 ? -9.344 -11.766 -22.469 1 92.12 77 LYS B O 1
ATOM 3102 N N . LYS B 1 78 ? -8.867 -10.078 -21.047 1 91 78 LYS B N 1
ATOM 3103 C CA . LYS B 1 78 ? -7.707 -9.633 -21.812 1 91 78 LYS B CA 1
ATOM 3104 C C . LYS B 1 78 ? -6.461 -9.555 -20.938 1 91 78 LYS B C 1
ATOM 3106 O O . LYS B 1 78 ? -6.523 -9.078 -19.797 1 91 78 LYS B O 1
ATOM 3111 N N . VAL B 1 79 ? -5.41 -10.055 -21.5 1 89.31 79 VAL B N 1
ATOM 3112 C CA . VAL B 1 79 ? -4.105 -9.828 -20.891 1 89.31 79 VAL B CA 1
ATOM 3113 C C . VAL B 1 79 ? -3.516 -8.516 -21.406 1 89.31 79 VAL B C 1
ATOM 3115 O O . VAL B 1 79 ? -3.369 -8.328 -22.609 1 89.31 79 VAL B O 1
ATOM 3118 N N . ILE B 1 80 ? -3.154 -7.637 -20.484 1 85.25 80 ILE B N 1
ATOM 3119 C CA . ILE B 1 80 ? -2.787 -6.27 -20.844 1 85.25 80 ILE B CA 1
ATOM 3120 C C . ILE B 1 80 ? -1.275 -6.176 -21.047 1 85.25 80 ILE B C 1
ATOM 3122 O O . ILE B 1 80 ? -0.802 -5.48 -21.953 1 85.25 80 ILE B O 1
ATOM 3126 N N . THR B 1 81 ? -0.538 -6.855 -20.203 1 81.62 81 THR B N 1
ATOM 3127 C CA . THR B 1 81 ? 0.916 -6.742 -20.25 1 81.62 81 THR B CA 1
ATOM 3128 C C . THR B 1 81 ? 1.563 -8.117 -20.359 1 81.62 81 THR B C 1
ATOM 3130 O O . THR B 1 81 ? 1.019 -9.102 -19.859 1 81.62 81 THR B O 1
ATOM 3133 N N . GLU B 1 82 ? 2.709 -8.062 -20.984 1 77.69 82 GLU B N 1
ATOM 3134 C CA . GLU B 1 82 ? 3.527 -9.266 -20.984 1 77.69 82 GLU B CA 1
ATOM 3135 C C . GLU B 1 82 ? 4.18 -9.477 -19.609 1 77.69 82 GLU B C 1
ATOM 3137 O O . GLU B 1 82 ? 4.328 -8.531 -18.844 1 77.69 82 GLU B O 1
ATOM 3142 N N . SER B 1 83 ? 4.512 -10.656 -19.344 1 82.25 83 SER B N 1
ATOM 3143 C CA . SER B 1 83 ? 5.164 -11.117 -18.125 1 82.25 83 SER B CA 1
ATOM 3144 C C . SER B 1 83 ? 6 -12.367 -18.391 1 82.25 83 SER B C 1
ATOM 3146 O O . SER B 1 83 ? 6.957 -12.336 -19.172 1 82.25 83 SER B O 1
ATOM 3148 N N . ALA B 1 84 ? 5.734 -13.359 -17.625 1 78.44 84 ALA B N 1
ATOM 3149 C CA . ALA B 1 84 ? 6.359 -14.633 -17.969 1 78.44 84 ALA B CA 1
ATOM 3150 C C . ALA B 1 84 ? 5.914 -15.117 -19.344 1 78.44 84 ALA B C 1
ATOM 3152 O O . ALA B 1 84 ? 6.586 -15.945 -19.969 1 78.44 84 ALA B O 1
ATOM 3153 N N . PHE B 1 85 ? 4.883 -14.484 -19.766 1 85.94 85 PHE B N 1
ATOM 3154 C CA . PHE B 1 85 ? 4.316 -14.844 -21.062 1 85.94 85 PHE B CA 1
ATOM 3155 C C . PHE B 1 85 ? 4.383 -13.672 -22.031 1 85.94 85 PHE B C 1
ATOM 3157 O O . PHE B 1 85 ? 4.234 -12.516 -21.625 1 85.94 85 PHE B O 1
ATOM 3164 N N . CYS B 1 86 ? 4.582 -14.023 -23.266 1 84.81 86 CYS B N 1
ATOM 3165 C CA . CYS B 1 86 ? 4.602 -13.016 -24.312 1 84.81 86 CYS B CA 1
ATOM 3166 C C . CYS B 1 86 ? 3.523 -13.297 -25.359 1 84.81 86 CYS B C 1
ATOM 3168 O O . CYS B 1 86 ? 2.725 -14.219 -25.188 1 84.81 86 CYS B O 1
ATOM 3170 N N . ASP B 1 87 ? 3.404 -12.414 -26.375 1 85.62 87 ASP B N 1
ATOM 3171 C CA . ASP B 1 87 ? 2.41 -12.531 -27.438 1 85.62 87 ASP B CA 1
ATOM 3172 C C . ASP B 1 87 ? 1.003 -12.664 -26.859 1 85.62 87 ASP B C 1
ATOM 3174 O O . ASP B 1 87 ? 0.271 -13.594 -27.188 1 85.62 87 ASP B O 1
ATOM 3178 N N . VAL B 1 88 ? 0.678 -11.641 -26.078 1 84.25 88 VAL B N 1
ATOM 3179 C CA . VAL B 1 88 ? -0.529 -11.773 -25.266 1 84.25 88 VAL B CA 1
ATOM 3180 C C . VAL B 1 88 ? -1.71 -11.133 -25.984 1 84.25 88 VAL B C 1
ATOM 3182 O O . VAL B 1 88 ? -2.846 -11.195 -25.5 1 84.25 88 VAL B O 1
ATOM 3185 N N . GLU B 1 89 ? -1.418 -10.562 -27.094 1 84.31 89 GLU B N 1
ATOM 3186 C CA . GLU B 1 89 ? -2.469 -9.852 -27.828 1 84.31 89 GLU B CA 1
ATOM 3187 C C . GLU B 1 89 ? -3.281 -10.812 -28.688 1 84.31 89 GLU B C 1
ATOM 3189 O O . GLU B 1 89 ? -3.025 -10.945 -29.891 1 84.31 89 GLU B O 1
ATOM 3194 N N . PHE B 1 90 ? -4.191 -11.508 -28.203 1 85.81 90 PHE B N 1
ATOM 3195 C CA . PHE B 1 90 ? -5.129 -12.383 -28.891 1 85.81 90 PHE B CA 1
ATOM 3196 C C . PHE B 1 90 ? -6.426 -12.516 -28.109 1 85.81 90 PHE B C 1
ATOM 3198 O O . PHE B 1 90 ? -6.512 -12.07 -26.953 1 85.81 90 PHE B O 1
ATOM 3205 N N . ASP B 1 91 ? -7.43 -13.008 -28.75 1 87.88 91 ASP B N 1
ATOM 3206 C CA . ASP B 1 91 ? -8.75 -13.141 -28.141 1 87.88 91 ASP B CA 1
ATOM 3207 C C . ASP B 1 91 ? -8.867 -14.461 -27.375 1 87.88 91 ASP B C 1
ATOM 3209 O O . ASP B 1 91 ? -9.172 -15.5 -27.969 1 87.88 91 ASP B O 1
ATOM 3213 N N . ILE B 1 92 ? -8.727 -14.352 -26.047 1 93.12 92 ILE B N 1
ATOM 3214 C CA . ILE B 1 92 ? -8.773 -15.539 -25.203 1 93.12 92 ILE B CA 1
ATOM 3215 C C . ILE B 1 92 ? -10.18 -16.125 -25.203 1 93.12 92 ILE B C 1
ATOM 3217 O O . ILE B 1 92 ? -10.352 -17.344 -25.219 1 93.12 92 ILE B O 1
ATOM 3221 N N . ASN B 1 93 ? -11.109 -15.289 -25.172 1 90.75 93 ASN B N 1
ATOM 3222 C CA . ASN B 1 93 ? -12.5 -15.734 -25.172 1 90.75 93 ASN B CA 1
ATOM 3223 C C . ASN B 1 93 ? -12.82 -16.547 -26.422 1 90.75 93 ASN B C 1
ATOM 3225 O O . ASN B 1 93 ? -13.477 -17.594 -26.344 1 90.75 93 ASN B O 1
ATOM 3229 N N . ALA B 1 94 ? -12.422 -16.031 -27.547 1 91.44 94 ALA B N 1
ATOM 3230 C CA . ALA B 1 94 ? -12.68 -16.734 -28.797 1 91.44 94 ALA B CA 1
ATOM 3231 C C . ALA B 1 94 ? -12.016 -18.109 -28.812 1 91.44 94 ALA B C 1
ATOM 3233 O O . ALA B 1 94 ? -12.555 -19.062 -29.375 1 91.44 94 ALA B O 1
ATOM 3234 N N . LYS B 1 95 ? -10.867 -18.172 -28.234 1 92.44 95 LYS B N 1
ATOM 3235 C CA . LYS B 1 95 ? -10.117 -19.422 -28.203 1 92.44 95 LYS B CA 1
ATOM 3236 C C . LYS B 1 95 ? -10.898 -20.5 -27.484 1 92.44 95 LYS B C 1
ATOM 3238 O O . LYS B 1 95 ? -10.961 -21.641 -27.938 1 92.44 95 LYS B O 1
ATOM 3243 N N . PHE B 1 96 ? -11.539 -20.156 -26.391 1 95.12 96 PHE B N 1
ATOM 3244 C CA . PHE B 1 96 ? -12.18 -21.172 -25.562 1 95.12 96 PHE B CA 1
ATOM 3245 C C . PHE B 1 96 ? -13.672 -21.266 -25.875 1 95.12 96 PHE B C 1
ATOM 3247 O O . PHE B 1 96 ? -14.336 -22.234 -25.484 1 95.12 96 PHE B O 1
ATOM 3254 N N . SER B 1 97 ? -14.203 -20.297 -26.594 1 91.06 97 SER B N 1
ATOM 3255 C CA . SER B 1 97 ? -15.625 -20.281 -26.922 1 91.06 97 SER B CA 1
ATOM 3256 C C . SER B 1 97 ? -15.984 -21.453 -27.844 1 91.06 97 SER B C 1
ATOM 3258 O O . SER B 1 97 ? -17.156 -21.797 -27.984 1 91.06 97 SER B O 1
ATOM 3260 N N . LYS B 1 98 ? -15.016 -22.109 -28.422 1 88.94 98 LYS B N 1
ATOM 3261 C CA . LYS B 1 98 ? -15.234 -23.234 -29.312 1 88.94 98 LYS B CA 1
ATOM 3262 C C . LYS B 1 98 ? -15.656 -24.484 -28.547 1 88.94 98 LYS B C 1
ATOM 3264 O O . LYS B 1 98 ? -16.141 -25.453 -29.125 1 88.94 98 LYS B O 1
ATOM 3269 N N . LEU B 1 99 ? -15.406 -24.438 -27.25 1 94.19 99 LEU B N 1
ATOM 3270 C CA . LEU B 1 99 ? -15.82 -25.562 -26.406 1 94.19 99 LEU B CA 1
ATOM 3271 C C . LEU B 1 99 ? -17.312 -25.484 -26.125 1 94.19 99 LEU B C 1
ATOM 3273 O O . LEU B 1 99 ? -17.766 -24.719 -25.266 1 94.19 99 LEU B O 1
ATOM 3277 N N . TYR B 1 100 ? -18.125 -26.391 -26.703 1 91.5 100 TYR B N 1
ATOM 3278 C CA . TYR B 1 100 ? -19.578 -26.328 -26.688 1 91.5 100 TYR B CA 1
ATOM 3279 C C . TYR B 1 100 ? -20.125 -26.578 -25.281 1 91.5 100 TYR B C 1
ATOM 3281 O O . TYR B 1 100 ? -21.234 -26.141 -24.953 1 91.5 100 TYR B O 1
ATOM 3289 N N . ASN B 1 101 ? -19.422 -27.25 -24.5 1 94.62 101 ASN B N 1
ATOM 3290 C CA . ASN B 1 101 ? -19.922 -27.609 -23.188 1 94.62 101 ASN B CA 1
ATOM 3291 C C . ASN B 1 101 ? -19.391 -26.672 -22.109 1 94.62 101 ASN B C 1
ATOM 3293 O O . ASN B 1 101 ? -19.625 -26.891 -20.906 1 94.62 101 ASN B O 1
ATOM 3297 N N . MET B 1 102 ? -18.688 -25.672 -22.469 1 95.25 102 MET B N 1
ATOM 3298 C CA . MET B 1 102 ? -18.25 -24.656 -21.5 1 95.25 102 MET B CA 1
ATOM 3299 C C . MET B 1 102 ? -19.359 -23.641 -21.25 1 95.25 102 MET B C 1
ATOM 3301 O O . MET B 1 102 ? -19.844 -23 -22.188 1 95.25 102 MET B O 1
ATOM 3305 N N . GLN B 1 103 ? -19.688 -23.391 -20.062 1 95.19 103 GLN B N 1
ATOM 3306 C CA . GLN B 1 103 ? -20.828 -22.547 -19.734 1 95.19 103 GLN B CA 1
ATOM 3307 C C . GLN B 1 103 ? -20.359 -21.141 -19.328 1 95.19 103 GLN B C 1
ATOM 3309 O O . GLN B 1 103 ? -20.953 -20.156 -19.766 1 95.19 103 GLN B O 1
ATOM 3314 N N . ASN B 1 104 ? -19.438 -21.109 -18.484 1 95.44 104 ASN B N 1
ATOM 3315 C CA . ASN B 1 104 ? -18.859 -19.844 -18.031 1 95.44 104 ASN B CA 1
ATOM 3316 C C . ASN B 1 104 ? -17.344 -19.859 -18.062 1 95.44 104 ASN B C 1
ATOM 3318 O O . ASN B 1 104 ? -16.734 -20.922 -18 1 95.44 104 ASN B O 1
ATOM 3322 N N . PHE B 1 105 ? -16.781 -18.672 -18.234 1 96.56 105 PHE B N 1
ATOM 3323 C CA . PHE B 1 105 ? -15.328 -18.562 -18.359 1 96.56 105 PHE B CA 1
ATOM 3324 C C . PHE B 1 105 ? -14.82 -17.344 -17.578 1 96.56 105 PHE B C 1
ATOM 3326 O O . PHE B 1 105 ? -15.289 -16.234 -17.781 1 96.56 105 PHE B O 1
ATOM 3333 N N . GLU B 1 106 ? -13.906 -17.578 -16.594 1 96.56 106 GLU B N 1
ATOM 3334 C CA . GLU B 1 106 ? -13.289 -16.5 -15.812 1 96.56 106 GLU B CA 1
ATOM 3335 C C . GLU B 1 106 ? -11.766 -16.609 -15.844 1 96.56 106 GLU B C 1
ATOM 3337 O O . GLU B 1 106 ? -11.211 -17.703 -15.82 1 96.56 106 GLU B O 1
ATOM 3342 N N . ILE B 1 107 ? -11.086 -15.438 -15.914 1 97.12 107 ILE B N 1
ATOM 3343 C CA . ILE B 1 107 ? -9.633 -15.367 -15.766 1 97.12 107 ILE B CA 1
ATOM 3344 C C . ILE B 1 107 ? -9.273 -14.344 -14.688 1 97.12 107 ILE B C 1
ATOM 3346 O O . ILE B 1 107 ? -10.047 -13.43 -14.406 1 97.12 107 ILE B O 1
ATOM 3350 N N . GLU B 1 108 ? -8.156 -14.508 -14.078 1 97.31 108 GLU B N 1
ATOM 3351 C CA . GLU B 1 108 ? -7.637 -13.562 -13.094 1 97.31 108 GLU B CA 1
ATOM 3352 C C . GLU B 1 108 ? -6.117 -13.633 -13.008 1 97.31 108 GLU B C 1
ATOM 3354 O O . GLU B 1 108 ? -5.516 -14.648 -13.367 1 97.31 108 GLU B O 1
ATOM 3359 N N . ASN B 1 109 ? -5.512 -12.523 -12.641 1 95.75 109 ASN B N 1
ATOM 3360 C CA . ASN B 1 109 ? -4.082 -12.523 -12.344 1 95.75 109 ASN B CA 1
ATOM 3361 C C . ASN B 1 109 ? -3.734 -13.555 -11.273 1 95.75 109 ASN B C 1
ATOM 3363 O O . ASN B 1 109 ? -4.48 -13.727 -10.305 1 95.75 109 ASN B O 1
ATOM 3367 N N . ASP B 1 110 ? -2.598 -14.117 -11.375 1 94.88 110 ASP B N 1
ATOM 3368 C CA . ASP B 1 110 ? -2.195 -15.211 -10.5 1 94.88 110 ASP B CA 1
ATOM 3369 C C . ASP B 1 110 ? -2.125 -14.758 -9.047 1 94.88 110 ASP B C 1
ATOM 3371 O O . ASP B 1 110 ? -2.656 -15.422 -8.156 1 94.88 110 ASP B O 1
ATOM 3375 N N . GLY B 1 111 ? -1.413 -13.664 -8.766 1 95.5 111 GLY B N 1
ATOM 3376 C CA . GLY B 1 111 ? -1.348 -13.156 -7.406 1 95.5 111 GLY B CA 1
ATOM 3377 C C . GLY B 1 111 ? -2.709 -12.805 -6.836 1 95.5 111 GLY B C 1
ATOM 3378 O O . GLY B 1 111 ? -3.014 -13.141 -5.691 1 95.5 111 GLY B O 1
ATOM 3379 N N . LYS B 1 112 ? -3.531 -12.18 -7.609 1 97.69 112 LYS B N 1
ATOM 3380 C CA . LYS B 1 112 ? -4.879 -11.789 -7.207 1 97.69 112 LYS B CA 1
ATOM 3381 C C . LYS B 1 112 ? -5.777 -13.008 -7.016 1 97.69 112 LYS B C 1
ATOM 3383 O O . LYS B 1 112 ? -6.555 -13.07 -6.062 1 97.69 112 LYS B O 1
ATOM 3388 N N . SER B 1 113 ? -5.629 -13.922 -7.91 1 98.3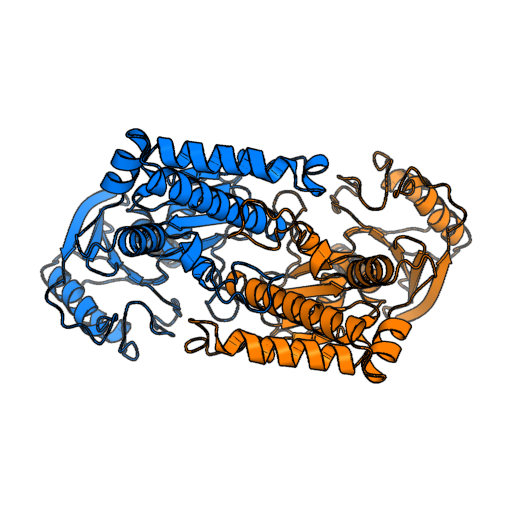1 113 SER B N 1
ATOM 3389 C CA . SER B 1 113 ? -6.41 -15.148 -7.789 1 98.31 113 SER B CA 1
ATOM 3390 C C . SER B 1 113 ? -6.07 -15.891 -6.5 1 98.31 113 SER B C 1
ATOM 3392 O O . SER B 1 113 ? -6.969 -16.359 -5.793 1 98.31 113 SER B O 1
ATOM 3394 N N . ALA B 1 114 ? -4.781 -15.977 -6.242 1 98.19 114 ALA B N 1
ATOM 3395 C CA . ALA B 1 114 ? -4.348 -16.656 -5.023 1 98.19 114 ALA B CA 1
ATOM 3396 C C . ALA B 1 114 ? -4.891 -15.945 -3.783 1 98.19 114 ALA B C 1
ATOM 3398 O O . ALA B 1 114 ? -5.391 -16.594 -2.859 1 98.19 114 ALA B O 1
ATOM 3399 N N . ALA B 1 115 ? -4.816 -14.656 -3.756 1 98.75 115 ALA B N 1
ATOM 3400 C CA . ALA B 1 115 ? -5.332 -13.891 -2.627 1 98.75 115 ALA B CA 1
ATOM 3401 C C . ALA B 1 115 ? -6.832 -14.109 -2.455 1 98.75 115 ALA B C 1
ATOM 3403 O O . ALA B 1 115 ? -7.309 -14.328 -1.338 1 98.75 115 ALA B O 1
ATOM 3404 N N . PHE B 1 116 ? -7.523 -14.031 -3.568 1 98.75 116 PHE B N 1
ATOM 3405 C CA . PHE B 1 116 ? -8.969 -14.219 -3.531 1 98.75 116 PHE B CA 1
ATOM 3406 C C . PHE B 1 116 ? -9.328 -15.617 -3.043 1 98.75 116 PHE B C 1
ATOM 3408 O O . PHE B 1 116 ? -10.234 -15.781 -2.229 1 98.75 116 PHE B O 1
ATOM 3415 N N . GLY B 1 117 ? -8.594 -16.578 -3.559 1 98.75 117 GLY B N 1
ATOM 3416 C CA . GLY B 1 117 ? -8.781 -17.953 -3.102 1 98.75 117 GLY B CA 1
ATOM 3417 C C . GLY B 1 117 ? -8.586 -18.109 -1.606 1 98.75 117 GLY B C 1
ATOM 3418 O O . GLY B 1 117 ? -9.445 -18.672 -0.918 1 98.75 117 GLY B O 1
ATOM 3419 N N . GLU B 1 118 ? -7.473 -17.625 -1.075 1 98.69 118 GLU B N 1
ATOM 3420 C CA . GLU B 1 118 ? -7.164 -17.703 0.349 1 98.69 118 GLU B CA 1
ATOM 3421 C C . GLU B 1 118 ? -8.219 -17 1.188 1 98.69 118 GLU B C 1
ATOM 3423 O O . GLU B 1 118 ? -8.625 -17.5 2.238 1 98.69 118 GLU B O 1
ATOM 3428 N N . PHE B 1 119 ? -8.641 -15.891 0.707 1 98.69 119 PHE B N 1
ATOM 3429 C CA . PHE B 1 119 ? -9.609 -15.062 1.405 1 98.69 119 PHE B CA 1
ATOM 3430 C C . PHE B 1 119 ? -10.961 -15.766 1.492 1 98.69 119 PHE B C 1
ATOM 3432 O O . PHE B 1 119 ? -11.531 -15.898 2.578 1 98.69 119 PHE B O 1
ATOM 3439 N N . LYS B 1 120 ? -11.445 -16.203 0.389 1 98.44 120 LYS B N 1
ATOM 3440 C CA . LYS B 1 120 ? -12.766 -16.828 0.331 1 98.44 120 LYS B CA 1
ATOM 3441 C C . LYS B 1 120 ? -12.766 -18.172 1.049 1 98.44 120 LYS B C 1
ATOM 3443 O O . LYS B 1 120 ? -13.75 -18.531 1.689 1 98.44 120 LYS B O 1
ATOM 3448 N N . PHE B 1 121 ? -11.672 -18.922 0.929 1 98.31 121 PHE B N 1
ATOM 3449 C CA . PHE B 1 121 ? -11.562 -20.234 1.56 1 98.31 121 PHE B CA 1
ATOM 3450 C C . PHE B 1 121 ? -11.719 -20.125 3.072 1 98.31 121 PHE B C 1
ATOM 3452 O O . PHE B 1 121 ? -12.289 -21 3.709 1 98.31 121 PHE B O 1
ATOM 3459 N N . ARG B 1 122 ? -11.203 -19.094 3.66 1 97.56 122 ARG B N 1
ATOM 3460 C CA . ARG B 1 122 ? -11.242 -18.875 5.105 1 97.56 122 ARG B CA 1
ATOM 3461 C C . ARG B 1 122 ? -12.664 -18.562 5.57 1 97.56 122 ARG B C 1
ATOM 3463 O O . ARG B 1 122 ? -13.016 -18.828 6.723 1 97.56 122 ARG B O 1
ATOM 3470 N N . ASN B 1 123 ? -13.398 -17.984 4.719 1 96.25 123 ASN B N 1
ATOM 3471 C CA . ASN B 1 123 ? -14.789 -17.672 5.027 1 96.25 123 ASN B CA 1
ATOM 3472 C C . ASN B 1 123 ? -14.922 -17.016 6.406 1 96.25 123 ASN B C 1
ATOM 3474 O O . ASN B 1 123 ? -15.75 -17.438 7.215 1 96.25 123 ASN B O 1
ATOM 3478 N N . ASP B 1 124 ? -14.031 -16.156 6.785 1 96.62 124 ASP B N 1
ATOM 3479 C CA . ASP B 1 124 ? -14.008 -15.453 8.062 1 96.62 124 ASP B CA 1
ATOM 3480 C C . ASP B 1 124 ? -14.633 -14.062 7.93 1 96.62 124 ASP B C 1
ATOM 3482 O O . ASP B 1 124 ? -14.055 -13.172 7.305 1 96.62 124 ASP B O 1
ATOM 3486 N N . PRO B 1 125 ? -15.781 -13.82 8.5 1 95.12 125 PRO B N 1
ATOM 3487 C CA . PRO B 1 125 ? -16.453 -12.523 8.367 1 95.12 125 PRO B CA 1
ATOM 3488 C C . PRO B 1 125 ? -15.688 -11.391 9.031 1 95.12 125 PRO B C 1
ATOM 3490 O O . PRO B 1 125 ? -15.953 -10.211 8.758 1 95.12 125 PRO B O 1
ATOM 3493 N N . LYS B 1 126 ? -14.766 -11.656 9.883 1 94.75 126 LYS B N 1
ATOM 3494 C CA . LYS B 1 126 ? -13.977 -10.641 10.57 1 94.75 126 LYS B CA 1
ATOM 3495 C C . LYS B 1 126 ? -12.797 -10.188 9.711 1 94.75 126 LYS B C 1
ATOM 3497 O O . LYS B 1 126 ? -12.164 -9.172 10.008 1 94.75 126 LYS B O 1
ATOM 3502 N N . LEU B 1 127 ? -12.531 -10.93 8.703 1 96.38 127 LEU B N 1
ATOM 3503 C CA . LEU B 1 127 ? -11.453 -10.586 7.785 1 96.38 127 LEU B CA 1
ATOM 3504 C C . LEU B 1 127 ? -11.938 -9.594 6.73 1 96.38 127 LEU B C 1
ATOM 3506 O O . LEU B 1 127 ? -12.703 -9.961 5.836 1 96.38 127 LEU B O 1
ATOM 3510 N N . ILE B 1 128 ? -11.5 -8.359 6.816 1 97.19 128 ILE B N 1
ATOM 3511 C CA . ILE B 1 128 ? -11.992 -7.277 5.965 1 97.19 128 ILE B CA 1
ATOM 3512 C C . ILE B 1 128 ? -10.883 -6.828 5.012 1 97.19 128 ILE B C 1
ATOM 3514 O O . ILE B 1 128 ? -11.133 -6.602 3.826 1 97.19 128 ILE B O 1
ATOM 3518 N N . ASN B 1 129 ? -9.734 -6.672 5.527 1 97.88 129 ASN B N 1
ATOM 3519 C CA . ASN B 1 129 ? -8.539 -6.32 4.766 1 97.88 129 ASN B CA 1
ATOM 3520 C C . ASN B 1 129 ? -7.48 -7.414 4.848 1 97.88 129 ASN B C 1
ATOM 3522 O O . ASN B 1 129 ? -7.09 -7.828 5.941 1 97.88 129 ASN B O 1
ATOM 3526 N N . PHE B 1 130 ? -7.082 -7.918 3.672 1 98.31 130 PHE B N 1
ATOM 3527 C CA . PHE B 1 130 ? -6.293 -9.141 3.578 1 98.31 130 PHE B CA 1
ATOM 3528 C C . PHE B 1 130 ? -5.23 -9.023 2.49 1 98.31 130 PHE B C 1
ATOM 3530 O O . PHE B 1 130 ? -5.484 -8.438 1.433 1 98.31 130 PHE B O 1
ATOM 3537 N N . ILE B 1 131 ? -3.998 -9.5 2.791 1 98.69 131 ILE B N 1
ATOM 3538 C CA . ILE B 1 131 ? -2.941 -9.57 1.787 1 98.69 131 ILE B CA 1
ATOM 3539 C C . ILE B 1 131 ? -2.404 -11 1.702 1 98.69 131 ILE B C 1
ATOM 3541 O O . ILE B 1 131 ? -2.234 -11.664 2.725 1 98.69 131 ILE B O 1
ATOM 3545 N N . HIS B 1 132 ? -2.27 -11.469 0.512 1 98.75 132 HIS B N 1
ATOM 3546 C CA . HIS B 1 132 ? -1.569 -12.727 0.268 1 98.75 132 HIS B CA 1
ATOM 3547 C C . HIS B 1 132 ? -0.317 -12.508 -0.573 1 98.75 132 HIS B C 1
ATOM 3549 O O . HIS B 1 132 ? -0.375 -11.859 -1.623 1 98.75 132 HIS B O 1
ATOM 3555 N N . ILE B 1 133 ? 0.781 -12.969 -0.075 1 98.31 133 ILE B N 1
ATOM 3556 C CA . ILE B 1 133 ? 1.996 -12.93 -0.881 1 98.31 133 ILE B CA 1
ATOM 3557 C C . ILE B 1 133 ? 2.453 -14.352 -1.196 1 98.31 133 ILE B C 1
ATOM 3559 O O . ILE B 1 133 ? 2.25 -15.266 -0.395 1 98.31 133 ILE B O 1
ATOM 3563 N N . THR B 1 134 ? 2.965 -14.523 -2.348 1 96.06 134 THR B N 1
ATOM 3564 C CA . THR B 1 134 ? 3.545 -15.789 -2.779 1 96.06 134 THR B CA 1
ATOM 3565 C C . THR B 1 134 ? 5.047 -15.648 -3 1 96.06 134 THR B C 1
ATOM 3567 O O . THR B 1 134 ? 5.488 -14.852 -3.832 1 96.06 134 THR B O 1
ATOM 3570 N N . ILE B 1 135 ? 5.789 -16.422 -2.262 1 95.88 135 ILE B N 1
ATOM 3571 C CA . ILE B 1 135 ? 7.242 -16.422 -2.418 1 95.88 135 ILE B CA 1
ATOM 3572 C C . ILE B 1 135 ? 7.664 -17.562 -3.34 1 95.88 135 ILE B C 1
ATOM 3574 O O . ILE B 1 135 ? 7.66 -18.719 -2.938 1 95.88 135 ILE B O 1
ATOM 3578 N N . GLY B 1 136 ? 8.016 -17.266 -4.527 1 90.88 136 GLY B N 1
ATOM 3579 C CA . GLY B 1 136 ? 8.539 -18.172 -5.543 1 90.88 136 GLY B CA 1
ATOM 3580 C C . GLY B 1 136 ? 9.781 -17.641 -6.227 1 90.88 136 GLY B C 1
ATOM 3581 O O . GLY B 1 136 ? 10.742 -17.219 -5.562 1 90.88 136 GLY B O 1
ATOM 3582 N N . SER B 1 137 ? 9.695 -17.594 -7.617 1 84.69 137 SER B N 1
ATOM 3583 C CA . SER B 1 137 ? 10.797 -16.969 -8.336 1 84.69 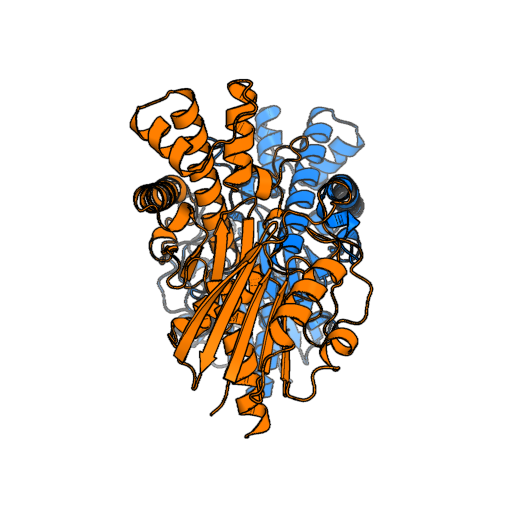137 SER B CA 1
ATOM 3584 C C . SER B 1 137 ? 10.938 -15.492 -7.945 1 84.69 137 SER B C 1
ATOM 3586 O O . SER B 1 137 ? 12.047 -14.977 -7.836 1 84.69 137 SER B O 1
ATOM 3588 N N . ALA B 1 138 ? 9.82 -14.891 -7.832 1 88.56 138 ALA B N 1
ATOM 3589 C CA . ALA B 1 138 ? 9.75 -13.508 -7.355 1 88.56 138 ALA B CA 1
ATOM 3590 C C . ALA B 1 138 ? 8.734 -13.367 -6.227 1 88.56 138 ALA B C 1
ATOM 3592 O O . ALA B 1 138 ? 8.641 -14.242 -5.355 1 88.56 138 ALA B O 1
ATOM 3593 N N . LEU B 1 139 ? 8.102 -12.195 -6.129 1 93.38 139 LEU B N 1
ATOM 3594 C CA . LEU B 1 139 ? 7.125 -11.914 -5.086 1 93.38 139 LEU B CA 1
ATOM 3595 C C . LEU B 1 139 ? 5.754 -11.625 -5.691 1 93.38 139 LEU B C 1
ATOM 3597 O O . LEU B 1 139 ? 5.543 -10.57 -6.293 1 93.38 139 LEU B O 1
ATOM 3601 N N . GLY B 1 140 ? 4.836 -12.602 -5.613 1 94 140 GLY B N 1
ATOM 3602 C CA . GLY B 1 140 ? 3.447 -12.344 -5.957 1 94 140 GLY B CA 1
ATOM 3603 C C . GLY B 1 140 ? 2.666 -11.688 -4.828 1 94 140 GLY B C 1
ATOM 3604 O O . GLY B 1 140 ? 2.955 -11.922 -3.652 1 94 140 GLY B O 1
ATOM 3605 N N . CYS B 1 141 ? 1.666 -10.977 -5.234 1 97.38 141 CYS B N 1
ATOM 3606 C CA . CYS B 1 141 ? 0.907 -10.266 -4.211 1 97.38 141 CYS B CA 1
ATOM 3607 C C . CYS B 1 141 ? -0.518 -9.992 -4.68 1 97.38 141 CYS B C 1
ATOM 3609 O O . CYS B 1 141 ? -0.739 -9.664 -5.848 1 97.38 141 CYS B O 1
ATOM 3611 N N . GLY B 1 142 ? -1.449 -10.227 -3.879 1 98.5 142 GLY B N 1
ATOM 3612 C CA . GLY B 1 142 ? -2.838 -9.812 -4.027 1 98.5 142 GLY B CA 1
ATOM 3613 C C . GLY B 1 142 ? -3.404 -9.164 -2.779 1 98.5 142 GLY B C 1
ATOM 3614 O O . GLY B 1 142 ? -3.018 -9.516 -1.661 1 98.5 142 GLY B O 1
ATOM 3615 N N . ILE B 1 143 ? -4.305 -8.25 -2.986 1 98.75 143 ILE B N 1
ATOM 3616 C CA . ILE B 1 143 ? -4.809 -7.438 -1.882 1 98.75 143 ILE B CA 1
ATOM 3617 C C . ILE B 1 143 ? -6.336 -7.48 -1.863 1 98.75 143 ILE B C 1
ATOM 3619 O O . ILE B 1 143 ? -6.977 -7.359 -2.908 1 98.75 143 ILE B O 1
ATOM 3623 N N . ILE B 1 144 ? -6.879 -7.77 -0.73 1 98.62 144 ILE B N 1
ATOM 3624 C CA . ILE B 1 144 ? -8.305 -7.617 -0.451 1 98.62 144 ILE B CA 1
ATOM 3625 C C . ILE B 1 144 ? -8.523 -6.379 0.414 1 98.62 144 ILE B C 1
ATOM 3627 O O . ILE B 1 144 ? -7.926 -6.242 1.483 1 98.62 144 ILE B O 1
ATOM 3631 N N . ILE B 1 145 ? -9.297 -5.461 -0.03 1 98.25 145 ILE B N 1
ATOM 3632 C CA . ILE B 1 145 ? -9.648 -4.258 0.716 1 98.25 145 ILE B CA 1
ATOM 3633 C C . ILE B 1 145 ? -11.164 -4.176 0.87 1 98.25 145 ILE B C 1
ATOM 3635 O O . ILE B 1 145 ? -11.906 -4.254 -0.117 1 98.25 145 ILE B O 1
ATOM 3639 N N . ASN B 1 146 ? -11.633 -4.023 2.111 1 96.62 146 ASN B N 1
ATOM 3640 C CA . ASN B 1 146 ? -13.062 -3.979 2.404 1 96.62 146 ASN B CA 1
ATOM 3641 C C . ASN B 1 146 ? -13.797 -5.191 1.838 1 96.62 146 ASN B C 1
ATOM 3643 O O . ASN B 1 146 ? -14.812 -5.051 1.161 1 96.62 146 ASN B O 1
ATOM 3647 N N . SER B 1 147 ? -13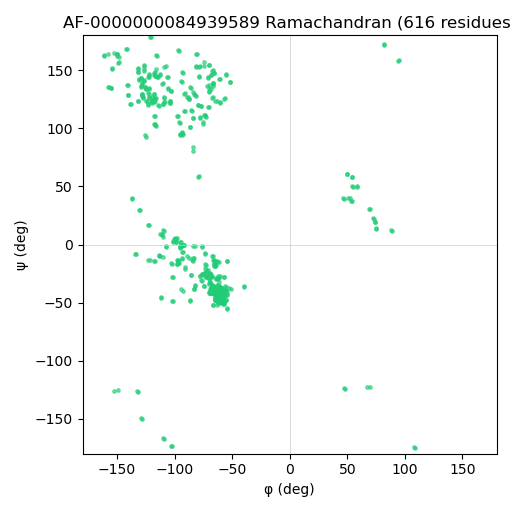.164 -6.328 1.894 1 97 147 SER B N 1
ATOM 3648 C CA . SER B 1 147 ? -13.703 -7.648 1.58 1 97 147 SER B CA 1
ATOM 3649 C C . SER B 1 147 ? -13.859 -7.836 0.075 1 97 147 SER B C 1
ATOM 3651 O O . SER B 1 147 ? -14.656 -8.664 -0.371 1 97 147 SER B O 1
ATOM 3653 N N . LYS B 1 148 ? -13.156 -7.023 -0.684 1 96.81 148 LYS B N 1
ATOM 3654 C CA . LYS B 1 148 ? -13.18 -7.145 -2.139 1 96.81 148 LYS B CA 1
ATOM 3655 C C . LYS B 1 148 ? -11.766 -7.188 -2.709 1 96.81 148 LYS B C 1
ATOM 3657 O O . LYS B 1 148 ? -10.867 -6.516 -2.203 1 96.81 148 LYS B O 1
ATOM 3662 N N . LEU B 1 149 ? -11.641 -7.984 -3.727 1 97.88 149 LEU B N 1
ATOM 3663 C CA . LEU B 1 149 ? -10.359 -8.008 -4.422 1 97.88 149 LEU B CA 1
ATOM 3664 C C . LEU B 1 149 ? -10.023 -6.637 -4.992 1 97.88 149 LEU B C 1
ATOM 3666 O O . LEU B 1 149 ? -10.82 -6.055 -5.73 1 97.88 149 LEU B O 1
ATOM 3670 N N . TYR B 1 150 ? -8.922 -6.102 -4.605 1 97.94 150 TYR B N 1
ATOM 3671 C CA . TYR B 1 150 ? -8.484 -4.789 -5.07 1 97.94 150 TYR B CA 1
ATOM 3672 C C . TYR B 1 150 ? -7.613 -4.914 -6.316 1 97.94 150 TYR B C 1
ATOM 3674 O O . TYR B 1 150 ? -6.52 -5.48 -6.262 1 97.94 150 TYR B O 1
ATOM 3682 N N . LYS B 1 151 ? -8.062 -4.41 -7.41 1 95.88 151 LYS B N 1
ATOM 3683 C CA . LYS B 1 151 ? -7.359 -4.602 -8.672 1 95.88 151 LYS B CA 1
ATOM 3684 C C . LYS B 1 151 ? -6.582 -3.35 -9.07 1 95.88 151 LYS B C 1
ATOM 3686 O O . LYS B 1 151 ? -5.699 -3.402 -9.93 1 95.88 151 LYS B O 1
ATOM 3691 N N . GLY B 1 152 ? -6.926 -2.186 -8.406 1 94.38 152 GLY B N 1
ATOM 3692 C CA . GLY B 1 152 ? -6.332 -0.917 -8.797 1 94.38 152 GLY B CA 1
ATOM 3693 C C . GLY B 1 152 ? -7.012 -0.287 -10 1 94.38 152 GLY B C 1
ATOM 3694 O O . GLY B 1 152 ? -7.902 -0.888 -10.602 1 94.38 152 GLY B O 1
ATOM 3695 N N . SER B 1 153 ? -6.645 0.918 -10.312 1 92.5 153 SER B N 1
ATOM 3696 C CA . SER B 1 153 ? -7.301 1.691 -11.367 1 92.5 153 SER B CA 1
ATOM 3697 C C . SER B 1 153 ? -6.98 1.129 -12.742 1 92.5 153 SER B C 1
ATOM 3699 O O . SER B 1 153 ? -7.789 1.246 -13.672 1 92.5 153 SER B O 1
ATOM 3701 N N . ASN B 1 154 ? -5.84 0.49 -12.875 1 90.38 154 ASN B N 1
ATOM 3702 C CA . ASN B 1 154 ? -5.402 -0.042 -14.156 1 90.38 154 ASN B CA 1
ATOM 3703 C C . ASN B 1 154 ? -5.145 -1.544 -14.086 1 90.38 154 ASN B C 1
ATOM 3705 O O . ASN B 1 154 ? -4.371 -2.086 -14.875 1 90.38 154 ASN B O 1
ATOM 3709 N N . PHE B 1 155 ? -5.668 -2.172 -13.031 1 92.12 155 PHE B N 1
ATOM 3710 C CA . PHE B 1 155 ? -5.559 -3.609 -12.812 1 92.12 155 PHE B CA 1
ATOM 3711 C C . PHE B 1 155 ? -4.145 -3.984 -12.383 1 92.12 155 PHE B C 1
ATOM 3713 O O . PHE B 1 155 ? -3.727 -5.133 -12.547 1 92.12 155 PHE B O 1
ATOM 3720 N N . GLU B 1 156 ? -3.406 -3.018 -11.852 1 92.25 156 GLU B N 1
ATOM 3721 C CA . GLU B 1 156 ? -1.994 -3.262 -11.57 1 92.25 156 GLU B CA 1
ATOM 3722 C C . GLU B 1 156 ? -1.728 -3.297 -10.07 1 92.25 156 GLU B C 1
ATOM 3724 O O . GLU B 1 156 ? -0.572 -3.318 -9.633 1 92.25 156 GLU B O 1
ATOM 3729 N N . ALA B 1 157 ? -2.803 -3.299 -9.297 1 95.44 157 ALA B N 1
ATOM 3730 C CA . ALA B 1 157 ? -2.582 -3.381 -7.859 1 95.44 157 ALA B CA 1
ATOM 3731 C C . ALA B 1 157 ? -1.863 -4.672 -7.488 1 95.44 157 ALA B C 1
ATOM 3733 O O . ALA B 1 157 ? -2.121 -5.727 -8.078 1 95.44 157 ALA B O 1
ATOM 3734 N N . GLY B 1 158 ? -0.976 -4.574 -6.535 1 95.12 158 GLY B N 1
ATOM 3735 C CA . GLY B 1 158 ? -0.312 -5.762 -6.02 1 95.12 158 GLY B CA 1
ATOM 3736 C C . GLY B 1 158 ? 0.952 -6.117 -6.781 1 95.12 158 GLY B C 1
ATOM 3737 O O . GLY B 1 158 ? 1.495 -7.211 -6.621 1 95.12 158 GLY B O 1
ATOM 3738 N N . GLN B 1 159 ? 1.416 -5.238 -7.602 1 91.88 159 GLN B N 1
ATOM 3739 C CA . GLN B 1 159 ? 2.693 -5.457 -8.273 1 91.88 159 GLN B CA 1
ATOM 3740 C C . GLN B 1 159 ? 3.863 -5.133 -7.348 1 91.88 159 GLN B C 1
ATOM 3742 O O . GLN B 1 159 ? 4.766 -4.379 -7.715 1 91.88 159 GLN B O 1
ATOM 3747 N N . ALA B 1 160 ? 3.896 -5.801 -6.258 1 93.69 160 ALA B N 1
ATOM 3748 C CA . ALA B 1 160 ? 4.848 -5.512 -5.188 1 93.69 160 ALA B CA 1
ATOM 3749 C C . ALA B 1 160 ? 6.27 -5.883 -5.602 1 93.69 160 ALA B C 1
ATOM 3751 O O . ALA B 1 160 ? 7.238 -5.293 -5.117 1 93.69 160 ALA B O 1
ATOM 3752 N N . SER B 1 161 ? 6.398 -6.859 -6.48 1 92.06 161 SER B N 1
ATOM 3753 C CA . SER B 1 161 ? 7.707 -7.309 -6.945 1 92.06 161 SER B CA 1
ATOM 3754 C C . SER B 1 161 ? 8.5 -6.16 -7.555 1 92.06 161 SER B C 1
ATOM 3756 O O . SER B 1 161 ? 9.734 -6.16 -7.512 1 92.06 161 SER B O 1
ATOM 3758 N N . GLY B 1 162 ? 7.801 -5.223 -8.07 1 91.38 162 GLY B N 1
ATOM 3759 C CA . GLY B 1 162 ? 8.453 -4.129 -8.781 1 91.38 162 GLY B CA 1
ATOM 3760 C C . GLY B 1 162 ? 8.773 -2.945 -7.883 1 91.38 162 GLY B C 1
ATOM 3761 O O . GLY B 1 162 ? 9.375 -1.971 -8.328 1 91.38 162 GLY B O 1
ATOM 3762 N N . MET B 1 163 ? 8.461 -2.977 -6.633 1 94.56 163 MET B N 1
ATOM 3763 C CA . MET B 1 163 ? 8.773 -1.896 -5.703 1 94.56 163 MET B CA 1
ATOM 3764 C C . MET B 1 163 ? 10.281 -1.803 -5.469 1 94.56 163 MET B C 1
ATOM 3766 O O . MET B 1 163 ? 10.969 -2.82 -5.445 1 94.56 163 MET B O 1
ATOM 3770 N N . PHE B 1 164 ? 10.742 -0.615 -5.281 1 96.12 164 PHE B N 1
ATOM 3771 C CA . PHE B 1 164 ? 12.148 -0.444 -4.934 1 96.12 164 PHE B CA 1
ATOM 3772 C C . PHE B 1 164 ? 12.445 -1.027 -3.557 1 96.12 164 PHE B C 1
ATOM 3774 O O . PHE B 1 164 ? 11.68 -0.819 -2.613 1 96.12 164 PHE B O 1
ATOM 3781 N N . SER B 1 165 ? 13.57 -1.689 -3.467 1 97.06 165 SER B N 1
ATOM 3782 C CA . SER B 1 165 ? 13.984 -2.271 -2.193 1 97.06 165 SER B CA 1
ATOM 3783 C C . SER B 1 165 ? 14.516 -1.204 -1.246 1 97.06 165 SER B C 1
ATOM 3785 O O . SER B 1 165 ? 14.508 -1.386 -0.027 1 97.06 165 SER B O 1
ATOM 3787 N N . SER B 1 166 ? 14.992 -0.153 -1.819 1 97.38 166 SER B N 1
ATOM 3788 C CA . SER B 1 166 ? 15.531 0.948 -1.028 1 97.38 166 SER B CA 1
ATOM 3789 C C . SER B 1 166 ? 15.156 2.299 -1.63 1 97.38 166 SER B C 1
ATOM 3791 O O . SER B 1 166 ? 15.398 2.545 -2.812 1 97.38 166 SER B O 1
ATOM 3793 N N . ILE B 1 167 ? 14.609 3.154 -0.788 1 96.62 167 ILE B N 1
ATOM 3794 C CA . ILE B 1 167 ? 14.297 4.492 -1.283 1 96.62 167 ILE B CA 1
ATOM 3795 C C . ILE B 1 167 ? 15.406 5.461 -0.89 1 96.62 167 ILE B C 1
ATOM 3797 O O . ILE B 1 167 ? 15.492 6.566 -1.423 1 96.62 167 ILE B O 1
ATOM 3801 N N . ASN B 1 168 ? 16.234 5.098 0.044 1 96 168 ASN B N 1
ATOM 3802 C CA . ASN B 1 168 ? 17.203 6.055 0.583 1 96 168 ASN B CA 1
ATOM 3803 C C . ASN B 1 168 ? 18.578 5.863 -0.024 1 96 168 ASN B C 1
ATOM 3805 O O . ASN B 1 168 ? 19.562 6.453 0.445 1 96 168 ASN B O 1
ATOM 3809 N N . ASP B 1 169 ? 18.766 4.977 -1.012 1 94.94 169 ASP B N 1
ATOM 3810 C CA . ASP B 1 169 ? 19.938 4.852 -1.875 1 94.94 169 ASP B CA 1
ATOM 3811 C C . ASP B 1 169 ? 19.578 5.113 -3.334 1 94.94 169 ASP B C 1
ATOM 3813 O O . ASP B 1 169 ? 19.078 4.227 -4.023 1 94.94 169 ASP B O 1
ATOM 3817 N N . LYS B 1 170 ? 19.938 6.309 -3.797 1 91.81 170 LYS B N 1
ATOM 3818 C CA . LYS B 1 170 ? 19.5 6.742 -5.121 1 91.81 170 LYS B CA 1
ATOM 3819 C C . LYS B 1 170 ? 20.094 5.863 -6.215 1 91.81 170 LYS B C 1
ATOM 3821 O O . LYS B 1 170 ? 19.594 5.82 -7.336 1 91.81 170 LYS B O 1
ATOM 3826 N N . ASN B 1 171 ? 21.141 5.16 -5.859 1 93.06 171 ASN B N 1
ATOM 3827 C CA . ASN B 1 171 ? 21.844 4.348 -6.855 1 93.06 171 ASN B CA 1
ATOM 3828 C C . ASN B 1 171 ? 21.375 2.895 -6.812 1 93.06 171 ASN B C 1
ATOM 3830 O O . ASN B 1 171 ? 21.703 2.111 -7.707 1 93.06 171 ASN B O 1
ATOM 3834 N N . ASP B 1 172 ? 20.703 2.525 -5.746 1 92.88 172 ASP B N 1
ATOM 3835 C CA . ASP B 1 172 ? 20.188 1.164 -5.656 1 92.88 172 ASP B CA 1
ATOM 3836 C C . ASP B 1 172 ? 18.938 0.993 -6.52 1 92.88 172 ASP B C 1
ATOM 3838 O O . ASP B 1 172 ? 17.906 1.631 -6.27 1 92.88 172 ASP B O 1
ATOM 3842 N N . LYS B 1 173 ? 19.062 0.098 -7.453 1 90.81 173 LYS B N 1
ATOM 3843 C CA . LYS B 1 173 ? 17.953 -0.113 -8.383 1 90.81 173 LYS B CA 1
ATOM 3844 C C . LYS B 1 173 ? 17.281 -1.458 -8.133 1 90.81 173 LYS B C 1
ATOM 3846 O O . LYS B 1 173 ? 16.484 -1.924 -8.953 1 90.81 173 LYS B O 1
ATOM 3851 N N . SER B 1 174 ? 17.625 -2.035 -7.016 1 92.5 174 SER B N 1
ATOM 3852 C CA . SER B 1 174 ? 17.047 -3.332 -6.691 1 92.5 174 SER B CA 1
ATOM 3853 C C . SER B 1 174 ? 15.547 -3.213 -6.422 1 92.5 174 SER B C 1
ATOM 3855 O O . SER B 1 174 ? 15.07 -2.166 -5.973 1 92.5 174 SER B O 1
ATOM 3857 N N . ALA B 1 175 ? 14.844 -4.273 -6.73 1 93.62 175 ALA B N 1
ATOM 3858 C CA . ALA B 1 175 ? 13.406 -4.352 -6.504 1 93.62 175 ALA B CA 1
ATOM 3859 C C . ALA B 1 175 ? 13.07 -5.43 -5.477 1 93.62 175 ALA B C 1
ATOM 3861 O O . ALA B 1 175 ? 13.906 -6.273 -5.16 1 93.62 175 ALA B O 1
ATOM 3862 N N . TYR B 1 176 ? 11.891 -5.32 -4.957 1 95 176 TYR B N 1
ATOM 3863 C CA . TYR B 1 176 ? 11.43 -6.297 -3.977 1 95 176 TYR B CA 1
ATOM 3864 C C . TYR B 1 176 ? 11.609 -7.719 -4.496 1 95 176 TYR B C 1
ATOM 3866 O O . TYR B 1 176 ? 11.977 -8.625 -3.744 1 95 176 TYR B O 1
ATOM 3874 N N . ALA B 1 177 ? 11.375 -7.965 -5.801 1 91.88 177 ALA B N 1
ATOM 3875 C CA . ALA B 1 177 ? 11.539 -9.289 -6.402 1 91.88 177 ALA B CA 1
ATOM 3876 C C . ALA B 1 177 ? 12.938 -9.844 -6.137 1 91.88 177 ALA B C 1
ATOM 3878 O O . ALA B 1 177 ? 13.086 -11.016 -5.793 1 91.88 177 ALA B O 1
ATOM 3879 N N . LEU B 1 178 ? 13.898 -9.008 -6.262 1 92 178 LEU B N 1
ATOM 3880 C CA . LEU B 1 178 ? 15.289 -9.422 -6.172 1 92 178 LEU B CA 1
ATOM 3881 C C . LEU B 1 178 ? 15.68 -9.727 -4.727 1 92 178 LEU B C 1
ATOM 3883 O O . LEU B 1 178 ? 16.641 -10.461 -4.477 1 92 178 LEU B O 1
ATOM 3887 N N . ASP B 1 179 ? 14.93 -9.203 -3.805 1 96.19 179 ASP B N 1
ATOM 3888 C CA . ASP B 1 179 ? 15.375 -9.305 -2.42 1 96.19 179 ASP B CA 1
ATOM 3889 C C . ASP B 1 179 ? 14.445 -10.203 -1.604 1 96.19 179 ASP B C 1
ATOM 3891 O O . ASP B 1 179 ? 14.789 -10.609 -0.491 1 96.19 179 ASP B O 1
ATOM 3895 N N . THR B 1 180 ? 13.328 -10.578 -2.152 1 96.94 180 THR B N 1
ATOM 3896 C CA . THR B 1 180 ? 12.383 -11.359 -1.358 1 96.94 180 THR B CA 1
ATOM 3897 C C . THR B 1 180 ? 12.07 -12.688 -2.037 1 96.94 180 THR B C 1
ATOM 3899 O O . THR B 1 180 ? 11.516 -13.594 -1.413 1 96.94 180 THR B O 1
ATOM 3902 N N . GLY B 1 181 ? 12.406 -12.891 -3.256 1 95.62 181 GLY B N 1
ATOM 3903 C CA . GLY B 1 181 ? 12.102 -14.117 -3.975 1 95.62 181 GLY B CA 1
ATOM 3904 C C . GLY B 1 181 ? 13.047 -15.258 -3.633 1 95.62 181 GLY B C 1
ATOM 3905 O O . GLY B 1 181 ? 14.242 -15.047 -3.449 1 95.62 181 GLY B O 1
ATOM 3906 N N . LEU B 1 182 ? 12.555 -16.5 -3.59 1 95.06 182 LEU B N 1
ATOM 3907 C CA . LEU B 1 182 ? 13.391 -17.672 -3.414 1 95.06 182 LEU B CA 1
ATOM 3908 C C . LEU B 1 182 ? 14.273 -17.906 -4.637 1 95.06 182 LEU B C 1
ATOM 3910 O O . LEU B 1 182 ? 15.438 -18.281 -4.5 1 95.06 182 LEU B O 1
ATOM 3914 N N . GLY B 1 183 ? 13.641 -17.719 -5.801 1 91.88 183 GLY B N 1
ATOM 3915 C CA . GLY B 1 183 ? 14.43 -17.828 -7.016 1 91.88 183 GLY B CA 1
ATOM 3916 C C . GLY B 1 183 ? 15.641 -16.922 -7.031 1 91.88 183 GLY B C 1
ATOM 3917 O O . GLY B 1 183 ? 16.734 -17.328 -7.445 1 91.88 183 GLY B O 1
ATOM 3918 N N . THR B 1 184 ? 15.492 -15.766 -6.574 1 92.12 184 THR B N 1
ATOM 3919 C CA . THR B 1 184 ? 16.578 -14.805 -6.578 1 92.12 184 THR B CA 1
ATOM 3920 C C . THR B 1 184 ? 17.609 -15.148 -5.5 1 92.12 184 THR B C 1
ATOM 3922 O O . THR B 1 184 ? 18.812 -14.914 -5.676 1 92.12 184 THR B O 1
ATOM 3925 N N . LEU B 1 185 ? 17.156 -15.656 -4.367 1 95.75 185 LEU B N 1
ATOM 3926 C CA . LEU B 1 185 ? 18.062 -16.172 -3.352 1 95.75 185 LEU B CA 1
ATOM 3927 C C . LEU B 1 185 ? 18.984 -17.25 -3.934 1 95.75 185 LEU B C 1
ATOM 3929 O O . LEU B 1 185 ? 20.203 -17.203 -3.729 1 95.75 185 LEU B O 1
ATOM 3933 N N . ILE B 1 186 ? 18.391 -18.141 -4.625 1 95.38 186 ILE B N 1
ATOM 3934 C CA . ILE B 1 186 ? 19.125 -19.25 -5.234 1 95.38 186 ILE B CA 1
ATOM 3935 C C . ILE B 1 186 ? 20.109 -18.703 -6.266 1 95.38 186 ILE B C 1
ATOM 3937 O O . ILE B 1 186 ? 21.266 -19.125 -6.32 1 95.38 186 ILE B O 1
ATOM 3941 N N . MET B 1 187 ? 19.672 -17.766 -7.031 1 93.94 187 MET B N 1
ATOM 3942 C CA . MET B 1 187 ? 20.531 -17.141 -8.031 1 93.94 187 MET B CA 1
ATOM 3943 C C . MET B 1 187 ? 21.734 -16.5 -7.379 1 93.94 187 MET B C 1
ATOM 3945 O O . MET B 1 187 ? 22.859 -16.656 -7.855 1 93.94 187 MET B O 1
ATOM 3949 N N . LYS B 1 188 ? 21.5 -15.75 -6.324 1 95.06 188 LYS B N 1
ATOM 3950 C CA . LYS B 1 188 ? 22.594 -15.102 -5.602 1 95.06 188 LYS B CA 1
ATOM 3951 C C . LYS B 1 188 ? 23.578 -16.125 -5.062 1 95.06 188 LYS B C 1
ATOM 3953 O O . LYS B 1 188 ? 24.797 -15.938 -5.152 1 95.06 188 LYS B O 1
ATOM 3958 N N . TYR B 1 189 ? 23.062 -17.172 -4.512 1 96.44 189 TYR B N 1
ATOM 3959 C CA . TYR B 1 189 ? 23.906 -18.25 -3.986 1 96.44 189 TYR B CA 1
ATOM 3960 C C . TYR B 1 189 ? 24.75 -18.859 -5.09 1 96.44 189 TYR B C 1
ATOM 3962 O O . TYR B 1 189 ? 25.969 -19.016 -4.934 1 96.44 189 TYR B O 1
ATOM 3970 N N . LYS B 1 190 ? 24.125 -19.203 -6.168 1 96 190 LYS B N 1
ATOM 3971 C CA . LYS B 1 190 ? 24.828 -19.797 -7.297 1 96 190 LYS B CA 1
ATOM 3972 C C . LYS B 1 190 ? 25.938 -18.891 -7.805 1 96 190 LYS B C 1
ATOM 3974 O O . LYS B 1 190 ? 27.016 -19.375 -8.195 1 96 190 LYS B O 1
ATOM 3979 N N . LYS B 1 191 ? 25.672 -17.656 -7.855 1 95.25 191 LYS B N 1
ATOM 3980 C CA . LYS B 1 191 ? 26.656 -16.688 -8.305 1 95.25 191 LYS B CA 1
ATOM 3981 C C . LYS B 1 191 ? 27.875 -16.672 -7.371 1 95.25 191 LYS B C 1
ATOM 3983 O O . LYS B 1 191 ? 29.016 -16.609 -7.832 1 95.25 191 LYS B O 1
ATOM 3988 N N . ILE B 1 192 ? 27.641 -16.719 -6.098 1 95.44 192 ILE B N 1
ATOM 3989 C CA . ILE B 1 192 ? 28.703 -16.641 -5.098 1 95.44 192 ILE B CA 1
ATOM 3990 C C . ILE B 1 192 ? 29.578 -17.891 -5.191 1 95.44 192 ILE B C 1
ATOM 3992 O O . ILE B 1 192 ? 30.812 -17.797 -5.125 1 95.44 192 ILE B O 1
ATOM 3996 N N . ILE B 1 193 ? 28.938 -19.078 -5.41 1 94.38 193 ILE B N 1
ATOM 3997 C CA . ILE B 1 193 ? 29.719 -20.312 -5.406 1 94.38 193 ILE B CA 1
ATOM 3998 C C . ILE B 1 193 ? 30.109 -20.672 -6.832 1 94.38 193 ILE B C 1
ATOM 4000 O O . ILE B 1 193 ? 30.656 -21.75 -7.074 1 94.38 193 ILE B O 1
ATOM 4004 N N . ASN B 1 194 ? 29.734 -19.828 -7.781 1 93.81 194 ASN B N 1
ATOM 4005 C CA . ASN B 1 194 ? 30.047 -20.016 -9.195 1 93.81 194 ASN B CA 1
ATOM 4006 C C . ASN B 1 194 ? 29.578 -21.391 -9.688 1 93.81 194 ASN B C 1
ATOM 4008 O O . ASN B 1 194 ? 30.375 -22.156 -10.242 1 93.81 194 ASN B O 1
ATOM 4012 N N . SER B 1 195 ? 28.422 -21.703 -9.438 1 91.12 195 SER B N 1
ATOM 4013 C CA . SER B 1 195 ? 27.844 -22.984 -9.828 1 91.12 195 SER B CA 1
ATOM 4014 C C . SER B 1 195 ? 26.688 -22.797 -10.812 1 91.12 195 SER B C 1
ATOM 4016 O O . SER B 1 195 ? 25.922 -21.844 -10.695 1 91.12 195 SER B O 1
ATOM 4018 N N . ASN B 1 196 ? 26.562 -23.719 -11.727 1 88.81 196 ASN B N 1
ATOM 4019 C CA . ASN B 1 196 ? 25.453 -23.734 -12.68 1 88.81 196 ASN B CA 1
ATOM 4020 C C . ASN B 1 196 ? 24.484 -24.875 -12.414 1 88.81 196 ASN B C 1
ATOM 4022 O O . ASN B 1 196 ? 23.578 -25.141 -13.203 1 88.81 196 ASN B O 1
ATOM 4026 N N . GLU B 1 197 ? 24.719 -25.531 -11.344 1 86.69 197 GLU B N 1
ATOM 4027 C CA . GLU B 1 197 ? 23.859 -26.672 -10.992 1 86.69 197 GLU B CA 1
ATOM 4028 C C . GLU B 1 197 ? 22.469 -26.203 -10.586 1 86.69 197 GLU B C 1
ATOM 4030 O O . GLU B 1 197 ? 22.281 -25.047 -10.203 1 86.69 197 GLU B O 1
ATOM 4035 N N . ASN B 1 198 ? 21.578 -27.172 -10.812 1 88.12 198 ASN B N 1
ATOM 4036 C CA . ASN B 1 198 ? 20.219 -26.906 -10.344 1 88.12 198 ASN B CA 1
ATOM 4037 C C . ASN B 1 198 ? 20.125 -27.016 -8.828 1 88.12 198 ASN B C 1
ATOM 4039 O O . ASN B 1 198 ? 20.391 -28.078 -8.266 1 88.12 198 ASN B O 1
ATOM 4043 N N . ILE B 1 199 ? 19.922 -25.953 -8.18 1 91.44 199 ILE B N 1
ATOM 4044 C CA . ILE B 1 199 ? 19.797 -25.875 -6.73 1 91.44 199 ILE B CA 1
ATOM 4045 C C . ILE B 1 199 ? 18.344 -25.578 -6.352 1 91.44 199 ILE B C 1
ATOM 4047 O O . ILE B 1 199 ? 17.719 -24.688 -6.926 1 91.44 199 ILE B O 1
ATOM 4051 N N . SER B 1 200 ? 17.75 -26.375 -5.496 1 90.62 200 SER B N 1
ATOM 4052 C CA . SER B 1 200 ? 16.391 -26.203 -5.031 1 90.62 200 SER B CA 1
ATOM 4053 C C . SER B 1 200 ? 16.344 -25.469 -3.693 1 90.62 200 SER B C 1
ATOM 4055 O O . SER B 1 200 ? 17.375 -25.297 -3.041 1 90.62 200 SER B O 1
ATOM 4057 N N . GLY B 1 201 ? 15.164 -25.047 -3.373 1 92.62 201 GLY B N 1
ATOM 4058 C CA . GLY B 1 201 ? 14.977 -24.469 -2.049 1 92.62 201 GLY B CA 1
ATOM 4059 C C . GLY B 1 201 ? 15.328 -25.438 -0.928 1 92.62 201 GLY B C 1
ATOM 4060 O O . GLY B 1 201 ? 15.93 -25.031 0.072 1 92.62 201 GLY B O 1
ATOM 4061 N N . LYS B 1 202 ? 14.992 -26.641 -1.17 1 93.19 202 LYS B N 1
ATOM 4062 C CA . LYS B 1 202 ? 15.305 -27.688 -0.19 1 93.19 202 LYS B CA 1
ATOM 4063 C C . LYS B 1 202 ? 16.812 -27.781 0.032 1 93.19 202 LYS B C 1
ATOM 4065 O O . LYS B 1 202 ? 17.266 -27.953 1.164 1 93.19 202 LYS B O 1
ATOM 4070 N N . TYR B 1 203 ? 17.5 -27.672 -1.033 1 94.88 203 TYR B N 1
ATOM 4071 C CA . TYR B 1 203 ? 18.953 -27.703 -0.943 1 94.88 203 TYR B CA 1
ATOM 4072 C C . TYR B 1 203 ? 19.484 -26.547 -0.105 1 94.88 203 TYR B C 1
ATOM 4074 O O . TYR B 1 203 ? 20.375 -26.734 0.736 1 94.88 203 TYR B O 1
ATOM 4082 N N . ILE B 1 204 ? 18.969 -25.406 -0.306 1 96.38 204 ILE B N 1
ATOM 4083 C CA . ILE B 1 204 ? 19.391 -24.203 0.429 1 96.38 204 ILE B CA 1
ATOM 4084 C C . ILE B 1 204 ? 19.188 -24.438 1.927 1 96.38 204 ILE B C 1
ATOM 4086 O O . ILE B 1 204 ? 20.078 -24.141 2.727 1 96.38 204 ILE B O 1
ATOM 4090 N N . PHE B 1 205 ? 18.094 -25 2.342 1 96.62 205 PHE B N 1
ATOM 4091 C CA . PHE B 1 205 ? 17.812 -25.172 3.762 1 96.62 205 PHE B CA 1
ATOM 4092 C C . PHE B 1 205 ? 18.625 -26.312 4.348 1 96.62 205 PHE B C 1
ATOM 4094 O O . PHE B 1 205 ? 18.953 -26.312 5.539 1 96.62 205 PHE B O 1
ATOM 4101 N N . THR B 1 206 ? 18.891 -27.344 3.469 1 96.88 206 THR B N 1
ATOM 4102 C CA . THR B 1 206 ? 19.828 -28.359 3.914 1 96.88 206 THR B CA 1
ATOM 4103 C C . THR B 1 206 ? 21.172 -27.734 4.27 1 96.88 206 THR B C 1
ATOM 4105 O O . THR B 1 206 ? 21.719 -28 5.344 1 96.88 206 THR B O 1
ATOM 4108 N N . LYS B 1 207 ? 21.656 -26.922 3.404 1 96.94 207 LYS B N 1
ATOM 4109 C CA . LYS B 1 207 ? 22.922 -26.25 3.629 1 96.94 207 LYS B CA 1
ATOM 4110 C C . LYS B 1 207 ? 22.844 -25.297 4.824 1 96.94 207 LYS B C 1
ATOM 4112 O O . LYS B 1 207 ? 23.812 -25.141 5.57 1 96.94 207 LYS B O 1
ATOM 4117 N N . PHE B 1 208 ? 21.734 -24.656 4.973 1 97.5 208 PHE B N 1
ATOM 4118 C CA . PHE B 1 208 ? 21.516 -23.781 6.117 1 97.5 208 PHE B CA 1
ATOM 4119 C C . PHE B 1 208 ? 21.656 -24.547 7.422 1 97.5 208 PHE B C 1
ATOM 4121 O O . PHE B 1 208 ? 22.359 -24.125 8.344 1 97.5 208 PHE B O 1
ATOM 4128 N N . ASN B 1 209 ? 21.031 -25.672 7.477 1 97.56 209 ASN B N 1
ATOM 4129 C CA . ASN B 1 209 ? 21.031 -26.5 8.68 1 97.56 209 ASN B CA 1
ATOM 4130 C C . ASN B 1 209 ? 22.406 -27.109 8.938 1 97.56 209 ASN B C 1
ATOM 4132 O O . ASN B 1 209 ? 22.75 -27.438 10.078 1 97.56 209 ASN B O 1
ATOM 4136 N N . GLU B 1 210 ? 23.156 -27.234 7.883 1 97.88 210 GLU B N 1
ATOM 4137 C CA . GLU B 1 210 ? 24.531 -27.672 8.008 1 97.88 210 GLU B CA 1
ATOM 4138 C C . GLU B 1 210 ? 25.453 -26.516 8.391 1 97.88 210 GLU B C 1
ATOM 4140 O O . GLU B 1 210 ? 26.672 -26.688 8.445 1 97.88 210 GLU B O 1
ATOM 4145 N N . LYS B 1 211 ? 24.891 -25.344 8.516 1 97.75 211 LYS B N 1
ATOM 4146 C CA . LYS B 1 211 ? 25.594 -24.141 8.969 1 97.75 211 LYS B CA 1
ATOM 4147 C C . LYS B 1 211 ? 26.594 -23.656 7.926 1 97.75 211 LYS B C 1
ATOM 4149 O O . LYS B 1 211 ? 27.688 -23.219 8.273 1 97.75 211 LYS B O 1
ATOM 4154 N N . ASP B 1 212 ? 26.25 -23.922 6.707 1 97.25 212 ASP B N 1
ATOM 4155 C CA . ASP B 1 212 ? 27.047 -23.297 5.652 1 97.25 212 ASP B CA 1
ATOM 4156 C C . ASP B 1 212 ? 27.062 -21.781 5.801 1 97.25 212 ASP B C 1
ATOM 4158 O O . ASP B 1 212 ? 26 -21.141 5.781 1 97.25 212 ASP B O 1
ATOM 4162 N N . GLN B 1 213 ? 28.188 -21.188 5.855 1 97.62 213 GLN B N 1
ATOM 4163 C CA . GLN B 1 213 ? 28.328 -19.781 6.219 1 97.62 213 GLN B CA 1
ATOM 4164 C C . GLN B 1 213 ? 27.703 -18.875 5.164 1 97.62 213 GLN B C 1
ATOM 4166 O O . GLN B 1 213 ? 27.047 -17.891 5.5 1 97.62 213 GLN B O 1
ATOM 4171 N N . ILE B 1 214 ? 27.922 -19.219 3.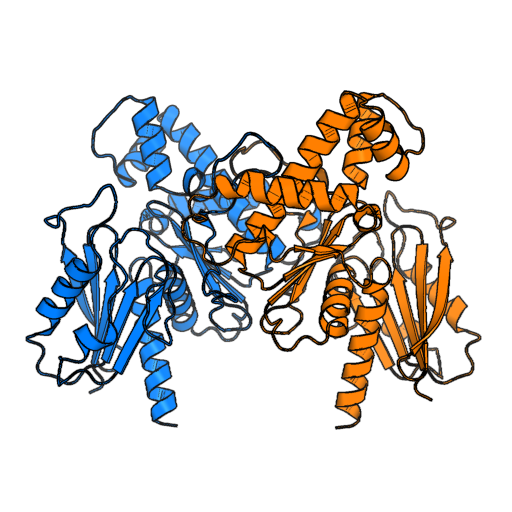975 1 97.31 214 ILE B N 1
ATOM 4172 C CA . ILE B 1 214 ? 27.391 -18.406 2.883 1 97.31 214 ILE B CA 1
ATOM 4173 C C . ILE B 1 214 ? 25.875 -18.438 2.898 1 97.31 214 ILE B C 1
ATOM 4175 O O . ILE B 1 214 ? 25.219 -17.406 2.84 1 97.31 214 ILE B O 1
ATOM 4179 N N . VAL B 1 215 ? 25.312 -19.625 3.018 1 97.62 215 VAL B N 1
ATOM 4180 C CA . VAL B 1 215 ? 23.875 -19.797 2.99 1 97.62 215 VAL B CA 1
ATOM 4181 C C . VAL B 1 215 ? 23.25 -19.156 4.219 1 97.62 215 VAL B C 1
ATOM 4183 O O . VAL B 1 215 ? 22.188 -18.516 4.121 1 97.62 215 VAL B O 1
ATOM 4186 N N . CYS B 1 216 ? 23.891 -19.297 5.34 1 98.12 216 CYS B N 1
ATOM 4187 C CA . CYS B 1 216 ? 23.375 -18.703 6.562 1 98.12 216 CYS B CA 1
ATOM 4188 C C . CYS B 1 216 ? 23.266 -17.188 6.418 1 98.12 216 CYS B C 1
ATOM 4190 O O . CYS B 1 216 ? 22.25 -16.594 6.797 1 98.12 216 CYS B O 1
ATOM 4192 N N . LYS B 1 217 ? 24.25 -16.594 5.871 1 97.75 217 LYS B N 1
ATOM 4193 C CA . LYS B 1 217 ? 24.25 -15.148 5.656 1 97.75 217 LYS B CA 1
ATOM 4194 C C . LYS B 1 217 ? 23.141 -14.75 4.68 1 97.75 217 LYS B C 1
ATOM 4196 O O . LYS B 1 217 ? 22.391 -13.812 4.938 1 97.75 217 LYS B O 1
ATOM 4201 N N . LEU B 1 218 ? 23.016 -15.43 3.586 1 97.75 218 LEU B N 1
ATOM 4202 C CA . LEU B 1 218 ? 22.047 -15.117 2.547 1 97.75 218 LEU B CA 1
ATOM 4203 C C . LEU B 1 218 ? 20.609 -15.289 3.07 1 97.75 218 LEU B C 1
ATOM 4205 O O . LEU B 1 218 ? 19.75 -14.445 2.814 1 97.75 218 LEU B O 1
ATOM 4209 N N . VAL B 1 219 ? 20.406 -16.359 3.799 1 98.12 219 VAL B N 1
ATOM 4210 C CA . VAL B 1 219 ? 19.078 -16.641 4.324 1 98.12 219 VAL B CA 1
ATOM 4211 C C . VAL B 1 219 ? 18.719 -15.609 5.387 1 98.12 219 VAL B C 1
ATOM 4213 O O . VAL B 1 219 ? 17.562 -15.172 5.461 1 98.12 219 VAL B O 1
ATOM 4216 N N . ASP B 1 220 ? 19.688 -15.227 6.168 1 98 220 ASP B N 1
ATOM 4217 C CA . ASP B 1 220 ? 19.453 -14.195 7.172 1 98 220 ASP B CA 1
ATOM 4218 C C . ASP B 1 220 ? 19.016 -12.883 6.52 1 98 220 ASP B C 1
ATOM 4220 O O . ASP B 1 220 ? 18.031 -12.273 6.953 1 98 220 ASP B O 1
ATOM 4224 N N . GLU B 1 221 ? 19.688 -12.484 5.504 1 97.81 221 GLU B N 1
ATOM 4225 C CA . GLU B 1 221 ? 19.359 -11.266 4.773 1 97.81 221 GLU B CA 1
ATOM 4226 C C . GLU B 1 221 ? 18 -11.398 4.074 1 97.81 221 GLU B C 1
ATOM 4228 O O . GLU B 1 221 ? 17.203 -10.469 4.09 1 97.81 221 GLU B O 1
ATOM 4233 N N . TRP B 1 222 ? 17.797 -12.547 3.508 1 98.19 222 TRP B N 1
ATOM 4234 C CA . TRP B 1 222 ? 16.578 -12.82 2.75 1 98.19 222 TRP B CA 1
ATOM 4235 C C . TRP B 1 222 ? 15.359 -12.789 3.654 1 98.19 222 TRP B C 1
ATOM 4237 O O . TRP B 1 222 ? 14.375 -12.109 3.348 1 98.19 222 TRP B O 1
ATOM 4247 N N . THR B 1 223 ? 15.406 -13.422 4.781 1 98.31 223 THR B N 1
ATOM 4248 C CA . THR B 1 223 ? 14.273 -13.453 5.699 1 98.31 223 THR B CA 1
ATOM 4249 C C . THR B 1 223 ? 14.047 -12.078 6.328 1 98.31 223 THR B C 1
ATOM 4251 O O . THR B 1 223 ? 12.906 -11.688 6.594 1 98.31 223 THR B O 1
ATOM 4254 N N . SER B 1 224 ? 15.102 -11.336 6.539 1 98 224 SER B N 1
ATOM 4255 C CA . SER B 1 224 ? 14.977 -9.961 7.023 1 98 224 SER B CA 1
ATOM 4256 C C . SER B 1 224 ? 14.258 -9.078 6.008 1 98 224 SER B C 1
ATOM 4258 O O . SER B 1 224 ? 13.406 -8.273 6.375 1 98 224 SER B O 1
ATOM 4260 N N . SER B 1 225 ? 14.625 -9.25 4.777 1 98.38 225 SER B N 1
ATOM 4261 C CA . SER B 1 225 ? 14 -8.469 3.713 1 98.38 225 SER B CA 1
ATOM 4262 C C . SER B 1 225 ? 12.5 -8.758 3.633 1 98.38 225 SER B C 1
ATOM 4264 O O . SER B 1 225 ? 11.695 -7.836 3.488 1 98.38 225 SER B O 1
ATOM 4266 N N . ILE B 1 226 ? 12.148 -10 3.719 1 98.19 226 ILE B N 1
ATOM 4267 C CA . ILE B 1 226 ? 10.742 -10.391 3.672 1 98.19 226 ILE B CA 1
ATOM 4268 C C . ILE B 1 226 ? 10 -9.789 4.863 1 98.19 226 ILE B C 1
ATOM 4270 O O . ILE B 1 226 ? 8.914 -9.234 4.703 1 98.19 226 ILE B O 1
ATOM 4274 N N . ALA B 1 227 ? 10.57 -9.883 5.996 1 97.25 227 ALA B N 1
ATOM 4275 C CA . ALA B 1 227 ? 9.961 -9.344 7.211 1 97.25 227 ALA B CA 1
ATOM 4276 C C . ALA B 1 227 ? 9.719 -7.848 7.086 1 97.25 227 ALA B C 1
ATOM 4278 O O . ALA B 1 227 ? 8.625 -7.359 7.387 1 97.25 227 ALA B O 1
ATOM 4279 N N . LYS B 1 228 ? 10.719 -7.121 6.66 1 96.94 228 LYS B N 1
ATOM 4280 C CA . LYS B 1 228 ? 10.594 -5.676 6.504 1 96.94 228 LYS B CA 1
ATOM 4281 C C . LYS B 1 228 ? 9.539 -5.32 5.465 1 96.94 228 LYS B C 1
ATOM 4283 O O . LYS B 1 228 ? 8.805 -4.344 5.629 1 96.94 228 LYS B O 1
ATOM 4288 N N . ALA B 1 229 ? 9.477 -6.098 4.391 1 97.75 229 ALA B N 1
ATOM 4289 C CA . ALA B 1 229 ? 8.438 -5.891 3.383 1 97.75 229 ALA B CA 1
ATOM 4290 C C . ALA B 1 229 ? 7.047 -6.031 3.994 1 97.75 229 ALA B C 1
ATOM 4292 O O . ALA B 1 229 ? 6.168 -5.199 3.748 1 97.75 229 ALA B O 1
ATOM 4293 N N . ILE B 1 230 ? 6.859 -7.035 4.797 1 97.31 230 ILE B N 1
ATOM 4294 C CA . ILE B 1 230 ? 5.574 -7.301 5.43 1 97.31 230 ILE B CA 1
ATOM 4295 C C . ILE B 1 230 ? 5.223 -6.164 6.387 1 97.31 230 ILE B C 1
ATOM 4297 O O . ILE B 1 230 ? 4.082 -5.699 6.418 1 97.31 230 ILE B O 1
ATOM 4301 N N . ILE B 1 231 ? 6.176 -5.703 7.117 1 95.12 231 ILE B N 1
ATOM 4302 C CA . ILE B 1 231 ? 5.953 -4.586 8.023 1 95.12 231 ILE B CA 1
ATOM 4303 C C . ILE B 1 231 ? 5.547 -3.348 7.23 1 95.12 231 ILE 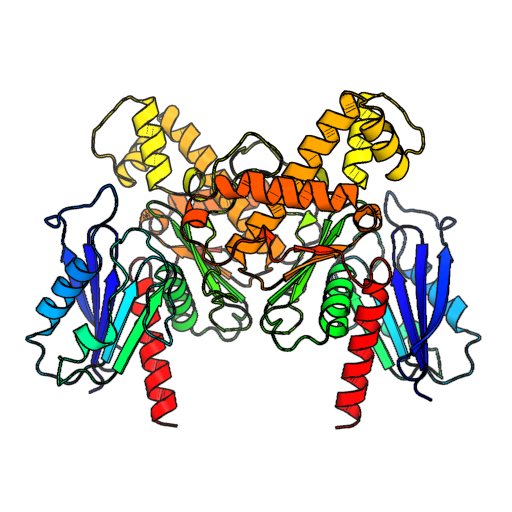B C 1
ATOM 4305 O O . ILE B 1 231 ? 4.625 -2.625 7.625 1 95.12 231 ILE B O 1
ATOM 4309 N N . ASN B 1 232 ? 6.23 -3.121 6.121 1 96.56 232 ASN B N 1
ATOM 4310 C CA . ASN B 1 232 ? 5.887 -1.986 5.27 1 96.56 232 ASN B CA 1
ATOM 4311 C C . ASN B 1 232 ? 4.453 -2.082 4.758 1 96.56 232 ASN B C 1
ATOM 4313 O O . ASN B 1 232 ? 3.725 -1.089 4.75 1 96.56 232 ASN B O 1
ATOM 4317 N N . PHE B 1 233 ? 4.062 -3.303 4.336 1 97.25 233 PHE B N 1
ATOM 4318 C CA . PHE B 1 233 ? 2.686 -3.498 3.896 1 97.25 233 PHE B CA 1
ATOM 4319 C C . PHE B 1 233 ? 1.707 -3.174 5.016 1 97.25 233 PHE B C 1
ATOM 4321 O O . PHE B 1 233 ? 0.67 -2.551 4.781 1 97.25 233 PHE B O 1
ATOM 4328 N N . HIS B 1 234 ? 2.031 -3.549 6.18 1 95.06 234 HIS B N 1
ATOM 4329 C CA . HIS B 1 234 ? 1.14 -3.314 7.309 1 95.06 234 HIS B CA 1
ATOM 4330 C C . HIS B 1 234 ? 1.059 -1.831 7.648 1 95.06 234 HIS B C 1
ATOM 4332 O O . HIS B 1 234 ? -0.025 -1.313 7.93 1 95.06 234 HIS B O 1
ATOM 4338 N N . GLN B 1 235 ? 2.164 -1.181 7.621 1 93.31 235 GLN B N 1
ATOM 4339 C CA . GLN B 1 235 ? 2.201 0.249 7.91 1 93.31 235 GLN B CA 1
ATOM 4340 C C . GLN B 1 235 ? 1.343 1.034 6.926 1 93.31 235 GLN B C 1
ATOM 4342 O O . GLN B 1 235 ? 0.675 1.999 7.305 1 93.31 235 GLN B O 1
ATOM 4347 N N . LEU B 1 236 ? 1.373 0.62 5.762 1 96.56 236 LEU B N 1
ATOM 4348 C CA . LEU B 1 236 ? 0.66 1.358 4.727 1 96.56 236 LEU B CA 1
ATOM 4349 C C . LEU B 1 236 ? -0.816 0.976 4.707 1 96.56 236 LEU B C 1
ATOM 4351 O O . LEU B 1 236 ? -1.685 1.841 4.57 1 96.56 236 LEU B O 1
ATOM 4355 N N . LEU B 1 237 ? -1.113 -0.357 4.922 1 97.19 237 LEU B N 1
ATOM 4356 C CA . LEU B 1 237 ? -2.459 -0.806 4.586 1 97.19 237 LEU B CA 1
ATOM 4357 C C . LEU B 1 237 ? -3.193 -1.305 5.824 1 97.19 237 LEU B C 1
ATOM 4359 O O . LEU B 1 237 ? -4.41 -1.494 5.797 1 97.19 237 LEU B O 1
ATOM 4363 N N . ASP B 1 238 ? -2.502 -1.536 6.883 1 94.88 238 ASP B N 1
ATOM 4364 C CA . ASP B 1 238 ? -3.146 -1.929 8.133 1 94.88 238 ASP B CA 1
ATOM 4365 C C . ASP B 1 238 ? -4.125 -3.08 7.91 1 94.88 238 ASP B C 1
ATOM 4367 O O . ASP B 1 238 ? -5.305 -2.971 8.234 1 94.88 238 ASP B O 1
ATOM 4371 N N . PHE B 1 239 ? -3.6 -4.184 7.441 1 96.44 239 PHE B N 1
ATOM 4372 C CA . PHE B 1 239 ? -4.414 -5.344 7.105 1 96.44 239 PHE B CA 1
ATOM 4373 C C . PHE B 1 239 ? -4.746 -6.156 8.352 1 96.44 239 PHE B C 1
ATOM 4375 O O . PHE B 1 239 ? -4.082 -6.016 9.383 1 96.44 239 PHE B O 1
ATOM 4382 N N . ASP B 1 240 ? -5.77 -7.078 8.25 1 96.62 240 ASP B N 1
ATOM 4383 C CA . ASP B 1 240 ? -6.176 -7.996 9.312 1 96.62 240 ASP B CA 1
ATOM 4384 C C . ASP B 1 240 ? -5.273 -9.227 9.344 1 96.62 240 ASP B C 1
ATOM 4386 O O . ASP B 1 240 ? -5.004 -9.781 10.414 1 96.62 240 ASP B O 1
ATOM 4390 N N . LEU B 1 241 ? -4.895 -9.609 8.211 1 97.38 241 LEU B N 1
ATOM 4391 C CA . LEU B 1 241 ? -4.137 -10.852 8.062 1 97.38 241 LEU B CA 1
ATOM 4392 C C . LEU B 1 241 ? -3.32 -10.836 6.77 1 97.38 241 LEU B C 1
ATOM 4394 O O . LEU B 1 241 ? -3.793 -10.359 5.738 1 97.38 241 LEU B O 1
ATOM 4398 N N . LEU B 1 242 ? -2.127 -11.242 6.875 1 98.19 242 LEU B N 1
ATOM 4399 C CA . LEU B 1 242 ? -1.303 -11.531 5.707 1 98.19 242 LEU B CA 1
ATOM 4400 C C . LEU B 1 242 ? -0.897 -13 5.68 1 98.19 242 LEU B C 1
ATOM 4402 O O . LEU B 1 242 ? -0.428 -13.539 6.684 1 98.19 242 LEU B O 1
ATOM 4406 N N . THR B 1 243 ? -1.101 -13.656 4.551 1 98.38 243 THR B N 1
ATOM 4407 C CA . THR B 1 243 ? -0.682 -15.047 4.422 1 98.38 243 THR B CA 1
ATOM 4408 C C . THR B 1 243 ? 0.464 -15.172 3.422 1 98.38 243 THR B C 1
ATOM 4410 O O . THR B 1 243 ? 0.529 -14.422 2.445 1 98.38 243 THR B O 1
ATOM 4413 N N . ILE B 1 244 ? 1.307 -16.094 3.699 1 98.31 244 ILE B N 1
ATOM 4414 C CA . ILE B 1 244 ? 2.457 -16.375 2.846 1 98.31 244 ILE B CA 1
ATOM 4415 C C . ILE B 1 244 ? 2.275 -17.719 2.15 1 98.31 244 ILE B C 1
ATOM 4417 O O . ILE B 1 244 ? 2.074 -18.734 2.809 1 98.31 244 ILE B O 1
ATOM 4421 N N . GLY B 1 245 ? 2.287 -17.656 0.862 1 97.19 245 GLY B N 1
ATOM 4422 C CA . GLY B 1 245 ? 2.24 -18.875 0.06 1 97.19 245 GLY B CA 1
ATOM 4423 C C . GLY B 1 245 ? 3.545 -19.156 -0.657 1 97.19 245 GLY B C 1
ATOM 4424 O O . GLY B 1 245 ? 4.586 -18.594 -0.312 1 97.19 245 GLY B O 1
ATOM 4425 N N . GLY B 1 246 ? 3.49 -20.078 -1.611 1 92.88 246 GLY B N 1
ATOM 4426 C CA . GLY B 1 246 ? 4.676 -20.609 -2.275 1 92.88 246 GLY B CA 1
ATOM 4427 C C . GLY B 1 246 ? 5.199 -21.875 -1.642 1 92.88 246 GLY B C 1
ATOM 4428 O O . GLY B 1 246 ? 4.953 -22.141 -0.462 1 92.88 246 GLY B O 1
ATOM 4429 N N . GLY B 1 247 ? 5.949 -22.625 -2.422 1 90.12 247 GLY B N 1
ATOM 4430 C CA . GLY B 1 247 ? 6.457 -23.891 -1.933 1 90.12 247 GLY B CA 1
ATOM 4431 C C . GLY B 1 247 ? 7.242 -23.766 -0.642 1 90.12 247 GLY B C 1
ATOM 4432 O O . GLY B 1 247 ? 7.137 -24.625 0.244 1 90.12 247 GLY B O 1
ATOM 4433 N N . VAL B 1 248 ? 7.949 -22.75 -0.496 1 93.5 248 VAL B N 1
ATOM 4434 C CA . VAL B 1 248 ? 8.836 -22.562 0.645 1 93.5 248 VAL B CA 1
ATOM 4435 C C . VAL B 1 248 ? 8.016 -22.344 1.912 1 93.5 248 VAL B C 1
ATOM 4437 O O . VAL B 1 248 ? 8.484 -22.609 3.02 1 93.5 248 VAL B O 1
ATOM 4440 N N . SER B 1 249 ? 6.793 -21.844 1.79 1 94.56 249 SER B N 1
ATOM 4441 C CA . SER B 1 249 ? 5.953 -21.547 2.949 1 94.56 249 SER B CA 1
ATOM 4442 C C . SER B 1 249 ? 5.586 -22.828 3.689 1 94.56 249 SER B C 1
ATOM 4444 O O . SER B 1 249 ? 5.137 -22.781 4.836 1 94.56 249 SER B O 1
ATOM 4446 N N . GLU B 1 250 ? 5.723 -23.938 3.031 1 92.75 250 GLU B N 1
ATOM 4447 C CA . GLU B 1 250 ? 5.473 -25.234 3.674 1 92.75 250 GLU B CA 1
ATOM 4448 C C . GLU B 1 250 ? 6.574 -25.578 4.668 1 92.75 250 GLU B C 1
ATOM 4450 O O . GLU B 1 250 ? 6.41 -26.469 5.5 1 92.75 250 GLU B O 1
ATOM 4455 N N . ASN B 1 251 ? 7.727 -25 4.504 1 94.62 251 ASN B N 1
ATOM 4456 C CA . ASN B 1 251 ? 8.828 -25.172 5.445 1 94.62 251 ASN B CA 1
ATOM 4457 C C . ASN B 1 251 ? 8.578 -24.406 6.746 1 94.62 251 ASN B C 1
ATOM 4459 O O . ASN B 1 251 ? 8.648 -23.188 6.781 1 94.62 251 ASN B O 1
ATOM 4463 N N . LYS B 1 252 ? 8.336 -25.156 7.809 1 95.69 252 LYS B N 1
ATOM 4464 C CA . LYS B 1 252 ? 8.016 -24.578 9.109 1 95.69 252 LYS B CA 1
ATOM 4465 C C . LYS B 1 252 ? 9.164 -23.719 9.625 1 95.69 252 LYS B C 1
ATOM 4467 O O . LYS B 1 252 ? 8.938 -22.703 10.281 1 95.69 252 LYS B O 1
ATOM 4472 N N . GLN B 1 253 ? 10.312 -24.141 9.352 1 97.31 253 GLN B N 1
ATOM 4473 C CA . GLN B 1 253 ? 11.484 -23.391 9.766 1 97.31 253 GLN B CA 1
ATOM 4474 C C . GLN B 1 253 ? 11.508 -22.016 9.102 1 97.31 253 GLN B C 1
ATOM 4476 O O . GLN B 1 253 ? 11.758 -21 9.766 1 97.31 253 GLN B O 1
ATOM 4481 N N . PHE B 1 254 ? 11.258 -21.969 7.871 1 97.31 254 PHE B N 1
ATOM 4482 C CA . PHE B 1 254 ? 11.203 -20.719 7.133 1 97.31 254 PHE B CA 1
ATOM 4483 C C . PHE B 1 254 ? 10.172 -19.766 7.738 1 97.31 254 PHE B C 1
ATOM 4485 O O . PHE B 1 254 ? 10.477 -18.594 8.008 1 97.31 254 PHE B O 1
ATOM 4492 N N . MET B 1 255 ? 8.984 -20.281 7.945 1 97.44 255 MET B N 1
ATOM 4493 C CA . MET B 1 255 ? 7.91 -19.469 8.508 1 97.44 255 MET B CA 1
ATOM 4494 C C . MET B 1 255 ? 8.312 -18.891 9.859 1 97.44 255 MET B C 1
ATOM 4496 O O . MET B 1 255 ? 8.094 -17.703 10.125 1 97.44 255 MET B O 1
ATOM 4500 N N . LYS B 1 256 ? 8.891 -19.719 10.68 1 97.5 256 LYS B N 1
ATOM 4501 C CA . LYS B 1 256 ? 9.336 -19.266 11.992 1 97.5 256 LYS B CA 1
ATOM 4502 C C . LYS B 1 256 ? 10.391 -18.172 11.867 1 97.5 256 LYS B C 1
ATOM 4504 O O . LYS B 1 256 ? 10.359 -17.188 12.609 1 97.5 256 LYS B O 1
ATOM 4509 N N . MET B 1 257 ? 11.32 -18.391 10.961 1 97.75 257 MET B N 1
ATOM 4510 C CA . MET B 1 257 ? 12.383 -17.406 10.75 1 97.75 257 MET B CA 1
ATOM 4511 C C . MET B 1 257 ? 11.805 -16.047 10.344 1 97.75 257 MET B C 1
ATOM 4513 O O . MET B 1 257 ? 12.242 -15.016 10.852 1 97.75 257 MET B O 1
ATOM 4517 N N . VAL B 1 258 ? 10.836 -16.031 9.453 1 97.69 258 VAL B N 1
ATOM 4518 C CA . VAL B 1 258 ? 10.219 -14.789 8.984 1 97.69 258 VAL B CA 1
ATOM 4519 C C . VAL B 1 258 ? 9.5 -14.102 10.141 1 97.69 258 VAL B C 1
ATOM 4521 O O . VAL B 1 258 ? 9.664 -12.898 10.359 1 97.69 258 VAL B O 1
ATOM 4524 N N . ILE B 1 259 ? 8.727 -14.852 10.922 1 96.12 259 ILE B N 1
ATOM 4525 C CA . ILE B 1 259 ? 7.98 -14.305 12.055 1 96.12 259 ILE B CA 1
ATOM 4526 C C . ILE B 1 259 ? 8.953 -13.727 13.078 1 96.12 259 ILE B C 1
ATOM 4528 O O . ILE B 1 259 ? 8.734 -12.633 13.602 1 96.12 259 ILE B O 1
ATOM 4532 N N . ASP B 1 260 ? 10.031 -14.469 13.344 1 96.12 260 ASP B N 1
ATOM 4533 C CA . ASP B 1 260 ? 11.047 -13.984 14.273 1 96.12 260 ASP B CA 1
ATOM 4534 C C . ASP B 1 260 ? 11.664 -12.68 13.789 1 96.12 260 ASP B C 1
ATOM 4536 O O . ASP B 1 260 ? 11.938 -11.781 14.586 1 96.12 260 ASP B O 1
ATOM 4540 N N . LYS B 1 261 ? 11.945 -12.602 12.516 1 96.56 261 LYS B N 1
ATOM 4541 C CA . LYS B 1 261 ? 12.516 -11.383 11.953 1 96.56 261 LYS B CA 1
ATOM 4542 C C . LYS B 1 261 ? 11.523 -10.227 12.023 1 96.56 261 LYS B C 1
ATOM 4544 O O . LYS B 1 261 ? 11.922 -9.07 12.203 1 96.56 261 LYS B O 1
ATOM 4549 N N . ILE B 1 262 ? 10.227 -10.492 11.836 1 95.12 262 ILE B N 1
ATOM 4550 C CA . ILE B 1 262 ? 9.211 -9.453 12 1 95.12 262 ILE B CA 1
ATOM 4551 C C . ILE B 1 262 ? 9.258 -8.906 13.422 1 95.12 262 ILE B C 1
ATOM 4553 O O . ILE B 1 262 ? 9.281 -7.688 13.625 1 95.12 262 ILE B O 1
ATOM 4557 N N . LYS B 1 263 ? 9.266 -9.781 14.383 1 91.88 263 LYS B N 1
ATOM 4558 C CA . LYS B 1 263 ? 9.344 -9.375 15.789 1 91.88 263 LYS B CA 1
ATOM 4559 C C . LYS B 1 263 ? 10.602 -8.555 16.047 1 91.88 263 LYS B C 1
ATOM 4561 O O . LYS B 1 263 ? 10.547 -7.535 16.734 1 91.88 263 LYS B O 1
ATOM 4566 N N . PHE B 1 264 ? 11.695 -9 15.438 1 92.19 264 PHE B N 1
ATOM 4567 C CA . PHE B 1 264 ? 12.977 -8.336 15.617 1 92.19 264 PHE B CA 1
ATOM 4568 C C . PHE B 1 264 ? 12.938 -6.922 15.055 1 92.19 264 PHE B C 1
ATOM 4570 O O . PHE B 1 264 ? 13.305 -5.965 15.75 1 92.19 264 PHE B O 1
ATOM 4577 N N . HIS B 1 265 ? 12.453 -6.762 13.859 1 90.81 265 HIS B N 1
ATOM 4578 C CA . HIS B 1 265 ? 12.492 -5.473 13.18 1 90.81 265 HIS B CA 1
ATOM 4579 C C . HIS B 1 265 ? 11.406 -4.543 13.703 1 90.81 265 HIS B C 1
ATOM 4581 O O . HIS B 1 265 ? 11.531 -3.318 13.617 1 90.81 265 HIS B O 1
ATOM 4587 N N . ARG B 1 266 ? 10.312 -5.047 14.203 1 81.25 266 ARG B N 1
ATOM 4588 C CA . ARG B 1 266 ? 9.227 -4.227 14.719 1 81.25 266 ARG B CA 1
ATOM 4589 C C . ARG B 1 266 ? 9.656 -3.484 15.984 1 81.25 266 ARG B C 1
ATOM 4591 O O . ARG B 1 266 ? 9.117 -2.42 16.297 1 81.25 266 ARG B O 1
ATOM 4598 N N . ASN B 1 267 ? 10.43 -4.125 16.703 1 67.06 267 ASN B N 1
ATOM 4599 C CA . ASN B 1 267 ? 10.938 -3.469 17.891 1 67.06 267 ASN B CA 1
ATOM 4600 C C . ASN B 1 267 ? 11.602 -2.133 17.562 1 67.06 267 ASN B C 1
ATOM 4602 O O . ASN B 1 267 ? 11.781 -1.291 18.438 1 67.06 267 ASN B O 1
ATOM 4606 N N . PHE B 1 268 ? 11.836 -1.955 16.453 1 52.25 268 PHE B N 1
ATOM 4607 C CA . PHE B 1 268 ? 12.508 -0.73 16.047 1 52.25 268 PHE B CA 1
ATOM 4608 C C . PHE B 1 268 ? 11.547 0.203 15.328 1 52.25 268 PHE B C 1
ATOM 4610 O O . PHE B 1 268 ? 11.93 1.289 14.891 1 52.25 268 PHE B O 1
ATOM 4617 N N . ASP B 1 269 ? 10.328 -0.299 15.188 1 54.66 269 ASP B N 1
ATOM 4618 C CA . ASP B 1 269 ? 9.336 0.542 14.523 1 54.66 269 ASP B CA 1
ATOM 4619 C C . ASP B 1 269 ? 8.852 1.66 15.445 1 54.66 269 ASP B C 1
ATOM 4621 O O . ASP B 1 269 ? 8.414 1.399 16.562 1 54.66 269 ASP B O 1
ATOM 4625 N N . ALA B 1 270 ? 9.32 2.826 15.203 1 50.22 270 ALA B N 1
ATOM 4626 C CA . ALA B 1 270 ? 8.992 3.994 16.031 1 50.22 270 ALA B CA 1
ATOM 4627 C C . ALA B 1 270 ? 7.531 3.975 16.453 1 50.22 270 ALA B C 1
ATOM 4629 O O . ALA B 1 270 ? 7.199 4.418 17.562 1 50.22 270 ALA B O 1
ATOM 4630 N N . ASN B 1 271 ? 6.633 3.51 15.562 1 50.69 271 ASN B N 1
ATOM 4631 C CA . ASN B 1 271 ? 5.199 3.572 15.828 1 50.69 271 ASN B CA 1
ATOM 4632 C C . ASN B 1 271 ? 4.715 2.342 16.594 1 50.69 271 ASN B C 1
ATOM 4634 O O . ASN B 1 271 ? 3.545 2.264 16.969 1 50.69 271 ASN B O 1
ATOM 4638 N N . SER B 1 272 ? 5.637 1.325 16.656 1 49.62 272 SER B N 1
ATOM 4639 C CA . SER B 1 272 ? 5.215 0.06 17.234 1 49.62 272 SER B CA 1
ATOM 4640 C C . SER B 1 272 ? 4.797 0.242 18.703 1 49.62 272 SER B C 1
ATOM 4642 O O . SER B 1 272 ? 3.939 -0.487 19.203 1 49.62 272 SER B O 1
ATOM 4644 N N . LYS B 1 273 ? 5.527 1.239 19.297 1 49.62 273 LYS B N 1
ATOM 4645 C CA . LYS B 1 273 ? 5.152 1.402 20.688 1 49.62 273 LYS B CA 1
ATOM 4646 C C . LYS B 1 273 ? 3.693 1.832 20.828 1 49.62 273 LYS B C 1
ATOM 4648 O O . LYS B 1 273 ? 3.088 1.673 21.891 1 49.62 273 LYS B O 1
ATOM 4653 N N . PHE B 1 274 ? 3.277 2.219 19.688 1 50.22 274 PHE B N 1
ATOM 4654 C CA . PHE B 1 274 ? 1.946 2.801 19.828 1 50.22 274 PHE B CA 1
ATOM 4655 C C . PHE B 1 274 ? 0.906 1.94 19.125 1 50.22 274 PHE B C 1
ATOM 4657 O O . PHE B 1 274 ? -0.297 2.176 19.25 1 50.22 274 PHE B O 1
ATOM 4664 N N . SER B 1 275 ? 1.451 0.94 18.328 1 57.62 275 SER B N 1
ATOM 4665 C CA . SER B 1 275 ? 0.441 0.164 17.609 1 57.62 275 SER B CA 1
ATOM 4666 C C . SER B 1 275 ? -0.108 -0.961 18.484 1 57.62 275 SER B C 1
ATOM 4668 O O . SER B 1 275 ? 0.655 -1.676 19.125 1 57.62 275 SER B O 1
ATOM 4670 N N . LYS B 1 276 ? -1.36 -0.901 18.812 1 57.56 276 LYS B N 1
ATOM 4671 C CA . LYS B 1 276 ? -2.049 -1.916 19.609 1 57.56 276 LYS B CA 1
ATOM 4672 C C . LYS B 1 276 ? -2.145 -3.236 18.859 1 57.56 276 LYS B C 1
ATOM 4674 O O . LYS B 1 276 ? -2.473 -4.27 19.438 1 57.56 276 LYS B O 1
ATOM 4679 N N . ASN B 1 277 ? -1.796 -3.268 17.516 1 63.16 277 ASN B N 1
ATOM 4680 C CA . ASN B 1 277 ? -1.913 -4.516 16.766 1 63.16 277 ASN B CA 1
ATOM 4681 C C . ASN B 1 277 ? -0.594 -4.895 16.094 1 63.16 277 ASN B C 1
ATOM 4683 O O . ASN B 1 277 ? -0.341 -4.516 14.953 1 63.16 277 ASN B O 1
ATOM 4687 N N . PRO B 1 278 ? 0.078 -5.656 16.844 1 68.38 278 PRO B N 1
ATOM 4688 C CA . PRO B 1 278 ? 1.393 -5.988 16.281 1 68.38 278 PRO B CA 1
ATOM 4689 C C . PRO B 1 278 ? 1.302 -6.879 15.047 1 68.38 278 PRO B C 1
ATOM 4691 O O . PRO B 1 278 ? 0.577 -7.875 15.055 1 68.38 278 PRO B O 1
ATOM 4694 N N . VAL B 1 279 ? 2.002 -6.578 14.008 1 77.12 279 VAL B N 1
ATOM 4695 C CA . VAL B 1 279 ? 1.966 -7.207 12.688 1 77.12 279 VAL B CA 1
ATOM 4696 C C . VAL B 1 279 ? 2.344 -8.68 12.812 1 77.12 279 VAL B C 1
ATOM 4698 O O . VAL B 1 279 ? 1.864 -9.516 12.039 1 77.12 279 VAL B O 1
ATOM 4701 N N . PHE B 1 280 ? 3.125 -9.062 13.812 1 76.56 280 PHE B N 1
ATOM 4702 C CA . PHE B 1 280 ? 3.598 -10.438 13.906 1 76.56 280 PHE B CA 1
ATOM 4703 C C . PHE B 1 280 ? 2.471 -11.367 14.336 1 76.56 280 PHE B C 1
ATOM 4705 O O . PHE B 1 280 ? 2.584 -12.594 14.211 1 76.56 280 PHE B O 1
ATOM 4712 N N . ASN B 1 281 ? 1.347 -10.828 14.711 1 81.5 281 ASN B N 1
ATOM 4713 C CA . ASN B 1 281 ? 0.213 -11.648 15.125 1 81.5 281 ASN B CA 1
ATOM 4714 C C . ASN B 1 281 ? -0.751 -11.891 13.961 1 81.5 281 ASN B C 1
ATOM 4716 O O . ASN B 1 281 ? -1.665 -12.711 14.078 1 81.5 281 ASN B O 1
ATOM 4720 N N . VAL B 1 282 ? -0.378 -11.289 12.852 1 91.62 282 VAL B N 1
ATOM 4721 C CA . VAL B 1 282 ? -1.38 -11.375 11.797 1 91.62 282 VAL B CA 1
ATOM 4722 C C . VAL B 1 282 ? -0.726 -11.852 10.5 1 91.62 282 VAL B C 1
ATOM 4724 O O . VAL B 1 282 ? -1.097 -11.406 9.414 1 91.62 282 VAL B O 1
ATOM 4727 N N . VAL B 1 283 ? 0.329 -12.641 10.648 1 96.44 283 VAL B N 1
ATOM 4728 C CA . VAL B 1 283 ? 0.994 -13.281 9.516 1 96.44 283 VAL B CA 1
ATOM 4729 C C . VAL B 1 283 ? 0.93 -14.797 9.672 1 96.44 283 VAL B C 1
ATOM 4731 O O . VAL B 1 283 ? 1.305 -15.336 10.719 1 96.44 283 VAL B O 1
ATOM 4734 N N . GLU B 1 284 ? 0.4 -15.453 8.711 1 96.25 284 GLU B N 1
ATOM 4735 C CA . GLU B 1 284 ? 0.35 -16.906 8.797 1 96.25 284 GLU B CA 1
ATOM 4736 C C . GLU B 1 284 ? 0.612 -17.547 7.441 1 96.25 284 GLU B C 1
ATOM 4738 O O . GLU B 1 284 ? 0.638 -16.875 6.414 1 96.25 284 GLU B O 1
ATOM 4743 N N . LYS B 1 285 ? 0.831 -18.859 7.465 1 97.44 285 LYS B N 1
ATOM 4744 C CA . LYS B 1 285 ? 1.017 -19.641 6.242 1 97.44 285 LYS B CA 1
ATOM 4745 C C . LYS B 1 285 ? -0.289 -19.766 5.465 1 97.44 285 LYS B C 1
ATOM 4747 O O . LYS B 1 285 ? -1.366 -19.859 6.055 1 97.44 285 LYS B O 1
ATOM 4752 N N . SER B 1 286 ? -0.187 -19.75 4.184 1 97.75 286 SER B N 1
ATOM 4753 C CA . SER B 1 286 ? -1.322 -20.047 3.312 1 97.75 286 SER B CA 1
ATOM 4754 C C . SER B 1 286 ? -1.981 -21.359 3.693 1 97.75 286 SER B C 1
ATOM 4756 O O . SER B 1 286 ? -1.296 -22.328 4.008 1 97.75 286 SER B O 1
ATOM 4758 N N . LYS B 1 287 ? -3.279 -21.422 3.666 1 97.5 287 LYS B N 1
ATOM 4759 C CA . LYS B 1 287 ? -4.012 -22.672 3.916 1 97.5 287 LYS B CA 1
ATOM 4760 C C . LYS B 1 287 ? -4.148 -23.5 2.641 1 97.5 287 LYS B C 1
ATOM 4762 O O . LYS B 1 287 ? -4.246 -24.719 2.695 1 97.5 287 LYS B O 1
ATOM 4767 N N . LEU B 1 288 ? -4.109 -22.797 1.527 1 97.06 288 LEU B N 1
ATOM 4768 C CA . LEU B 1 288 ? -4.336 -23.453 0.247 1 97.06 288 LEU B CA 1
ATOM 4769 C C . LEU B 1 288 ? -3.016 -23.797 -0.437 1 97.06 288 LEU B C 1
ATOM 4771 O O . LEU B 1 288 ? -2.986 -24.562 -1.4 1 97.06 288 LEU B O 1
ATOM 4775 N N . ASN B 1 289 ? -1.959 -23.219 0.053 1 91.62 289 ASN B N 1
ATOM 4776 C CA . ASN B 1 289 ? -0.631 -23.391 -0.522 1 91.62 289 ASN B CA 1
ATOM 4777 C C . ASN B 1 289 ? -0.649 -23.219 -2.039 1 91.62 289 ASN B C 1
ATOM 4779 O O . ASN B 1 289 ? -1.113 -22.203 -2.547 1 91.62 289 ASN B O 1
ATOM 4783 N N . ASN B 1 290 ? -0.169 -24.25 -2.73 1 90.5 290 ASN B N 1
ATOM 4784 C CA . ASN B 1 290 ? 0.006 -24.141 -4.176 1 90.5 290 ASN B CA 1
ATOM 4785 C C . ASN B 1 290 ? -1.326 -24.25 -4.91 1 90.5 290 ASN B C 1
ATOM 4787 O O . ASN B 1 290 ? -1.392 -24.016 -6.121 1 90.5 290 ASN B O 1
ATOM 4791 N N . ASP B 1 291 ? -2.389 -24.438 -4.219 1 96.69 291 ASP B N 1
ATOM 4792 C CA . ASP B 1 291 ? -3.703 -24.562 -4.84 1 96.69 291 ASP B CA 1
ATOM 4793 C C . ASP B 1 291 ? -4.418 -23.219 -4.883 1 96.69 291 ASP B C 1
ATOM 4795 O O . ASP B 1 291 ? -5.477 -23.094 -5.508 1 96.69 291 ASP B O 1
ATOM 4799 N N . ALA B 1 292 ? -3.855 -22.219 -4.273 1 97.5 292 ALA B N 1
ATOM 4800 C CA . ALA B 1 292 ? -4.543 -20.938 -4.039 1 97.5 292 ALA B CA 1
ATOM 4801 C C . ALA B 1 292 ? -4.98 -20.312 -5.352 1 97.5 292 ALA B C 1
ATOM 4803 O O . ALA B 1 292 ? -6.086 -19.766 -5.453 1 97.5 292 ALA B O 1
ATOM 4804 N N . GLY B 1 293 ? -4.156 -20.359 -6.336 1 97.56 293 GLY B N 1
ATOM 4805 C CA . GLY B 1 293 ? -4.496 -19.781 -7.629 1 97.56 293 GLY B CA 1
ATOM 4806 C C . GLY B 1 293 ? -5.742 -20.406 -8.242 1 97.56 293 GLY B C 1
ATOM 4807 O O . GLY B 1 293 ? -6.625 -19.688 -8.719 1 97.56 293 GLY B O 1
ATOM 4808 N N . CYS B 1 294 ? -5.844 -21.734 -8.234 1 98.62 294 CYS B N 1
ATOM 4809 C CA . CYS B 1 294 ? -7 -22.453 -8.766 1 98.62 294 CYS B CA 1
ATOM 4810 C C . CYS B 1 294 ? -8.258 -22.125 -7.961 1 98.62 294 CYS B C 1
ATOM 4812 O O . CYS B 1 294 ? -9.328 -21.922 -8.531 1 98.62 294 CYS B O 1
ATOM 4814 N N . TYR B 1 295 ? -8.07 -22.047 -6.684 1 98.62 295 TYR B N 1
ATOM 4815 C CA . TYR B 1 295 ? -9.211 -21.75 -5.828 1 98.62 295 TYR B CA 1
ATOM 4816 C C . TYR B 1 295 ? -9.742 -20.344 -6.086 1 98.62 295 TYR B C 1
ATOM 4818 O O . TYR B 1 295 ? -10.945 -20.109 -5.973 1 98.62 295 TYR B O 1
ATOM 4826 N N . GLY B 1 296 ? -8.828 -19.406 -6.367 1 98.69 296 GLY B N 1
ATOM 4827 C CA . GLY B 1 296 ? -9.266 -18.062 -6.672 1 98.69 296 GLY B CA 1
ATOM 4828 C C . GLY B 1 296 ? -10.273 -18 -7.805 1 98.69 296 GLY B C 1
ATOM 4829 O O . GLY B 1 296 ? -11.359 -17.438 -7.645 1 98.69 296 GLY B O 1
ATOM 4830 N N . VAL B 1 297 ? -9.93 -18.547 -8.914 1 98.31 297 VAL B N 1
ATOM 4831 C CA . VAL B 1 297 ? -10.812 -18.5 -10.078 1 98.31 297 VAL B CA 1
ATOM 4832 C C . VAL B 1 297 ? -12.016 -19.422 -9.852 1 98.31 297 VAL B C 1
ATOM 4834 O O . VAL B 1 297 ? -13.102 -19.156 -10.367 1 98.31 297 VAL B O 1
ATOM 4837 N N . PHE B 1 298 ? -11.898 -20.516 -9.031 1 98.56 298 PHE B N 1
ATOM 4838 C CA . PHE B 1 298 ? -13.031 -21.328 -8.633 1 98.56 298 PHE B CA 1
ATOM 4839 C C . PHE B 1 298 ? -14.086 -20.484 -7.93 1 98.56 298 PHE B C 1
ATOM 4841 O O . PHE B 1 298 ? -15.266 -20.531 -8.289 1 98.56 298 PHE B O 1
ATOM 4848 N N . TYR B 1 299 ? -13.641 -19.672 -6.973 1 98.31 299 TYR B N 1
ATOM 4849 C CA . TYR B 1 299 ? -14.586 -18.859 -6.211 1 98.31 299 TYR B CA 1
ATOM 4850 C C . TYR B 1 299 ? -15.18 -17.766 -7.074 1 98.31 299 TYR B C 1
ATOM 4852 O O . TYR B 1 299 ? -16.344 -17.391 -6.898 1 98.31 299 TYR B O 1
ATOM 4860 N N . LYS B 1 300 ? -14.414 -17.234 -8.023 1 97.56 300 LYS B N 1
ATOM 4861 C CA . LYS B 1 300 ? -14.969 -16.266 -8.969 1 97.56 300 LYS B CA 1
ATOM 4862 C C . LYS B 1 300 ? -16.109 -16.891 -9.773 1 97.56 300 LYS B C 1
ATOM 4864 O O . LYS B 1 300 ? -17.125 -16.234 -10.008 1 97.56 300 LYS B O 1
ATOM 4869 N N . LEU B 1 301 ? -15.914 -18.109 -10.211 1 97.62 301 LEU B N 1
ATOM 4870 C CA . LEU B 1 301 ? -16.953 -18.828 -10.938 1 97.62 301 LEU B CA 1
ATOM 4871 C C . LEU B 1 301 ? -18.188 -19.062 -10.055 1 97.62 301 LEU B C 1
ATOM 4873 O O . LEU B 1 301 ? -19.312 -18.938 -10.523 1 97.62 301 LEU B O 1
ATOM 4877 N N . CYS B 1 302 ? -17.938 -19.375 -8.828 1 97 302 CYS B N 1
ATOM 4878 C CA . CYS B 1 302 ? -19.047 -19.562 -7.891 1 97 302 CYS B CA 1
ATOM 4879 C C . CYS B 1 302 ? -19.844 -18.281 -7.75 1 97 302 CYS B C 1
ATOM 4881 O O . CYS B 1 302 ? -21.078 -18.312 -7.738 1 97 302 CYS B O 1
ATOM 4883 N N . GLU B 1 303 ? -19.141 -17.203 -7.633 1 95.38 303 GLU B N 1
ATOM 4884 C CA . GLU B 1 303 ? -19.828 -15.922 -7.496 1 95.38 303 GLU B CA 1
ATOM 4885 C C . GLU B 1 303 ? -20.641 -15.594 -8.75 1 95.38 303 GLU B C 1
ATOM 4887 O O . GLU B 1 303 ? -21.734 -15.023 -8.656 1 95.38 303 GLU B O 1
ATOM 4892 N N . LEU B 1 304 ? -20.062 -15.852 -9.883 1 93.69 304 LEU B N 1
ATOM 4893 C CA . LEU B 1 304 ? -20.766 -15.625 -11.148 1 93.69 304 LEU B CA 1
ATOM 4894 C C . LEU B 1 304 ? -22.062 -16.438 -11.203 1 93.69 304 LEU B C 1
ATOM 4896 O O . LEU B 1 304 ? -23.094 -15.93 -11.641 1 93.69 304 LEU B O 1
ATOM 4900 N N . GLU B 1 305 ? -21.969 -17.641 -10.82 1 91.62 305 GLU B N 1
ATOM 4901 C CA . GLU B 1 305 ? -23.141 -18.516 -10.805 1 91.62 305 GLU B CA 1
ATOM 4902 C C . GLU B 1 305 ? -24.219 -17.984 -9.867 1 91.62 305 GLU B C 1
ATOM 4904 O O . GLU B 1 305 ? -25.406 -18.031 -10.188 1 91.62 305 GLU B O 1
ATOM 4909 N N . GLU B 1 306 ? -23.828 -17.5 -8.727 1 90.12 306 GLU B N 1
ATOM 4910 C CA . GLU B 1 306 ? -24.766 -16.953 -7.762 1 90.12 306 GLU B CA 1
ATOM 4911 C C . GLU B 1 306 ? -25.469 -15.727 -8.328 1 90.12 306 GLU B C 1
ATOM 4913 O O . GLU B 1 306 ? -26.672 -15.531 -8.094 1 90.12 306 GLU B O 1
ATOM 4918 N N . LYS B 1 307 ? -24.766 -14.938 -9.031 1 87.56 307 LYS B N 1
ATOM 4919 C CA . LYS B 1 307 ? -25.328 -13.734 -9.633 1 87.56 307 LYS B CA 1
ATOM 4920 C C . LYS B 1 307 ? -26.344 -14.086 -10.719 1 87.56 307 LYS B C 1
ATOM 4922 O O . LYS B 1 307 ? -27.328 -13.375 -10.906 1 87.56 307 LYS B O 1
ATOM 4927 N N . GLN B 1 308 ? -26.047 -15.148 -11.398 1 86.69 308 GLN B N 1
ATOM 4928 C CA . GLN B 1 308 ? -26.922 -15.594 -12.477 1 86.69 308 GLN B CA 1
ATOM 4929 C C . GLN B 1 308 ? -28.188 -16.234 -11.93 1 86.69 308 GLN B C 1
ATOM 4931 O O . GLN B 1 308 ? -29.234 -16.188 -12.57 1 86.69 308 GLN B O 1
ATOM 4936 N N . ASN B 1 309 ? -28.031 -16.734 -10.742 1 84.62 309 ASN B N 1
ATOM 4937 C CA . ASN B 1 309 ? -29.188 -17.391 -10.125 1 84.62 309 ASN B CA 1
ATOM 4938 C C . ASN B 1 309 ? -30 -16.406 -9.297 1 84.62 309 ASN B C 1
ATOM 4940 O O . ASN B 1 309 ? -31.125 -16.703 -8.898 1 84.62 309 ASN B O 1
ATOM 4944 N N . ALA B 1 310 ? -29.5 -15.359 -8.914 1 73.56 310 ALA B N 1
ATOM 4945 C CA . ALA B 1 310 ? -30.219 -14.352 -8.141 1 73.56 310 ALA B CA 1
ATOM 4946 C C . ALA B 1 310 ? -31.062 -13.461 -9.039 1 73.56 310 ALA B C 1
ATOM 4948 O O . ALA B 1 310 ? -32.219 -13.148 -8.711 1 73.56 310 ALA B O 1
#

Solvent-accessible surface area (backbone atoms only — not comparable to full-atom values): 31383 Å² total; per-residue (Å²): 130,60,32,36,41,20,29,26,54,55,92,56,37,30,42,33,40,33,28,47,72,88,33,80,70,50,74,48,76,48,74,53,77,82,60,72,57,63,81,88,17,35,46,38,61,63,56,49,47,54,52,51,61,68,50,66,77,61,82,63,58,28,30,39,17,38,14,36,65,46,34,38,41,45,88,78,45,35,55,73,30,66,50,63,32,30,77,52,87,64,65,53,60,67,68,56,63,72,43,84,44,54,75,45,80,46,46,34,27,32,32,44,13,22,23,46,15,50,53,59,72,61,66,48,89,84,57,35,26,36,36,26,35,30,38,36,63,32,40,39,24,10,40,28,52,82,67,33,79,46,40,41,76,78,33,41,25,24,38,45,25,63,17,60,26,33,27,74,41,80,82,54,76,51,25,34,18,62,44,46,7,53,45,33,50,50,50,52,49,28,60,75,68,69,49,86,70,92,74,52,71,69,53,51,53,52,39,34,76,68,60,34,65,68,46,42,52,50,48,52,47,32,33,33,14,41,19,42,48,52,51,30,50,35,27,40,48,17,51,59,35,35,29,35,22,31,78,59,43,72,38,64,64,54,49,51,49,28,47,51,33,29,53,59,56,42,74,63,31,82,57,46,84,48,47,91,69,62,68,66,79,30,58,46,64,42,90,50,40,89,47,13,23,28,41,13,30,47,51,52,51,51,52,51,51,49,62,73,70,103,130,62,32,36,42,18,30,25,54,56,94,54,38,31,42,34,40,32,28,46,73,88,34,81,71,50,75,50,74,48,75,54,75,82,59,73,57,64,82,86,18,36,47,38,61,62,55,50,46,53,53,52,60,69,50,67,77,60,81,64,60,27,30,41,19,35,13,37,66,46,36,39,41,44,88,78,46,36,56,72,28,65,50,63,32,30,77,50,86,63,66,54,59,66,67,56,62,72,43,84,44,54,75,46,80,46,45,35,26,31,32,45,14,22,24,45,15,51,54,59,72,60,68,49,89,83,58,36,27,35,38,25,34,31,38,38,63,33,38,38,24,10,39,29,52,83,68,33,80,45,41,41,76,78,35,41,24,25,39,44,26,63,18,58,25,33,28,74,40,82,81,54,77,51,26,33,20,64,42,47,8,52,44,32,49,48,49,53,50,29,60,74,69,69,50,88,69,93,74,50,72,67,52,51,52,52,38,34,76,68,59,35,65,69,48,42,52,51,50,53,45,34,33,34,13,42,20,41,48,51,51,31,51,36,27,39,48,18,51,57,35,36,30,36,22,29,78,60,43,72,37,64,65,53,48,51,50,28,47,51,34,29,54,59,56,41,74,64,33,82,56,44,84,48,46,90,68,61,66,66,78,29,57,45,64,41,90,50,40,87,47,14,24,29,41,12,29,47,51,51,51,51,52,52,50,50,61,73,71,103

Organism: Mesoplasma florum (strain ATCC 33453 / NBRC 100688 / NCTC 11704 / L1) (NCBI:txid265311)

Secondary structure (DSSP, 8-state):
--EEEEEEE-SSEEEEEEEETTEEEEEEEEE-TTSPPBTTBEEHHHHHHHHHHHHTT--S-EEEEEEESS-EETTTTEE-S-SSEE---S-HHHHHTT-TTEEEEEEEEHHHHHHHHHHHHH--TT--SEEEEEESSSEEEEEEETTEE---TTS-TT-GGGSBSBSS-TT---BHHHHH-HHHHHHHHHHHTT--S---HHHHHHHHHTT-HHHHHHHHHHHHHHHHHHHHHHHHH--SEEEEESGGGG-HHHHHHHHHHHHHHHTT-TTTTT-SS-GGGGEEE-SSGGGHHHHHHHHHHHHHHHHHH-/--EEEEEEE-SSEEEEEEEETTEEEEEEEEE-TTSPPBTTBEEHHHHHHHHHHHHTT--S-EEEEEEESS-EETTTTEE-S-SSEE---S-HHHHHHT-TTEEEEEEEEHHHHHHHHHHHHH--TT--SEEEEEESSSEEEEEEETTEE---TTS-TT-GGGSBSBSS-TT---BHHHHH-HHHHHHHHHHHTT--S---HHHHHHHHHTT-HHHHHHHHHHHHHHHHHHHHHHHHH--SEEEEESGGGG-HHHHHHHHHHHHHHHTT-TTTTT-SS-GGGGEEE-SSGGGHHHHHHHHHHHHHHHHHH-

Sequence (620 aa):
MNKKITYDLGGSSIKKIVFNDDKVEFKDILYFTHLEKKGFQVPLEKVLDIILDDLKNEKDYFDLGISIPGVLDSEKKKVITESAFCDVEFDINAKFSKLYNMQNFEIENDGKSAAFGEFKFRNDPKLINFIHITIGSALGCGIIINSKLYKGSNFEAGQASGMFSSINDKNDKSAYALDTGLGTLIMKYKKIINSNENISGKYIFTKFNEKDQIVCKLVDEWTSSIAKAIINFHQLLDFDLLTIGGGVSENKQFMKMVIDKIKFHRNFDANSKFSKNPVFNVVEKSKLNNDAGCYGVFYKLCELEEKQNAMNKKITYDLGGSSIKKIVFNDDKVEFKDILYFTHLEKKGFQVPLEKVLDIILDDLKNEKDYFDLGISIPGVLDSEKKKVITESAFCDVEFDINAKFSKLYNMQNFEIENDGKSAAFGEFKFRNDPKLINFIHITIGSALGCGIIINSKLYKGSNFEAGQASGMFSSINDKNDKSAYALDTGLGTLIMKYKKIINSNENISGKYIFTKFNEKDQIVCKLVDEWTSSIAKAIINFHQLLDFDLLTIGGGVSENKQFMKMVIDKIKFHRNFDANSKFSKNPVFNVVEKSKLNNDAGCYGVFYKLCELEEKQNA

InterPro domains:
  IPR000600 ROK family [PF00480] (8-299)
  IPR000600 ROK family [PTHR18964] (6-296)
  IPR043129 ATPase, nucleotide binding domain [SSF53067] (5-300)